Protein AF-S4RH74-F1 (afdb_monomer)

InterPro domains:
  IPR001846 von Willebrand factor, type D domain [PF00094] (1-153)
  IPR001846 von Willebrand factor, type D domain [PF00094] (373-506)
  IPR001846 von Willebrand factor, type D domain [PS51233] (1-173)
  IPR001846 von Willebrand factor, type D domain [PS51233] (371-509)
  IPR001846 von Willebrand factor, type D domain [SM00216] (1-152)
  IPR001846 von Willebrand factor, type D domain [SM00216] (361-506)
  IPR002919 Trypsin Inhibitor-like, cysteine rich domain [PF01826] (256-309)
  IPR014853 VWF/SSPO/Zonadhesin-like, cysteine-rich domain [PF08742] (187-254)
  IPR014853 VWF/SSPO/Zonadhesin-like, cysteine-rich domain [SM00832] (186-254)
  IPR025615 TILa domain [PF12714] (310-366)
  IPR036084 Serine protease inhibitor-like superfamily [SSF57567] (255-309)
  IPR052749 Alpha-tectorin [PTHR46160] (1-351)

Solvent-accessible surface area (backbone atoms only — not comparable to full-atom values): 27437 Å² total; per-residue (Å²): 54,40,39,34,54,67,28,33,36,30,20,54,54,65,48,80,40,62,44,75,49,54,42,35,28,40,38,40,28,65,61,51,86,83,57,89,67,87,64,42,38,34,31,38,29,20,35,61,50,70,94,67,78,43,20,27,41,46,34,39,41,37,41,43,93,92,38,45,36,34,45,24,55,81,50,38,40,25,52,71,65,28,62,49,42,44,59,44,72,54,95,61,36,38,32,33,65,35,27,54,22,35,34,39,41,36,79,79,53,43,36,42,35,30,48,21,58,34,43,38,38,46,45,70,50,77,87,47,43,67,33,32,36,34,67,28,24,35,45,74,74,57,70,87,60,48,37,48,32,91,88,73,48,74,44,95,44,51,56,54,31,56,63,59,35,48,78,54,92,68,84,70,86,83,84,89,75,93,73,73,85,80,36,55,75,76,33,39,60,56,65,32,85,87,44,85,41,38,78,33,57,81,81,44,78,37,67,63,60,32,52,51,33,31,50,52,30,51,64,49,75,60,38,64,66,59,50,42,51,49,51,45,54,52,44,51,56,23,36,78,71,74,42,80,63,90,78,66,43,99,86,44,77,70,84,58,56,75,60,36,42,79,34,77,62,19,56,32,60,62,66,38,67,80,71,80,77,62,93,67,57,64,73,47,73,55,30,47,22,57,41,51,37,93,77,35,22,29,57,48,95,42,42,36,46,71,92,60,30,28,20,61,51,99,78,65,48,46,37,51,56,71,36,73,47,52,79,36,90,75,36,45,27,39,30,30,16,80,43,70,63,36,74,52,71,45,84,40,72,61,54,100,62,33,44,61,45,70,56,96,33,40,61,40,66,39,73,57,53,70,41,52,28,38,36,40,58,72,28,36,34,31,39,61,84,66,48,81,46,77,62,73,51,57,54,74,39,39,65,38,30,54,78,50,58,80,96,46,86,59,42,39,33,36,40,28,26,33,72,68,97,43,89,85,42,14,26,46,51,37,40,38,40,36,47,84,95,44,41,38,38,44,30,54,80,63,40,45,23,50,74,85,42,79,60,72,73,70,27,79,81,40,98,51,83,60,35,30,39,39,70,58,89,70,24,34,37,41,41,37,76,88,42,47,35,38,38,33,48,29,62,38,44,39,38,42,34,36,34,50,85,50,63,95,21,59,45,65,98

Sequence (509 aa):
CIVHGDPHYVTFDGLSLAFMGTCTYTTAKLCNSSSHLPYFNVETTNEYRNQGSISFVREVHTEVYGQNITLSLGRTLLLNEELVTPPLVLPGLHVSLSGSYLVLMTDFNLIVRFNGDNRAEVTVPREYAEELCGICGNFNGDRTDEYLMPDGTQASSPTELGNSWKTDNSSAYITLSLASGLWLWTCTIVIERTGLFTECHAVVNPEELFTSCVLDQCWTYGDKGTLCGSLQAYADECAENGIVIMWRNATFCRECKPDSHYESCAPPCPATCSNVTLPGACQQPCGEGCVCDEGFVFSGDKCVPQDQCGCLDRNDLYHPLGDHWFGTQNCSLHCSCVSVGDVVCDPWQCGANEICNVQNGTLGCHDIVSATCHVAGDPHYFTFDSALITYMGTCTYQLVSVCNADNVTPFTILAKNEERGQPNASYLKHVYVDIGSDRIHLKKKNVILLNGKKVKTPMIESLVPGVQFSIIGSYVHVVTDFGLVIKFDGVHHLSITLSSAYANKVIAV

Organism: Petromyzon marinus (NCBI:txid7757)

Secondary structure (DSSP, 8-state):
-EEETTTEEE-TT--EEE----SEEEEEEE--TT--SPPEEEEEEEEEETTTTEEEEEEEEEEETTEEEEEEGGGEEEETTEEEPSPEEETTEEEEEETTEEEEEETT--EEEE-SSS-EEEE--GGGTTTEESTT---SS-SSSTTB-TTSPBPSSHHHHHHHTB-S------------TTSHHHHGGGT-TTSTTTTGGGTS-HHHHHHHHHHHHHHTTS-HHHHHHHHHHHHHHHHHTT-------SSSS--PPTTEEEEEEE-SS--BSS----TTGGGSPPEEEEEEPTTEEEETTEEEEGGG--EE-TT--EE-TT-EEESSTTS-EEEEEEETTEEEEEE----TTEEEEEETTEEEEEE--EEEEEEETTTEEE-TT--EEE----SEEEEEEES--TTS--EEEEEEEEE-SSTT-EEEEEEEEEETTEEEEEETTTEEEETTEEPPS-BSS-SSTTEEEEEETTEEEEEETTS-EEEE-SSS-EEEEEEGGGTTSEE--

pLDDT: mean 86.23, std 11.23, range [35.31, 98.56]

Structure (mmCIF, N/CA/C/O backbone):
data_AF-S4RH74-F1
#
_entry.id   AF-S4RH74-F1
#
loop_
_atom_site.group_PDB
_atom_site.id
_atom_site.type_symbol
_atom_site.label_atom_id
_atom_site.label_alt_id
_atom_site.label_comp_id
_atom_site.label_asym_id
_atom_site.label_entity_id
_atom_site.label_seq_id
_atom_site.pdbx_PDB_ins_code
_atom_site.Cartn_x
_atom_site.Cartn_y
_atom_site.Cartn_z
_atom_site.occupancy
_atom_site.B_iso_or_equiv
_atom_site.auth_seq_id
_atom_site.auth_comp_id
_atom_site.auth_asym_id
_atom_site.auth_atom_id
_atom_site.pdbx_PDB_model_num
ATOM 1 N N . CYS A 1 1 ? 9.532 9.341 -13.796 1.00 93.19 1 CYS A N 1
ATOM 2 C CA . CYS A 1 1 ? 9.941 9.587 -12.404 1.00 93.19 1 CYS A CA 1
ATOM 3 C C . CYS A 1 1 ? 10.189 8.252 -11.726 1.00 93.19 1 CYS A C 1
ATOM 5 O O . CYS A 1 1 ? 9.436 7.316 -11.982 1.00 93.19 1 CYS A O 1
ATOM 7 N N . ILE A 1 2 ? 11.220 8.162 -10.890 1.00 89.94 2 ILE A N 1
ATOM 8 C CA . ILE A 1 2 ? 11.639 6.931 -10.207 1.00 89.94 2 ILE A CA 1
ATOM 9 C C . ILE A 1 2 ? 11.757 7.222 -8.712 1.00 89.94 2 ILE A C 1
ATOM 11 O O . ILE A 1 2 ? 12.292 8.262 -8.340 1.00 89.94 2 ILE A O 1
ATOM 15 N N . VAL A 1 3 ? 11.299 6.302 -7.868 1.00 88.75 3 VAL A N 1
ATOM 16 C CA . VAL A 1 3 ? 11.518 6.303 -6.417 1.00 88.75 3 VAL A CA 1
ATOM 17 C C . VAL A 1 3 ? 12.203 4.994 -6.049 1.00 88.75 3 VAL A C 1
ATOM 19 O O . VAL A 1 3 ? 11.665 3.935 -6.356 1.00 88.75 3 VAL A O 1
ATOM 22 N N . HIS A 1 4 ? 13.388 5.034 -5.442 1.00 75.69 4 HIS A N 1
ATOM 23 C CA . HIS A 1 4 ? 14.158 3.829 -5.119 1.00 75.69 4 HIS A CA 1
ATOM 24 C C . HIS A 1 4 ? 15.012 3.984 -3.851 1.00 75.69 4 HIS A C 1
ATOM 26 O O . HIS A 1 4 ? 15.349 5.100 -3.470 1.00 75.69 4 HIS A O 1
ATOM 32 N N . GLY A 1 5 ? 15.406 2.877 -3.213 1.00 65.19 5 GLY A N 1
ATOM 33 C CA . GLY A 1 5 ? 16.395 2.895 -2.119 1.00 65.19 5 GLY A CA 1
ATOM 34 C C . GLY A 1 5 ? 15.945 3.652 -0.855 1.00 65.19 5 GLY A C 1
ATOM 35 O O . GLY A 1 5 ? 14.813 3.456 -0.406 1.00 65.19 5 GLY A O 1
ATOM 36 N N . ASP A 1 6 ? 16.835 4.488 -0.290 1.00 60.28 6 ASP A N 1
ATOM 37 C CA . ASP A 1 6 ? 16.727 5.150 1.023 1.00 60.28 6 ASP A CA 1
ATOM 38 C C . ASP A 1 6 ? 16.358 6.656 1.023 1.00 60.28 6 ASP A C 1
ATOM 40 O O . ASP A 1 6 ? 17.126 7.516 1.462 1.00 60.28 6 ASP A O 1
ATOM 44 N N . PRO A 1 7 ? 15.084 6.998 0.792 1.00 63.91 7 PRO A N 1
ATOM 45 C CA . PRO A 1 7 ? 14.472 7.101 -0.521 1.00 63.91 7 PRO A CA 1
ATOM 46 C C . PRO A 1 7 ? 15.169 8.161 -1.395 1.00 63.91 7 PRO A C 1
ATOM 48 O O . PRO A 1 7 ? 15.300 9.344 -1.047 1.00 63.91 7 PRO A O 1
ATOM 51 N N . HIS A 1 8 ? 15.550 7.732 -2.588 1.00 76.81 8 HIS A N 1
ATOM 52 C CA . HIS A 1 8 ? 15.991 8.575 -3.685 1.00 76.81 8 HIS A CA 1
ATOM 53 C C . HIS A 1 8 ? 14.860 8.739 -4.695 1.00 76.81 8 HIS A C 1
ATOM 55 O O . HIS A 1 8 ? 14.183 7.777 -5.055 1.00 76.81 8 HIS A O 1
ATOM 61 N N . TYR A 1 9 ? 14.684 9.962 -5.178 1.00 85.69 9 TYR A N 1
ATOM 62 C CA . TYR A 1 9 ? 13.751 10.297 -6.241 1.00 85.69 9 TYR A CA 1
ATOM 63 C C . TYR A 1 9 ? 14.541 10.787 -7.444 1.00 85.69 9 TYR A C 1
ATOM 65 O O . TYR A 1 9 ? 15.467 11.578 -7.298 1.00 85.69 9 TYR A O 1
ATOM 73 N N . VAL A 1 10 ? 14.148 10.352 -8.631 1.00 87.12 10 VAL A N 1
ATOM 74 C CA . VAL A 1 10 ? 14.566 10.946 -9.898 1.00 87.12 10 VAL A CA 1
ATOM 75 C C . VAL A 1 10 ? 13.318 11.537 -10.524 1.00 87.12 10 VAL A C 1
ATOM 77 O O . VAL A 1 10 ? 12.386 10.806 -10.875 1.00 87.12 10 VAL A O 1
ATOM 80 N N . THR A 1 11 ? 13.271 12.861 -10.611 1.00 93.62 11 THR A N 1
ATOM 81 C CA . THR A 1 11 ? 12.114 13.597 -11.124 1.00 93.62 11 THR A CA 1
ATOM 82 C C . THR A 1 11 ? 11.868 13.338 -12.613 1.00 93.62 11 THR A C 1
ATOM 84 O O . THR A 1 11 ? 12.656 12.663 -13.282 1.00 93.62 11 THR A O 1
ATOM 87 N N . PHE A 1 12 ? 10.765 13.851 -13.167 1.00 94.81 12 PHE A N 1
ATOM 88 C CA . PHE A 1 12 ? 10.497 13.714 -14.603 1.00 94.81 12 PHE A CA 1
ATOM 89 C C . PHE A 1 12 ? 11.562 14.386 -15.480 1.00 94.81 12 PHE A C 1
ATOM 91 O O . PHE A 1 12 ? 11.891 13.845 -16.535 1.00 94.81 12 PHE A O 1
ATOM 98 N N . ASP A 1 13 ? 12.159 15.483 -15.008 1.00 92.81 13 ASP A N 1
ATOM 99 C CA . ASP A 1 13 ? 13.212 16.202 -15.735 1.00 92.81 13 ASP A CA 1
ATOM 100 C C . ASP A 1 13 ? 14.627 15.686 -15.395 1.00 92.81 13 ASP A C 1
ATOM 102 O O . ASP A 1 13 ? 15.650 16.184 -15.886 1.00 92.81 13 ASP A O 1
ATOM 106 N N . GLY A 1 14 ? 14.695 14.601 -14.616 1.00 82.50 14 GLY A N 1
ATOM 107 C CA . GLY A 1 14 ? 15.901 13.829 -14.326 1.00 82.50 14 GLY A CA 1
ATOM 108 C C . GLY A 1 14 ? 16.793 14.449 -13.254 1.00 82.50 14 GLY A C 1
ATOM 109 O O . GLY A 1 14 ? 18.013 14.268 -13.302 1.00 82.50 14 GLY A O 1
ATOM 110 N N . LEU A 1 15 ? 16.219 15.220 -12.326 1.00 84.94 15 LEU A N 1
ATOM 111 C CA . LEU A 1 15 ? 16.918 15.686 -11.135 1.00 84.94 15 LEU A CA 1
ATOM 112 C C . LEU A 1 15 ? 16.856 14.617 -10.040 1.00 84.94 15 LEU A C 1
ATOM 114 O O . LEU A 1 15 ? 15.778 14.147 -9.681 1.00 84.94 15 LEU A O 1
ATOM 118 N N . SER A 1 16 ? 18.015 14.267 -9.484 1.00 81.12 16 SER A N 1
ATOM 119 C CA . SER A 1 16 ? 18.107 13.363 -8.336 1.00 81.12 16 SER A CA 1
ATOM 120 C C . SER A 1 16 ? 17.899 14.128 -7.027 1.00 81.12 16 SER A C 1
ATOM 122 O O . SER A 1 16 ? 18.582 15.117 -6.749 1.00 81.12 16 SER A O 1
ATOM 124 N N . LEU A 1 17 ? 16.971 13.649 -6.203 1.00 82.06 17 LEU A N 1
ATOM 125 C CA . LEU A 1 17 ? 16.625 14.176 -4.886 1.00 82.06 17 LEU A CA 1
ATOM 126 C C . LEU A 1 17 ? 16.763 13.058 -3.854 1.00 82.06 17 LEU A C 1
ATOM 128 O O . LEU A 1 17 ? 16.356 11.928 -4.100 1.00 82.06 17 LEU A O 1
ATOM 132 N N . ALA A 1 18 ? 17.278 13.372 -2.670 1.00 75.31 18 ALA A N 1
ATOM 133 C CA . ALA A 1 18 ? 17.344 12.422 -1.565 1.00 75.31 18 ALA A CA 1
ATOM 134 C C . ALA A 1 18 ? 16.778 13.073 -0.305 1.00 75.31 18 ALA A C 1
ATOM 136 O O . ALA A 1 18 ? 17.283 14.107 0.139 1.00 75.31 18 ALA A O 1
ATOM 137 N N . PHE A 1 19 ? 15.735 12.479 0.273 1.00 75.75 19 PHE A N 1
ATOM 138 C CA . PHE A 1 19 ? 15.221 12.904 1.571 1.00 75.75 19 PHE A CA 1
ATOM 139 C C . PHE A 1 19 ? 14.641 11.713 2.328 1.00 75.75 19 PHE A C 1
ATOM 141 O O . PHE A 1 19 ? 13.843 10.958 1.793 1.00 75.75 19 PHE A O 1
ATOM 148 N N . MET A 1 20 ? 15.007 11.572 3.599 1.00 71.44 20 MET A N 1
ATOM 149 C CA . MET A 1 20 ? 14.558 10.459 4.430 1.00 71.44 20 MET A CA 1
ATOM 150 C C . MET A 1 20 ? 13.253 10.796 5.135 1.00 71.44 20 MET A C 1
ATOM 152 O O . MET A 1 20 ? 13.193 11.717 5.951 1.00 71.44 20 MET A O 1
ATOM 156 N N . GLY A 1 21 ? 12.214 10.024 4.848 1.00 71.31 21 GLY A N 1
ATOM 157 C CA . GLY A 1 21 ? 10.896 10.251 5.406 1.00 71.31 21 GLY A CA 1
ATOM 158 C C . GLY A 1 21 ? 10.025 9.011 5.291 1.00 71.31 21 GLY A C 1
ATOM 159 O O . GLY A 1 21 ? 10.107 8.308 4.291 1.00 71.31 21 GLY A O 1
ATOM 160 N N . THR A 1 22 ? 9.224 8.734 6.320 1.00 75.50 22 THR A N 1
ATOM 161 C CA . THR A 1 22 ? 8.378 7.527 6.443 1.00 75.50 22 THR A CA 1
ATOM 162 C C . THR A 1 22 ? 6.887 7.822 6.430 1.00 75.50 22 THR A C 1
ATOM 164 O O . THR A 1 22 ? 6.075 7.076 6.974 1.00 75.50 22 THR A O 1
ATOM 167 N N . CYS A 1 23 ? 6.541 8.963 5.860 1.00 83.44 23 CYS A N 1
ATOM 168 C CA . CYS A 1 23 ? 5.163 9.329 5.622 1.00 83.44 23 CYS A CA 1
ATOM 169 C C . CYS A 1 23 ? 4.729 8.812 4.249 1.00 83.44 23 CYS A C 1
ATOM 171 O O . CYS A 1 23 ? 5.510 8.253 3.471 1.00 83.44 23 CYS A O 1
ATOM 173 N N . THR A 1 24 ? 3.472 9.071 3.950 1.00 89.38 24 THR A N 1
ATOM 174 C CA . THR A 1 24 ? 2.940 9.061 2.597 1.00 89.38 24 THR A CA 1
ATOM 175 C C . THR A 1 24 ? 3.172 10.423 1.958 1.00 89.38 24 THR A C 1
ATOM 177 O O . THR A 1 24 ? 2.978 11.469 2.590 1.00 89.38 24 THR A O 1
ATOM 180 N N . TYR A 1 25 ? 3.642 10.407 0.715 1.00 91.62 25 TYR A N 1
ATOM 181 C CA . TYR A 1 25 ? 3.992 11.606 -0.029 1.00 91.62 25 TYR A CA 1
ATOM 182 C C . TYR A 1 25 ? 3.325 11.621 -1.397 1.00 91.62 25 TYR A C 1
ATOM 184 O O . TYR A 1 25 ? 3.325 10.601 -2.084 1.00 91.62 25 TYR A O 1
ATOM 192 N N . THR A 1 26 ? 2.845 12.788 -1.836 1.00 95.44 26 THR A N 1
ATOM 193 C CA . THR A 1 26 ? 2.412 12.978 -3.227 1.00 95.44 26 THR A CA 1
ATOM 194 C C . THR A 1 26 ? 3.619 12.891 -4.163 1.00 95.44 26 THR A C 1
ATOM 196 O O . THR A 1 26 ? 4.437 13.811 -4.249 1.00 95.44 26 THR A O 1
ATOM 199 N N . THR A 1 27 ? 3.710 11.787 -4.897 1.00 95.62 27 THR A N 1
ATOM 200 C CA . THR A 1 27 ? 4.759 11.524 -5.883 1.00 95.62 27 THR A CA 1
ATOM 201 C C . THR A 1 27 ? 4.503 12.350 -7.139 1.00 95.62 27 THR A C 1
ATOM 203 O O . THR A 1 27 ? 5.345 13.155 -7.531 1.00 95.62 27 THR A O 1
ATOM 206 N N . ALA A 1 28 ? 3.314 12.208 -7.730 1.00 97.56 28 ALA A N 1
ATOM 207 C CA . ALA A 1 28 ? 2.872 12.979 -8.888 1.00 97.56 28 ALA A CA 1
ATOM 208 C C . ALA A 1 28 ? 1.343 12.981 -8.974 1.00 97.56 28 ALA A C 1
ATOM 210 O O . ALA A 1 28 ? 0.714 11.933 -8.836 1.00 97.56 28 ALA A O 1
ATOM 211 N N . LYS A 1 29 ? 0.738 14.131 -9.268 1.00 97.19 29 LYS A N 1
ATOM 212 C CA . LYS A 1 29 ? -0.697 14.228 -9.561 1.00 97.19 29 LYS A CA 1
ATOM 213 C C . LYS A 1 29 ? -0.990 15.319 -10.579 1.00 97.19 29 LYS A C 1
ATOM 215 O O . LYS A 1 29 ? -0.205 16.254 -10.734 1.00 97.19 29 LYS A O 1
ATOM 220 N N . LEU A 1 30 ? -2.145 15.224 -11.233 1.00 96.94 30 LEU A N 1
ATOM 221 C CA . LEU A 1 30 ? -2.661 16.307 -12.068 1.00 96.94 30 LEU A CA 1
ATOM 222 C C . LEU A 1 30 ? -3.137 17.463 -11.174 1.00 96.94 30 LEU A C 1
ATOM 224 O O . LEU A 1 30 ? -4.047 17.289 -10.361 1.00 96.94 30 LEU A O 1
ATOM 228 N N . CYS A 1 31 ? -2.531 18.643 -11.318 1.00 94.25 31 CYS A N 1
ATOM 229 C CA . CYS A 1 31 ? -2.783 19.789 -10.434 1.00 94.25 31 CYS A CA 1
ATOM 230 C C . CYS A 1 31 ? -3.525 20.932 -11.123 1.00 94.25 31 CYS A C 1
ATOM 232 O O . CYS A 1 31 ? -4.173 21.747 -10.458 1.00 94.25 31 CYS A O 1
ATOM 234 N N . ASN A 1 32 ? -3.496 20.979 -12.455 1.00 91.00 32 ASN A N 1
ATOM 235 C CA . ASN A 1 32 ? -4.293 21.935 -13.202 1.00 91.00 32 ASN A CA 1
ATOM 236 C C . ASN A 1 32 ? -5.780 21.538 -13.197 1.00 91.00 32 ASN A C 1
ATOM 238 O O . ASN A 1 32 ? -6.250 20.731 -13.995 1.00 91.00 32 ASN A O 1
ATOM 242 N N . SER A 1 33 ? -6.549 22.174 -12.313 1.00 84.12 33 SER A N 1
ATOM 243 C CA . SER A 1 33 ? -8.005 21.980 -12.198 1.00 84.12 33 SER A CA 1
ATOM 244 C C . SER A 1 33 ? -8.812 22.312 -13.463 1.00 84.12 33 SER A C 1
ATOM 246 O O . SER A 1 33 ? -9.964 21.896 -13.571 1.00 84.12 33 SER A O 1
ATOM 248 N N . SER A 1 34 ? -8.242 23.072 -14.405 1.00 88.56 34 SER A N 1
ATOM 249 C CA . SER A 1 34 ? -8.888 23.422 -15.680 1.00 88.56 34 SER A CA 1
ATOM 250 C C . SER A 1 34 ? -8.514 22.474 -16.822 1.00 88.56 34 SER A C 1
ATOM 252 O O . SER A 1 34 ? -8.991 22.660 -17.942 1.00 88.56 34 SER A O 1
ATOM 254 N N . SER A 1 35 ? -7.662 21.481 -16.557 1.00 91.19 35 SER A N 1
ATOM 255 C CA . SER A 1 35 ? -7.207 20.520 -17.554 1.00 91.19 35 SER A CA 1
ATOM 256 C C . SER A 1 35 ? -8.348 19.638 -18.059 1.00 91.19 35 SER A C 1
ATOM 258 O O . SER A 1 35 ? -9.289 19.310 -17.335 1.00 91.19 35 SER A O 1
ATOM 260 N N . HIS A 1 36 ? -8.246 19.216 -19.317 1.00 92.31 36 HIS A N 1
ATOM 261 C CA . HIS A 1 36 ? -9.132 18.207 -19.906 1.00 92.31 36 HIS A CA 1
ATOM 262 C C . HIS A 1 36 ? -8.534 16.796 -19.855 1.00 92.31 36 HIS A C 1
ATOM 264 O O . HIS A 1 36 ? -9.155 15.851 -20.343 1.00 92.31 36 HIS A O 1
ATOM 270 N N . LEU A 1 37 ? -7.326 16.659 -19.305 1.00 96.00 37 LEU A N 1
ATOM 271 C CA . LEU A 1 37 ? -6.643 15.381 -19.176 1.00 96.00 37 LEU A CA 1
ATOM 272 C C . LEU A 1 37 ? -7.306 14.513 -18.096 1.00 96.00 37 LEU A C 1
ATOM 274 O O . LEU A 1 37 ? -7.828 15.046 -17.113 1.00 96.00 37 LEU A O 1
ATOM 278 N N . PRO A 1 38 ? -7.279 13.177 -18.243 1.00 96.50 38 PRO A N 1
ATOM 279 C CA . PRO A 1 38 ? -7.696 12.270 -17.182 1.00 96.50 38 PRO A CA 1
ATOM 280 C C . PRO A 1 38 ? -6.948 12.547 -15.874 1.00 96.50 38 PRO A C 1
ATOM 282 O O . PRO A 1 38 ? -5.718 12.647 -15.852 1.00 96.50 38 PRO A O 1
ATOM 285 N N . TYR A 1 39 ? -7.698 12.671 -14.781 1.00 97.00 39 TYR A N 1
ATOM 286 C CA . TYR A 1 39 ? -7.132 12.876 -13.453 1.00 97.00 39 TYR A CA 1
ATOM 287 C C . TYR A 1 39 ? -6.458 11.605 -12.933 1.00 97.00 39 TYR A C 1
ATOM 289 O O . TYR A 1 39 ? -6.989 10.504 -13.095 1.00 97.00 39 TYR A O 1
ATOM 297 N N . PHE A 1 40 ? -5.331 11.787 -12.248 1.00 98.06 40 PHE A N 1
ATOM 298 C CA . PHE A 1 40 ? -4.713 10.770 -11.410 1.00 98.06 40 PHE A CA 1
ATOM 299 C C . PHE A 1 40 ? -3.984 11.420 -10.226 1.00 98.06 40 PHE A C 1
ATOM 301 O O . PHE A 1 40 ? -3.558 12.580 -10.308 1.00 98.06 40 PHE A O 1
ATOM 308 N N . ASN A 1 41 ? -3.787 10.645 -9.163 1.00 98.00 41 ASN A N 1
ATOM 309 C CA . ASN A 1 41 ? -2.891 10.959 -8.052 1.00 98.00 41 ASN A CA 1
ATOM 310 C C . ASN A 1 41 ? -2.086 9.708 -7.690 1.00 98.00 41 ASN A C 1
ATOM 312 O O . ASN A 1 41 ? -2.676 8.668 -7.408 1.00 98.00 41 ASN A O 1
ATOM 316 N N . VAL A 1 42 ? -0.758 9.807 -7.727 1.00 98.44 42 VAL A N 1
ATOM 317 C CA . VAL A 1 42 ? 0.158 8.764 -7.261 1.00 98.44 42 VAL A CA 1
ATOM 318 C C . VAL A 1 42 ? 0.843 9.243 -5.992 1.00 98.44 42 VAL A C 1
ATOM 320 O O . VAL A 1 42 ? 1.503 10.287 -5.984 1.00 98.44 42 VAL A O 1
ATOM 323 N N . GLU A 1 43 ? 0.725 8.445 -4.940 1.00 96.81 43 GLU A N 1
ATOM 324 C CA . GLU A 1 43 ? 1.396 8.647 -3.665 1.00 96.81 43 GLU A CA 1
ATOM 325 C C . GLU A 1 43 ? 2.279 7.448 -3.331 1.00 96.81 43 GLU A C 1
ATOM 327 O O . GLU A 1 43 ? 1.940 6.302 -3.625 1.00 96.81 43 GLU A O 1
ATOM 332 N N . THR A 1 44 ? 3.412 7.704 -2.689 1.00 93.69 44 THR A N 1
ATOM 333 C CA . THR A 1 44 ? 4.316 6.663 -2.196 1.00 93.69 44 THR A CA 1
ATOM 334 C C . THR A 1 44 ? 4.398 6.738 -0.686 1.00 93.69 44 THR A C 1
ATOM 336 O O . THR A 1 44 ? 4.766 7.780 -0.133 1.00 93.69 44 THR A O 1
ATOM 339 N N . THR A 1 45 ? 4.089 5.628 -0.023 1.00 89.56 45 THR A N 1
ATOM 340 C CA . THR A 1 45 ? 4.302 5.461 1.412 1.00 89.56 45 THR A CA 1
ATOM 341 C C . THR A 1 45 ? 5.652 4.827 1.638 1.00 89.56 45 THR A C 1
ATOM 343 O O . THR A 1 45 ? 5.941 3.740 1.134 1.00 89.56 45 THR A O 1
ATOM 346 N N . ASN A 1 46 ? 6.462 5.497 2.443 1.00 84.31 46 ASN A N 1
ATOM 347 C CA . ASN A 1 46 ? 7.765 5.002 2.833 1.00 84.31 46 ASN A CA 1
ATOM 348 C C . ASN A 1 46 ? 7.706 4.444 4.255 1.00 84.31 46 ASN A C 1
ATOM 350 O O . ASN A 1 46 ? 7.017 4.982 5.115 1.00 84.31 46 ASN A O 1
ATOM 354 N N . GLU A 1 47 ? 8.464 3.395 4.550 1.00 74.38 47 GLU A N 1
ATOM 355 C CA . GLU A 1 47 ? 8.538 2.822 5.894 1.00 74.38 47 GLU A CA 1
ATOM 356 C C . GLU A 1 47 ? 9.979 2.589 6.317 1.00 74.38 47 GLU A C 1
ATOM 358 O O . GLU A 1 47 ? 10.833 2.290 5.483 1.00 74.38 47 GLU A O 1
ATOM 363 N N . TYR A 1 48 ? 10.243 2.628 7.624 1.00 70.00 48 TYR A N 1
ATOM 364 C CA . TYR A 1 48 ? 11.527 2.152 8.115 1.00 70.00 48 TYR A CA 1
ATOM 365 C C . TYR A 1 48 ? 11.606 0.628 8.062 1.00 70.00 48 TYR A C 1
ATOM 367 O O . TYR A 1 48 ? 10.770 -0.057 8.652 1.00 70.00 48 TYR A O 1
ATOM 375 N N . ARG A 1 49 ? 12.680 0.096 7.475 1.00 66.06 49 ARG A N 1
ATOM 376 C CA . ARG A 1 49 ? 13.048 -1.323 7.611 1.00 66.06 49 ARG A CA 1
ATOM 377 C C . ARG A 1 49 ? 14.313 -1.461 8.454 1.00 66.06 49 ARG A C 1
ATOM 379 O O . ARG A 1 49 ? 15.120 -0.541 8.522 1.00 66.06 49 ARG A O 1
ATOM 386 N N . ASN A 1 50 ? 14.468 -2.605 9.128 1.00 52.56 50 ASN A N 1
ATOM 387 C CA . ASN A 1 50 ? 15.674 -2.999 9.876 1.00 52.56 50 ASN A CA 1
ATOM 388 C C . ASN A 1 50 ? 16.177 -1.966 10.915 1.00 52.56 50 ASN A C 1
ATOM 390 O O . ASN A 1 50 ? 17.087 -1.186 10.665 1.00 52.56 50 ASN A O 1
ATOM 394 N N . GLN A 1 51 ? 15.604 -1.991 12.127 1.00 52.00 51 GLN A N 1
ATOM 395 C CA . GLN A 1 51 ? 15.987 -1.126 13.265 1.00 52.00 51 GLN A CA 1
ATOM 396 C C . GLN A 1 51 ? 15.870 0.394 13.021 1.00 52.00 51 GLN A C 1
ATOM 398 O O . GLN A 1 51 ? 16.503 1.193 13.710 1.00 52.00 51 GLN A O 1
ATOM 403 N N . GLY A 1 52 ? 14.979 0.810 12.118 1.00 50.56 52 GLY A N 1
ATOM 404 C CA . GLY A 1 52 ? 14.371 2.140 12.195 1.00 50.56 52 GLY A CA 1
ATOM 405 C C . GLY A 1 52 ? 15.148 3.278 11.541 1.00 50.56 52 GLY A C 1
ATOM 406 O O . GLY A 1 52 ? 14.863 4.413 11.873 1.00 50.56 52 GLY A O 1
ATOM 407 N N . SER A 1 53 ? 16.139 3.027 10.683 1.00 50.41 53 SER A N 1
ATOM 408 C CA . SER A 1 53 ? 17.062 4.101 10.266 1.00 50.41 53 SER A CA 1
ATOM 409 C C . SER A 1 53 ? 17.089 4.426 8.770 1.00 50.41 53 SER A C 1
ATOM 411 O O . SER A 1 53 ? 17.568 5.497 8.408 1.00 50.41 53 SER A O 1
ATOM 413 N N . ILE A 1 54 ? 16.541 3.556 7.914 1.00 58.50 54 ILE A N 1
ATOM 414 C CA . ILE A 1 54 ? 16.367 3.797 6.473 1.00 58.50 54 ILE A CA 1
ATOM 415 C C . ILE A 1 54 ? 14.905 3.618 6.097 1.00 58.50 54 ILE A C 1
ATOM 417 O O . ILE A 1 54 ? 14.307 2.604 6.467 1.00 58.50 54 ILE A O 1
ATOM 421 N N . SER A 1 55 ? 14.359 4.573 5.343 1.00 65.62 55 SER A N 1
ATOM 422 C CA . SER A 1 55 ? 13.014 4.492 4.788 1.00 65.62 55 SER A CA 1
ATOM 423 C C . SER A 1 55 ? 13.016 3.969 3.349 1.00 65.62 55 SER A C 1
ATOM 425 O O . SER A 1 55 ? 13.632 4.602 2.500 1.00 65.62 55 SER A O 1
ATOM 427 N N . PHE A 1 56 ? 12.297 2.880 3.082 1.00 73.81 56 PHE A N 1
ATOM 428 C CA . PHE A 1 56 ? 12.084 2.314 1.743 1.00 73.81 56 PHE A CA 1
ATOM 429 C C . PHE A 1 56 ? 10.649 2.552 1.288 1.00 73.81 56 PHE A C 1
ATOM 431 O O . PHE A 1 56 ? 9.750 2.591 2.132 1.00 73.81 56 PHE A O 1
ATOM 438 N N . VAL A 1 57 ? 10.415 2.622 -0.026 1.00 84.00 57 VAL A N 1
ATOM 439 C CA . VAL A 1 57 ? 9.049 2.577 -0.566 1.00 84.00 57 VAL A CA 1
ATOM 440 C C . VAL A 1 57 ? 8.401 1.265 -0.142 1.00 84.00 57 VAL A C 1
ATOM 442 O O . VAL A 1 57 ? 8.912 0.183 -0.419 1.00 84.00 57 VAL A O 1
ATOM 445 N N . ARG A 1 58 ? 7.278 1.359 0.557 1.00 86.00 58 ARG A N 1
ATOM 446 C CA . ARG A 1 58 ? 6.480 0.221 1.011 1.00 86.00 58 ARG A CA 1
ATOM 447 C C . ARG A 1 58 ? 5.289 0.002 0.095 1.00 86.00 58 ARG A C 1
ATOM 449 O O . ARG A 1 58 ? 5.003 -1.136 -0.272 1.00 86.00 58 ARG A O 1
ATOM 456 N N . GLU A 1 59 ? 4.597 1.089 -0.230 1.00 92.38 59 GLU A N 1
ATOM 457 C CA . GLU A 1 59 ? 3.337 1.063 -0.966 1.00 92.38 59 GLU A CA 1
ATOM 458 C C . GLU A 1 59 ? 3.286 2.212 -1.968 1.00 92.38 59 GLU A C 1
ATOM 460 O O . GLU A 1 59 ? 3.804 3.303 -1.719 1.00 92.38 59 GLU A O 1
ATOM 465 N N . VAL A 1 60 ? 2.652 1.948 -3.107 1.00 97.44 60 VAL A N 1
ATOM 466 C CA . VAL A 1 60 ? 2.339 2.938 -4.135 1.00 97.44 60 VAL A CA 1
ATOM 467 C C . VAL A 1 60 ? 0.827 2.992 -4.275 1.00 97.44 60 VAL A C 1
ATOM 469 O O . VAL A 1 60 ? 0.212 2.026 -4.728 1.00 97.44 60 VAL A O 1
ATOM 472 N N . HIS A 1 61 ? 0.232 4.111 -3.883 1.00 97.69 61 HIS A N 1
ATOM 473 C CA . HIS A 1 61 ? -1.200 4.364 -3.959 1.00 97.69 61 HIS A CA 1
ATOM 474 C C . HIS A 1 61 ? -1.504 5.156 -5.223 1.00 97.69 61 HIS A C 1
ATOM 476 O O . HIS A 1 61 ? -0.876 6.175 -5.486 1.00 97.69 61 HIS A O 1
ATOM 482 N N . THR A 1 62 ? -2.454 4.688 -6.023 1.00 98.56 62 THR A N 1
ATOM 483 C CA . THR A 1 62 ? -2.896 5.350 -7.250 1.00 98.56 62 THR A CA 1
ATOM 484 C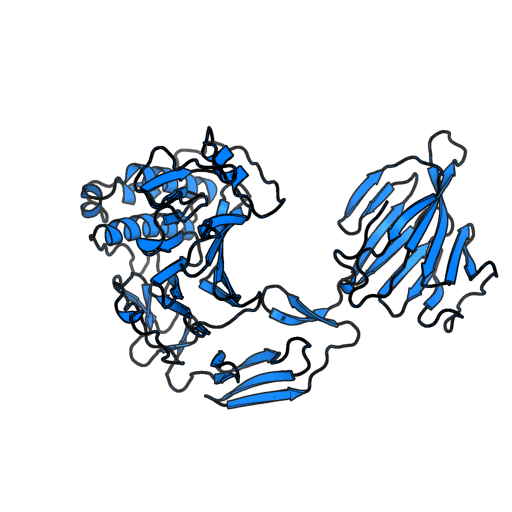 C . THR A 1 62 ? -4.402 5.551 -7.203 1.00 98.56 62 THR A C 1
ATOM 486 O O . THR A 1 62 ? -5.159 4.581 -7.221 1.00 98.56 62 THR A O 1
ATOM 489 N N . GLU A 1 63 ? -4.832 6.808 -7.177 1.00 98.19 63 GLU A N 1
ATOM 490 C CA . GLU A 1 63 ? -6.221 7.198 -7.402 1.00 98.19 63 GLU A CA 1
ATOM 491 C C . GLU A 1 63 ? -6.410 7.501 -8.891 1.00 98.19 63 GLU A C 1
ATOM 493 O O . GLU A 1 63 ? -5.786 8.416 -9.434 1.00 98.19 63 GLU A O 1
ATOM 498 N N . VAL A 1 64 ? -7.262 6.730 -9.569 1.00 97.50 64 VAL A N 1
ATOM 499 C CA . VAL A 1 64 ? -7.586 6.928 -10.990 1.00 97.50 64 VAL A CA 1
ATOM 500 C C . VAL A 1 64 ? -8.962 6.342 -11.305 1.00 97.50 64 VAL A C 1
ATOM 502 O O . VAL A 1 64 ? -9.344 5.304 -10.772 1.00 97.50 64 VAL A O 1
ATOM 505 N N . TYR A 1 65 ? -9.752 7.026 -12.138 1.00 95.94 65 TYR A N 1
ATOM 506 C CA . TYR A 1 65 ? -11.148 6.659 -12.454 1.00 95.94 65 TYR A CA 1
ATOM 507 C C . TYR A 1 65 ? -12.054 6.405 -11.229 1.00 95.94 65 TYR A C 1
ATOM 509 O O . TYR A 1 65 ? -12.991 5.608 -11.296 1.00 95.94 65 TYR A O 1
ATOM 517 N N . GLY A 1 66 ? -11.787 7.079 -10.105 1.00 94.38 66 GLY A N 1
ATOM 518 C CA . GLY A 1 66 ? -12.526 6.885 -8.852 1.00 94.38 66 GLY A CA 1
ATOM 519 C C . GLY A 1 66 ? -12.239 5.554 -8.148 1.00 94.38 66 GLY A C 1
ATOM 520 O O . GLY A 1 66 ? -13.027 5.143 -7.300 1.00 94.38 66 GLY A O 1
ATOM 521 N N . GLN A 1 67 ? -11.152 4.873 -8.518 1.00 96.62 67 GLN A N 1
ATOM 522 C CA . GLN A 1 67 ? -10.643 3.676 -7.856 1.00 96.62 67 GLN A CA 1
ATOM 523 C C . GLN A 1 67 ? -9.366 4.014 -7.096 1.00 96.62 67 GLN A C 1
ATOM 525 O O . GLN A 1 67 ? -8.538 4.773 -7.603 1.00 96.62 67 GLN A O 1
ATOM 530 N N . ASN A 1 68 ? -9.184 3.389 -5.933 1.00 96.94 68 ASN A N 1
ATOM 531 C CA . ASN A 1 68 ? -7.938 3.439 -5.177 1.00 96.94 68 ASN A CA 1
ATOM 532 C C . ASN A 1 68 ? -7.205 2.110 -5.339 1.00 96.94 68 ASN A C 1
ATOM 534 O O . ASN A 1 68 ? -7.654 1.082 -4.831 1.00 96.94 68 ASN A O 1
ATOM 538 N N . ILE A 1 69 ? -6.083 2.126 -6.053 1.00 98.44 69 ILE A N 1
ATOM 539 C CA . ILE A 1 69 ? -5.253 0.948 -6.288 1.00 98.44 69 ILE A CA 1
ATOM 540 C C . ILE A 1 69 ? -3.963 1.080 -5.491 1.00 98.44 69 ILE A C 1
ATOM 542 O O . ILE A 1 69 ? -3.256 2.074 -5.631 1.00 98.44 69 ILE A O 1
ATOM 546 N N . THR A 1 70 ? -3.621 0.065 -4.703 1.00 98.06 70 THR A N 1
ATOM 547 C CA . THR A 1 70 ? -2.361 0.028 -3.954 1.00 98.06 70 THR A CA 1
ATOM 548 C C . THR A 1 70 ? -1.487 -1.119 -4.443 1.00 98.06 70 THR A C 1
ATOM 550 O O . THR A 1 70 ? -1.894 -2.281 -4.396 1.00 98.06 70 THR A O 1
ATOM 553 N N . LEU A 1 71 ? -0.266 -0.798 -4.875 1.00 97.69 71 LEU A N 1
ATOM 554 C CA . LEU A 1 71 ? 0.801 -1.766 -5.132 1.00 97.69 71 LEU A CA 1
ATOM 555 C C . LEU A 1 71 ? 1.674 -1.834 -3.873 1.00 97.69 71 LEU A C 1
ATOM 557 O O . LEU A 1 71 ? 2.326 -0.853 -3.530 1.00 97.69 71 LEU A O 1
ATOM 561 N N . SER A 1 72 ? 1.667 -2.960 -3.164 1.00 93.31 72 SER A N 1
ATOM 562 C CA . SER A 1 72 ? 2.338 -3.128 -1.866 1.00 93.31 72 SER A CA 1
ATOM 563 C C . SER A 1 72 ? 3.423 -4.212 -1.921 1.00 93.31 72 SER A C 1
ATOM 565 O O . SER A 1 72 ? 3.670 -4.855 -2.951 1.00 93.31 72 SER A O 1
ATOM 567 N N . LEU A 1 73 ? 4.109 -4.384 -0.794 1.00 87.00 73 LEU A N 1
ATOM 568 C CA . LEU A 1 73 ? 5.181 -5.345 -0.579 1.00 87.00 73 LEU A CA 1
ATOM 569 C C . LEU A 1 73 ? 4.853 -6.742 -1.118 1.00 87.00 73 LEU A C 1
ATOM 571 O O . LEU A 1 73 ? 3.723 -7.228 -1.043 1.00 87.00 73 LEU A O 1
ATOM 575 N N . GLY A 1 74 ? 5.867 -7.410 -1.664 1.00 86.12 74 GLY A N 1
ATOM 576 C CA . GLY A 1 74 ? 5.732 -8.742 -2.247 1.00 86.12 74 GLY A CA 1
ATOM 577 C C . GLY A 1 74 ? 4.904 -8.782 -3.533 1.00 86.12 74 GLY A C 1
ATOM 578 O O . GLY A 1 74 ? 4.488 -9.867 -3.930 1.00 86.12 74 GLY A O 1
ATOM 579 N N . ARG A 1 75 ? 4.685 -7.630 -4.191 1.00 91.31 75 ARG A N 1
ATOM 580 C CA . ARG A 1 75 ? 3.797 -7.467 -5.361 1.00 91.31 75 ARG A CA 1
ATOM 581 C C . ARG A 1 75 ? 2.341 -7.786 -5.018 1.00 91.31 75 ARG A C 1
ATOM 583 O O . ARG A 1 75 ? 1.611 -8.382 -5.809 1.00 91.31 75 ARG A O 1
ATOM 590 N N . THR A 1 76 ? 1.940 -7.375 -3.820 1.00 93.12 76 THR A N 1
ATOM 591 C CA . THR A 1 76 ? 0.565 -7.482 -3.335 1.00 93.12 76 THR A CA 1
ATOM 592 C C . THR A 1 76 ? -0.276 -6.359 -3.934 1.00 93.12 76 THR A C 1
ATOM 594 O O . THR A 1 76 ? 0.168 -5.213 -3.971 1.00 93.12 76 THR A O 1
ATOM 597 N N . LEU A 1 77 ? -1.482 -6.679 -4.400 1.00 96.56 77 LEU A N 1
ATOM 598 C CA . LEU A 1 77 ? -2.400 -5.727 -5.021 1.00 96.56 77 LEU A CA 1
ATOM 599 C C . LEU A 1 77 ? -3.626 -5.522 -4.133 1.00 96.56 77 LEU A C 1
ATOM 601 O O . LEU A 1 77 ? -4.259 -6.498 -3.727 1.00 96.56 77 LEU A O 1
ATOM 605 N N . LEU A 1 78 ? -3.974 -4.263 -3.873 1.00 96.69 78 LEU A N 1
ATOM 606 C CA . LEU A 1 78 ? -5.230 -3.904 -3.228 1.00 96.69 78 LEU A CA 1
ATOM 607 C C . LEU A 1 78 ? -6.071 -3.014 -4.144 1.00 96.69 78 LEU A C 1
ATOM 609 O O . LEU A 1 78 ? -5.547 -2.097 -4.776 1.00 96.69 78 LEU A O 1
ATOM 613 N N . LEU A 1 79 ? -7.374 -3.271 -4.170 1.00 96.19 79 LEU A N 1
ATOM 614 C CA . LEU A 1 79 ? -8.398 -2.436 -4.783 1.00 96.19 79 LEU A CA 1
ATOM 615 C C . LEU A 1 79 ? -9.333 -1.952 -3.675 1.00 96.19 79 LEU A C 1
ATOM 617 O O . LEU A 1 79 ? -9.993 -2.760 -3.032 1.00 96.19 79 LEU A O 1
ATOM 621 N N . ASN A 1 80 ? -9.399 -0.639 -3.459 1.00 93.19 80 ASN A N 1
ATOM 622 C CA . ASN A 1 80 ? -10.222 -0.013 -2.420 1.00 93.19 80 ASN A CA 1
ATOM 623 C C . ASN A 1 80 ? -10.002 -0.649 -1.036 1.00 93.19 80 ASN A C 1
ATOM 625 O O . ASN A 1 80 ? -10.952 -1.009 -0.351 1.00 93.19 80 ASN A O 1
ATOM 629 N N . GLU A 1 81 ? -8.728 -0.793 -0.657 1.00 90.44 81 GLU A N 1
ATOM 630 C CA . GLU A 1 81 ? -8.261 -1.424 0.589 1.00 90.44 81 GLU A CA 1
ATOM 631 C C . GLU A 1 81 ? -8.446 -2.946 0.678 1.00 90.44 81 GLU A C 1
ATOM 633 O O . GLU A 1 81 ? -7.972 -3.528 1.645 1.00 90.44 81 GLU A O 1
ATOM 638 N N . GLU A 1 82 ? -9.042 -3.619 -0.309 1.00 93.25 82 GLU A N 1
ATOM 639 C CA . GLU A 1 82 ? -9.199 -5.080 -0.321 1.00 93.25 82 GLU A CA 1
ATOM 640 C C . GLU A 1 82 ? -8.169 -5.771 -1.217 1.00 93.25 82 GLU A C 1
ATOM 642 O O . GLU A 1 82 ? -7.886 -5.321 -2.324 1.00 93.25 82 GLU A O 1
ATOM 647 N N . LEU A 1 83 ? -7.619 -6.893 -0.754 1.00 94.31 83 LEU A N 1
ATOM 648 C CA . LEU A 1 83 ? -6.694 -7.732 -1.508 1.00 94.31 83 LEU A CA 1
ATOM 649 C C . LEU A 1 83 ? -7.393 -8.319 -2.727 1.00 94.31 83 LEU A C 1
ATOM 651 O O . LEU A 1 83 ? -8.435 -8.962 -2.616 1.00 94.31 83 LEU A O 1
ATOM 655 N N . VAL A 1 84 ? -6.761 -8.165 -3.885 1.00 94.75 84 VAL A N 1
ATOM 656 C CA . VAL A 1 84 ? -7.216 -8.776 -5.133 1.00 94.75 84 VAL A CA 1
ATOM 657 C C . VAL A 1 84 ? -6.056 -9.483 -5.818 1.00 94.75 84 VAL A C 1
ATOM 659 O O . VAL A 1 84 ? -4.898 -9.071 -5.725 1.00 94.75 84 VAL A O 1
ATOM 662 N N . THR A 1 85 ? -6.354 -10.575 -6.516 1.00 93.94 85 THR A N 1
ATOM 663 C CA . THR A 1 85 ? -5.322 -11.350 -7.208 1.00 93.94 85 THR A CA 1
ATOM 664 C C . THR A 1 85 ? -5.083 -10.765 -8.603 1.00 93.94 85 THR A C 1
ATOM 666 O O . THR A 1 85 ? -6.038 -10.643 -9.370 1.00 93.94 85 THR A O 1
ATOM 669 N N . PRO A 1 86 ? -3.836 -10.431 -8.987 1.00 92.38 86 PRO A N 1
ATOM 670 C CA . PRO A 1 86 ? -3.553 -10.004 -10.351 1.00 92.38 86 PRO A CA 1
ATOM 671 C C . PRO A 1 86 ? -3.753 -11.158 -11.364 1.00 92.38 86 PRO A C 1
ATOM 673 O O . PRO A 1 86 ? -3.479 -12.319 -11.043 1.00 92.38 86 PRO A O 1
ATOM 676 N N . PRO A 1 87 ? -4.157 -10.859 -12.613 1.00 90.56 87 PRO A N 1
ATOM 677 C CA . PRO A 1 87 ? -4.385 -9.516 -13.132 1.00 90.56 87 PRO A CA 1
ATOM 678 C C . PRO A 1 87 ? -5.755 -8.942 -12.730 1.00 90.56 87 PRO A C 1
ATOM 680 O O . PRO A 1 87 ? -6.759 -9.649 -12.749 1.00 90.56 87 PRO A O 1
ATOM 683 N N . LEU A 1 88 ? -5.790 -7.645 -12.425 1.00 92.06 88 LEU A N 1
ATOM 684 C CA . LEU A 1 88 ? -7.011 -6.863 -12.224 1.00 92.06 88 LEU A CA 1
ATOM 685 C C . LEU A 1 88 ? -7.354 -6.133 -13.522 1.00 92.06 88 LEU A C 1
ATOM 687 O O . LEU A 1 88 ? -6.489 -5.479 -14.102 1.00 92.06 88 LEU A O 1
ATOM 691 N N . VAL A 1 89 ? -8.612 -6.204 -13.958 1.00 89.19 89 VAL A N 1
ATOM 692 C CA . VAL A 1 89 ? -9.085 -5.507 -15.161 1.00 89.19 89 VAL A CA 1
ATOM 693 C C . VAL A 1 89 ? -10.343 -4.726 -14.832 1.00 89.19 89 VAL A C 1
ATOM 695 O O . VAL A 1 89 ? -11.353 -5.300 -14.446 1.00 89.19 89 VAL A O 1
ATOM 698 N N . LEU A 1 90 ? -10.277 -3.411 -15.004 1.00 91.25 90 LEU A N 1
ATOM 699 C CA . LEU A 1 90 ? -11.397 -2.488 -14.856 1.00 91.25 90 LEU A CA 1
ATOM 700 C C . LEU A 1 90 ? -11.547 -1.673 -16.155 1.00 91.25 90 LEU A C 1
ATOM 702 O O . LEU A 1 90 ? -10.643 -1.668 -16.996 1.00 91.25 90 LEU A O 1
ATOM 706 N N . PRO A 1 91 ? -12.674 -0.975 -16.377 1.00 90.81 91 PRO A N 1
ATOM 707 C CA . PRO A 1 91 ? -12.824 -0.113 -17.546 1.00 90.81 91 PRO A CA 1
ATOM 708 C C . PRO A 1 91 ? -11.685 0.917 -17.647 1.00 90.81 91 PRO A C 1
ATOM 710 O O . PRO A 1 91 ? -11.544 1.770 -16.777 1.00 90.81 91 PRO A O 1
ATOM 713 N N . GLY A 1 92 ? -10.871 0.815 -18.703 1.00 91.19 92 GLY A N 1
ATOM 714 C CA . GLY A 1 92 ? -9.736 1.713 -18.957 1.00 91.19 92 GLY A CA 1
ATOM 715 C C . GLY A 1 92 ? -8.489 1.465 -18.098 1.00 91.19 92 GLY A C 1
ATOM 716 O O . GLY A 1 92 ? -7.537 2.230 -18.207 1.00 91.19 92 GLY A O 1
ATOM 717 N N . LEU A 1 93 ? -8.460 0.417 -17.263 1.00 92.88 93 LEU A N 1
ATOM 718 C CA . LEU A 1 93 ? -7.389 0.155 -16.294 1.00 92.88 93 LEU A CA 1
ATOM 719 C C . LEU A 1 93 ? -7.048 -1.341 -16.213 1.00 92.88 93 LEU A C 1
ATOM 721 O O . LEU A 1 93 ? -7.928 -2.197 -16.157 1.00 92.88 93 LEU A O 1
ATOM 725 N N . HIS A 1 94 ? -5.761 -1.665 -16.142 1.00 91.88 94 HIS A N 1
ATOM 726 C CA . HIS A 1 94 ? -5.257 -3.028 -15.964 1.00 91.88 94 HIS A CA 1
ATOM 727 C C . HIS A 1 94 ? -4.098 -3.030 -14.993 1.00 91.88 94 HIS A C 1
ATOM 729 O O . HIS A 1 94 ? -3.256 -2.137 -15.037 1.00 91.88 94 HIS A O 1
ATOM 735 N N . VAL A 1 95 ? -4.052 -4.035 -14.128 1.00 94.00 95 VAL A N 1
ATOM 736 C CA . VAL A 1 95 ? -2.923 -4.255 -13.234 1.00 94.00 95 VAL A CA 1
ATOM 737 C C . VAL A 1 95 ? -2.464 -5.695 -13.365 1.00 94.00 95 VAL A C 1
ATOM 739 O O . VAL A 1 95 ? -3.251 -6.608 -13.127 1.00 94.00 95 VAL A O 1
ATOM 742 N N . SER A 1 96 ? -1.204 -5.932 -13.716 1.00 91.38 96 SER A N 1
ATOM 743 C CA . SER A 1 96 ? -0.659 -7.287 -13.849 1.00 91.38 96 SER A CA 1
ATOM 744 C C . SER A 1 96 ? 0.809 -7.374 -13.471 1.00 91.38 96 SER A C 1
ATOM 746 O O . SER A 1 96 ? 1.513 -6.374 -13.361 1.00 91.38 96 SER A O 1
ATOM 748 N N . LEU A 1 97 ? 1.290 -8.604 -13.308 1.00 89.81 97 LEU A N 1
ATOM 749 C CA . LEU A 1 97 ? 2.720 -8.862 -13.221 1.00 89.81 97 LEU A CA 1
ATOM 750 C C . LEU A 1 97 ? 3.367 -8.670 -14.597 1.00 89.81 97 LEU A C 1
ATOM 752 O O . LEU A 1 97 ? 2.841 -9.139 -15.607 1.00 89.81 97 LEU A O 1
ATOM 756 N N . SER A 1 98 ? 4.503 -7.980 -14.624 1.00 88.12 98 SER A N 1
ATOM 757 C CA . SER A 1 98 ? 5.320 -7.766 -15.817 1.00 88.12 98 SER A CA 1
ATOM 758 C C . SER A 1 98 ? 6.788 -7.663 -15.407 1.00 88.12 98 SER A C 1
ATOM 760 O O . SER A 1 98 ? 7.203 -6.688 -14.768 1.00 88.12 98 SER A O 1
ATOM 762 N N . GLY A 1 99 ? 7.562 -8.704 -15.723 1.00 86.50 99 GLY A N 1
ATOM 763 C CA . GLY A 1 99 ? 8.900 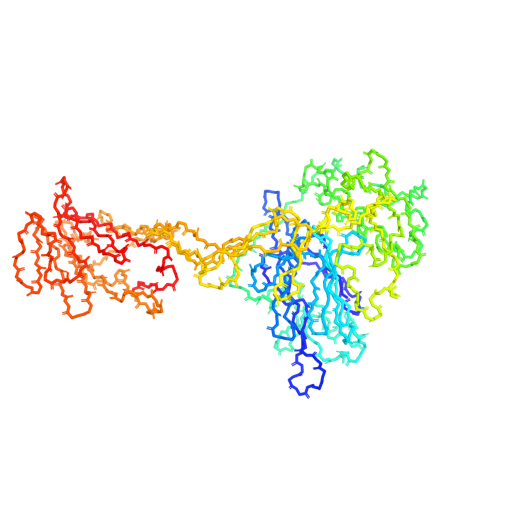-8.899 -15.168 1.00 86.50 99 GLY A CA 1
ATOM 764 C C . GLY A 1 99 ? 8.868 -9.007 -13.636 1.00 86.50 99 GLY A C 1
ATOM 765 O O . GLY A 1 99 ? 8.015 -9.681 -13.053 1.00 86.50 99 GLY A O 1
ATOM 766 N N . SER A 1 100 ? 9.783 -8.312 -12.968 1.00 85.81 100 SER A N 1
ATOM 767 C CA . SER A 1 100 ? 9.857 -8.215 -11.504 1.00 85.81 100 SER A CA 1
ATOM 768 C C . SER A 1 100 ? 8.839 -7.248 -10.889 1.00 85.81 100 SER A C 1
ATOM 770 O O . SER A 1 100 ? 8.819 -7.085 -9.674 1.00 85.81 100 SER A O 1
ATOM 772 N N . TYR A 1 101 ? 7.967 -6.630 -11.689 1.00 90.94 101 TYR A N 1
ATOM 773 C CA . TYR A 1 101 ? 7.062 -5.577 -11.237 1.00 90.94 101 TYR A CA 1
ATOM 774 C C . TYR A 1 101 ? 5.602 -6.017 -11.236 1.00 90.94 101 TYR A C 1
ATOM 776 O O . TYR A 1 101 ? 5.159 -6.782 -12.093 1.00 90.94 101 TYR A O 1
ATOM 784 N N . LEU A 1 102 ? 4.839 -5.456 -10.303 1.00 93.44 102 LEU A N 1
ATOM 785 C CA . LEU A 1 102 ? 3.405 -5.265 -10.459 1.00 93.44 102 LEU A CA 1
ATOM 786 C C . LEU A 1 102 ? 3.189 -3.935 -11.189 1.00 93.44 102 LEU A C 1
ATOM 788 O O . LEU A 1 102 ? 3.781 -2.923 -10.813 1.00 93.44 102 LEU A O 1
ATOM 792 N N . VAL A 1 103 ? 2.397 -3.945 -12.256 1.00 94.25 103 VAL A N 1
ATOM 793 C CA . VAL A 1 103 ? 2.280 -2.827 -13.196 1.00 94.25 103 VAL A CA 1
ATOM 794 C C . VAL A 1 103 ? 0.826 -2.463 -13.400 1.00 94.25 103 VAL A C 1
ATOM 796 O O . VAL A 1 103 ? 0.061 -3.285 -13.888 1.00 94.25 103 VAL A O 1
ATOM 799 N N . LEU A 1 104 ? 0.481 -1.225 -13.065 1.00 96.00 104 LEU A N 1
ATOM 800 C CA . LEU A 1 104 ? -0.774 -0.571 -13.398 1.00 96.00 104 LEU A CA 1
ATOM 801 C C . LEU A 1 104 ? -0.607 0.184 -14.718 1.00 96.00 104 LEU A C 1
ATOM 803 O O . LEU A 1 104 ? 0.322 0.977 -14.866 1.00 96.00 104 LEU A O 1
ATOM 807 N N . MET A 1 105 ? -1.521 -0.036 -15.658 1.00 94.38 105 MET A N 1
ATOM 808 C CA . MET A 1 105 ? -1.624 0.701 -16.916 1.00 94.38 105 MET A CA 1
ATOM 809 C C . MET A 1 105 ? -3.043 1.210 -17.128 1.00 94.38 105 MET A C 1
ATOM 811 O O . MET A 1 105 ? -4.018 0.510 -16.851 1.00 94.38 105 MET A O 1
ATOM 815 N N . THR A 1 106 ? -3.146 2.412 -17.679 1.00 95.12 106 THR A N 1
ATOM 816 C CA . THR A 1 106 ? -4.416 3.031 -18.079 1.00 95.12 106 THR A CA 1
ATOM 817 C C . THR A 1 106 ? -4.516 3.160 -19.597 1.00 95.12 106 THR A C 1
ATOM 819 O O . THR A 1 106 ? -3.507 3.115 -20.304 1.00 95.12 106 THR A O 1
ATOM 822 N N . ASP A 1 107 ? -5.725 3.381 -20.112 1.00 93.56 107 ASP A N 1
ATOM 823 C CA . ASP A 1 107 ? -5.960 3.625 -21.541 1.00 93.56 107 ASP A CA 1
ATOM 824 C C . ASP A 1 107 ? -5.420 4.977 -22.051 1.00 93.56 107 ASP A C 1
ATOM 826 O O . ASP A 1 107 ? -5.241 5.149 -23.259 1.00 93.56 107 ASP A O 1
ATOM 830 N N . PHE A 1 108 ? -5.080 5.901 -21.145 1.00 93.75 108 PHE A N 1
ATOM 831 C CA . PHE A 1 108 ? -4.366 7.143 -21.449 1.00 93.75 108 PHE A CA 1
ATOM 832 C C . PHE A 1 108 ? -2.848 7.035 -21.251 1.00 93.75 108 PHE A C 1
ATOM 834 O O . PHE A 1 108 ? -2.161 8.049 -21.298 1.00 93.75 108 PHE A O 1
ATOM 841 N N . ASN A 1 109 ? -2.303 5.826 -21.087 1.00 92.81 109 ASN A N 1
ATOM 842 C CA . ASN A 1 109 ? -0.868 5.544 -20.964 1.00 92.81 109 ASN A CA 1
ATOM 843 C C . ASN A 1 109 ? -0.175 6.130 -19.715 1.00 92.81 109 ASN A C 1
ATOM 845 O O . ASN A 1 109 ? 1.040 6.326 -19.731 1.00 92.81 109 ASN A O 1
ATOM 849 N N . LEU A 1 110 ? -0.899 6.362 -18.613 1.00 96.25 110 LEU A N 1
ATOM 850 C CA . LEU A 1 110 ? -0.264 6.360 -17.288 1.00 96.25 110 LEU A CA 1
ATOM 851 C C . LEU A 1 110 ? 0.178 4.931 -16.965 1.00 96.25 110 LEU A C 1
ATOM 853 O O . LEU A 1 110 ? -0.645 4.010 -17.017 1.00 96.25 110 LEU A O 1
ATOM 857 N N . ILE A 1 111 ? 1.454 4.775 -16.615 1.00 95.62 111 ILE A N 1
ATOM 858 C CA . ILE A 1 111 ? 2.045 3.517 -16.162 1.00 95.62 111 ILE A CA 1
ATOM 859 C C . ILE A 1 111 ? 2.640 3.744 -14.774 1.00 95.62 111 ILE A C 1
ATOM 861 O O . ILE A 1 111 ? 3.488 4.619 -14.593 1.00 95.62 111 ILE A O 1
ATOM 865 N N . VAL A 1 112 ? 2.205 2.941 -13.806 1.00 97.69 112 VAL A N 1
ATOM 866 C CA . VAL A 1 112 ? 2.757 2.917 -12.447 1.00 97.69 112 VAL A CA 1
ATOM 867 C C . VAL A 1 112 ? 3.257 1.509 -12.167 1.00 97.69 112 VAL A C 1
ATOM 869 O O . VAL A 1 112 ? 2.496 0.548 -12.274 1.00 97.69 112 VAL A O 1
ATOM 872 N N . ARG A 1 113 ? 4.539 1.356 -11.836 1.00 94.56 113 ARG A N 1
ATOM 873 C CA . ARG A 1 113 ? 5.153 0.045 -11.575 1.00 94.56 113 ARG A CA 1
ATOM 874 C C . ARG A 1 113 ? 5.766 0.029 -10.189 1.00 94.56 113 ARG A C 1
ATOM 876 O O . ARG A 1 113 ? 6.407 0.996 -9.802 1.00 94.56 113 ARG A O 1
ATOM 883 N N . PHE A 1 114 ? 5.618 -1.076 -9.467 1.00 94.38 114 PHE A N 1
ATOM 884 C CA . PHE A 1 114 ? 6.305 -1.309 -8.197 1.00 94.38 114 PHE A CA 1
ATOM 885 C C . PHE A 1 114 ? 6.889 -2.719 -8.169 1.00 94.38 114 PHE A C 1
ATOM 887 O O . PHE A 1 114 ? 6.190 -3.688 -8.476 1.00 94.38 114 PHE A O 1
ATOM 894 N N . ASN A 1 115 ? 8.164 -2.854 -7.801 1.00 87.75 115 ASN A N 1
ATOM 895 C CA . ASN A 1 115 ? 8.817 -4.165 -7.720 1.00 87.75 115 ASN A CA 1
ATOM 896 C C . ASN A 1 115 ? 8.371 -4.990 -6.496 1.00 87.75 115 ASN A C 1
ATOM 898 O O . ASN A 1 115 ? 8.725 -6.160 -6.371 1.00 87.75 115 ASN A O 1
ATOM 902 N N . GLY A 1 116 ? 7.562 -4.407 -5.604 1.00 88.38 116 GLY A N 1
ATOM 903 C CA . GLY A 1 116 ? 7.128 -5.065 -4.375 1.00 88.38 116 GLY A CA 1
ATOM 904 C C . GLY A 1 116 ? 8.174 -5.019 -3.263 1.00 88.38 116 GLY A C 1
ATOM 905 O O . GLY A 1 116 ? 8.023 -5.745 -2.283 1.00 88.38 116 GLY A O 1
ATOM 906 N N . ASP A 1 117 ? 9.228 -4.219 -3.412 1.00 82.19 117 ASP A N 1
ATOM 907 C CA . ASP A 1 117 ? 10.294 -4.105 -2.425 1.00 82.19 117 ASP A CA 1
ATOM 908 C C . ASP A 1 117 ? 10.679 -2.649 -2.175 1.00 82.19 117 ASP A C 1
ATOM 910 O O . ASP A 1 117 ? 10.414 -2.135 -1.096 1.00 82.19 117 ASP A O 1
ATOM 914 N N . ASN A 1 118 ? 11.305 -1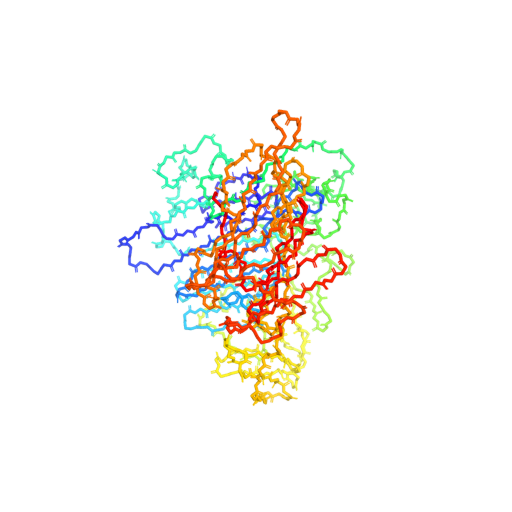.980 -3.138 1.00 77.25 118 ASN A N 1
ATOM 915 C CA . ASN A 1 118 ? 11.941 -0.685 -2.898 1.00 77.25 118 ASN A CA 1
ATOM 916 C C . ASN A 1 118 ? 11.932 0.273 -4.091 1.00 77.25 118 ASN A C 1
ATOM 918 O O . ASN A 1 118 ? 12.326 1.416 -3.894 1.00 77.25 118 ASN A O 1
ATOM 922 N N . ARG A 1 119 ? 11.513 -0.158 -5.290 1.00 86.00 119 ARG A N 1
ATOM 923 C CA . ARG A 1 119 ? 11.558 0.645 -6.520 1.00 86.00 119 ARG A CA 1
ATOM 924 C C . ARG A 1 119 ? 10.164 0.810 -7.097 1.00 86.00 119 ARG A C 1
ATOM 926 O O . ARG A 1 119 ? 9.513 -0.177 -7.452 1.00 86.00 119 ARG A O 1
ATOM 933 N N . ALA A 1 120 ? 9.737 2.062 -7.198 1.00 92.75 120 ALA A N 1
ATOM 934 C CA . ALA A 1 120 ? 8.506 2.492 -7.835 1.00 92.75 120 ALA A CA 1
ATOM 935 C C . ALA A 1 120 ? 8.807 3.433 -9.005 1.00 92.75 120 ALA A C 1
ATOM 937 O O . ALA A 1 120 ? 9.715 4.259 -8.939 1.00 92.75 120 ALA A O 1
ATOM 938 N N . GLU A 1 121 ? 8.023 3.331 -10.068 1.00 93.94 121 GLU A N 1
ATOM 939 C CA . GLU A 1 121 ? 8.194 4.117 -11.285 1.00 93.94 121 GLU A CA 1
ATOM 940 C C . GLU A 1 121 ? 6.853 4.680 -11.732 1.00 93.94 121 GLU A C 1
ATOM 942 O O . GLU A 1 121 ? 5.838 3.980 -11.728 1.00 93.94 121 GLU A O 1
ATOM 947 N N . VAL A 1 122 ? 6.870 5.948 -12.137 1.00 97.38 122 VAL A N 1
ATOM 948 C CA . VAL A 1 122 ? 5.720 6.650 -12.706 1.00 97.38 122 VAL A CA 1
ATOM 949 C C . VAL A 1 122 ? 6.109 7.172 -14.082 1.00 97.38 122 VAL A C 1
ATOM 951 O O . VAL A 1 122 ? 7.026 7.993 -14.217 1.00 97.38 122 VAL A O 1
ATOM 954 N N . THR A 1 123 ? 5.387 6.715 -15.101 1.00 95.81 123 THR A N 1
ATOM 955 C CA . THR A 1 123 ? 5.500 7.173 -16.487 1.00 95.81 123 THR A CA 1
ATOM 956 C C . THR A 1 123 ? 4.184 7.807 -16.907 1.00 95.81 123 THR A C 1
ATOM 958 O O . THR A 1 123 ? 3.116 7.219 -16.742 1.00 95.81 123 THR A O 1
ATOM 961 N N . VAL A 1 124 ? 4.275 9.010 -17.465 1.00 96.50 124 VAL A N 1
ATOM 962 C CA . VAL A 1 124 ? 3.132 9.817 -17.896 1.00 96.50 124 VAL A CA 1
ATOM 963 C C . VAL A 1 124 ? 3.339 10.288 -19.338 1.00 96.50 124 VAL A C 1
ATOM 965 O O . VAL A 1 124 ? 4.483 10.529 -19.738 1.00 96.50 124 VAL A O 1
ATOM 968 N N . PRO A 1 125 ? 2.266 10.433 -20.130 1.00 95.81 125 PRO A N 1
ATOM 969 C CA . PRO A 1 125 ? 2.346 11.017 -21.465 1.00 95.81 125 PRO A CA 1
ATOM 970 C C . PRO A 1 125 ? 2.832 12.471 -21.442 1.00 95.81 125 PRO A C 1
ATOM 972 O O . PRO A 1 125 ? 2.588 13.206 -20.484 1.00 95.81 125 PRO A O 1
ATOM 975 N N . ARG A 1 126 ? 3.475 12.919 -22.527 1.00 95.06 126 ARG A N 1
ATOM 976 C CA . ARG A 1 126 ? 4.017 14.288 -22.644 1.00 95.06 126 ARG A CA 1
ATOM 977 C C . ARG A 1 126 ? 2.935 15.367 -22.582 1.00 95.06 126 ARG A C 1
ATOM 979 O O . ARG A 1 126 ? 3.228 16.509 -22.258 1.00 95.06 126 ARG A O 1
ATOM 986 N N . GLU A 1 127 ? 1.692 15.015 -22.877 1.00 96.00 127 GLU A N 1
ATOM 987 C CA . GLU A 1 127 ? 0.527 15.888 -22.771 1.00 96.00 127 GLU A CA 1
ATOM 988 C C . GLU A 1 127 ? 0.319 16.424 -21.347 1.00 96.00 127 GLU A C 1
ATOM 990 O O . GLU A 1 127 ? -0.298 17.471 -21.198 1.00 96.00 127 GLU A O 1
ATOM 995 N N . TYR A 1 128 ? 0.856 15.745 -20.327 1.00 97.19 128 TYR A N 1
ATOM 996 C CA . TYR A 1 128 ? 0.821 16.182 -18.929 1.00 97.19 128 TYR A CA 1
ATOM 997 C C . TYR A 1 128 ? 1.945 17.163 -18.550 1.00 97.19 128 TYR A C 1
ATOM 999 O O . TYR A 1 128 ? 1.981 17.617 -17.408 1.00 97.19 128 TYR A O 1
ATOM 1007 N N . ALA A 1 129 ? 2.870 17.489 -19.457 1.00 96.06 129 ALA A N 1
ATOM 1008 C CA . ALA A 1 129 ? 3.924 18.467 -19.186 1.00 96.06 129 ALA A CA 1
ATOM 1009 C C . ALA A 1 129 ? 3.329 19.805 -18.711 1.00 96.06 129 ALA A C 1
ATOM 1011 O O . ALA A 1 129 ? 2.354 20.276 -19.291 1.00 96.06 129 ALA A O 1
ATOM 1012 N N . GLU A 1 130 ? 3.910 20.396 -17.662 1.00 94.69 130 GLU A N 1
ATOM 1013 C CA . GLU A 1 130 ? 3.457 21.637 -16.999 1.00 94.69 130 GLU A CA 1
ATOM 1014 C C . GLU A 1 130 ? 2.094 21.550 -16.273 1.00 94.69 130 GLU A C 1
ATOM 1016 O O . GLU A 1 130 ? 1.670 22.508 -15.626 1.00 94.69 130 GLU A O 1
ATOM 1021 N N . GLU A 1 131 ? 1.410 20.404 -16.316 1.00 95.75 131 GLU A N 1
ATOM 1022 C CA . GLU A 1 131 ? 0.095 20.198 -15.687 1.00 95.75 131 GLU A CA 1
ATOM 1023 C C . GLU A 1 131 ? 0.193 19.451 -14.340 1.00 95.75 131 GLU A C 1
ATOM 1025 O O . GLU A 1 131 ? -0.781 19.379 -13.573 1.00 95.75 131 GLU A O 1
ATOM 1030 N N . LEU A 1 132 ? 1.368 18.879 -14.059 1.00 96.44 132 LEU A N 1
ATOM 1031 C CA . LEU A 1 132 ? 1.647 18.045 -12.893 1.00 96.44 132 LEU A CA 1
ATOM 1032 C C . LEU A 1 132 ? 2.228 18.838 -11.724 1.00 96.44 132 LEU A C 1
ATOM 1034 O O . LEU A 1 132 ? 2.847 19.888 -11.885 1.00 96.44 132 LEU A O 1
ATOM 1038 N N . CYS A 1 133 ? 2.058 18.286 -10.529 1.00 95.81 133 CYS A N 1
ATOM 1039 C CA . CYS A 1 133 ? 2.825 18.673 -9.354 1.00 95.81 133 CYS A CA 1
ATOM 1040 C C . CYS A 1 133 ? 3.037 17.477 -8.412 1.00 95.81 133 CYS A C 1
ATOM 1042 O O . CYS A 1 133 ? 2.380 16.439 -8.542 1.00 95.81 133 CYS A O 1
ATOM 1044 N N . GLY A 1 134 ? 3.962 17.622 -7.465 1.00 95.56 134 GLY A N 1
ATOM 1045 C CA . GLY A 1 134 ? 4.405 16.570 -6.549 1.00 95.56 134 GLY A CA 1
ATOM 1046 C C . GLY A 1 134 ? 5.929 16.544 -6.443 1.00 95.56 134 GLY A C 1
ATOM 1047 O O . GLY A 1 134 ? 6.613 17.382 -7.028 1.00 95.56 134 GLY A O 1
ATOM 1048 N N . ILE A 1 135 ? 6.471 15.560 -5.724 1.00 94.25 135 ILE A N 1
ATOM 1049 C CA . ILE A 1 135 ? 7.929 15.397 -5.568 1.00 94.25 135 ILE A CA 1
ATOM 1050 C C . ILE A 1 135 ? 8.629 15.144 -6.910 1.00 94.25 135 ILE A C 1
ATOM 1052 O O . ILE A 1 135 ? 9.786 15.513 -7.080 1.00 94.25 135 ILE A O 1
ATOM 1056 N N . CYS A 1 136 ? 7.940 14.535 -7.875 1.00 95.19 136 CYS A N 1
ATOM 1057 C CA . CYS A 1 136 ? 8.485 14.263 -9.202 1.00 95.19 136 CYS A CA 1
ATOM 1058 C C . CYS A 1 136 ? 8.595 15.492 -10.118 1.00 95.19 136 CYS A C 1
ATOM 1060 O O . CYS A 1 136 ? 8.961 15.310 -11.281 1.00 95.19 136 CYS A O 1
ATOM 1062 N N . GLY A 1 137 ? 8.279 16.694 -9.631 1.00 95.00 137 GLY A N 1
ATOM 1063 C CA . GLY A 1 137 ? 8.347 17.920 -10.422 1.00 95.00 137 GLY A CA 1
ATOM 1064 C C . GLY A 1 137 ? 7.109 18.163 -11.287 1.00 95.00 137 GLY A C 1
ATOM 1065 O O . GLY A 1 137 ? 6.089 17.473 -11.171 1.00 95.00 137 GLY A O 1
ATOM 1066 N N . ASN A 1 138 ? 7.197 19.178 -12.147 1.00 95.75 138 ASN A N 1
ATOM 1067 C CA . ASN A 1 138 ? 6.105 19.622 -13.025 1.00 95.75 138 ASN A CA 1
ATOM 1068 C C . ASN A 1 138 ? 6.256 19.146 -14.487 1.00 95.75 138 ASN A C 1
ATOM 1070 O O . ASN A 1 138 ? 5.363 19.396 -15.300 1.00 95.75 138 ASN A O 1
ATOM 1074 N N . PHE A 1 139 ? 7.338 18.423 -14.805 1.00 96.75 139 PHE A N 1
ATOM 1075 C CA . PHE A 1 139 ? 7.598 17.810 -16.111 1.00 96.75 139 PHE A CA 1
ATOM 1076 C C . PHE A 1 139 ? 7.670 18.824 -17.267 1.00 96.75 139 PHE A C 1
ATOM 1078 O O . PHE A 1 139 ? 7.082 18.620 -18.331 1.00 96.75 139 PHE A O 1
ATOM 1085 N N . ASN A 1 140 ? 8.360 19.944 -17.062 1.00 95.81 140 ASN A N 1
ATOM 1086 C CA . ASN A 1 140 ? 8.490 21.017 -18.055 1.00 95.81 140 ASN A CA 1
ATOM 1087 C C . ASN A 1 140 ? 9.846 21.000 -18.798 1.00 95.81 140 ASN A C 1
ATOM 1089 O O . ASN A 1 140 ? 10.047 21.752 -19.756 1.00 95.81 140 ASN A O 1
ATOM 1093 N N . GLY A 1 141 ? 10.769 20.118 -18.406 1.00 94.25 141 GLY A N 1
ATOM 1094 C CA . GLY A 1 141 ? 12.123 20.024 -18.952 1.00 94.25 141 GLY A CA 1
ATOM 1095 C C . GLY A 1 141 ? 13.136 20.980 -18.312 1.00 94.25 141 GLY A C 1
ATOM 1096 O O . GLY A 1 141 ? 14.274 21.054 -18.790 1.00 94.25 141 GLY A O 1
ATOM 1097 N N . ASP A 1 142 ? 12.757 21.710 -17.264 1.00 94.12 142 ASP A N 1
ATOM 1098 C CA . ASP A 1 142 ? 13.610 22.600 -16.485 1.00 94.12 142 ASP A CA 1
ATOM 1099 C C . ASP A 1 142 ? 14.010 21.918 -15.171 1.00 94.12 142 ASP A C 1
ATOM 1101 O O . ASP A 1 142 ? 13.201 21.546 -14.339 1.00 94.12 142 ASP A O 1
ATOM 1105 N N . ARG A 1 143 ? 15.314 21.738 -14.957 1.00 92.25 143 ARG A N 1
ATOM 1106 C CA . ARG A 1 143 ? 15.819 21.144 -13.708 1.00 92.25 143 ARG A CA 1
ATOM 1107 C C . ARG A 1 143 ? 15.901 22.148 -12.560 1.00 92.25 143 ARG A C 1
ATOM 1109 O O . ARG A 1 143 ? 16.268 21.765 -11.450 1.00 92.25 143 ARG A O 1
ATOM 1116 N N . THR A 1 144 ? 15.697 23.436 -12.827 1.00 91.62 144 THR A N 1
ATOM 1117 C CA . THR A 1 144 ? 15.949 24.508 -11.857 1.00 91.62 144 THR A CA 1
ATOM 1118 C C . THR A 1 144 ? 14.758 24.815 -10.957 1.00 91.62 144 THR A C 1
ATOM 1120 O O . THR A 1 144 ? 14.951 25.476 -9.936 1.00 91.62 144 THR A O 1
ATOM 1123 N N . ASP A 1 145 ? 13.566 24.313 -11.283 1.00 92.94 145 ASP A N 1
ATOM 1124 C CA . ASP A 1 145 ? 12.331 24.516 -10.525 1.00 92.94 145 ASP A CA 1
ATOM 1125 C C . ASP A 1 145 ? 11.767 23.232 -9.896 1.00 92.94 145 ASP A C 1
ATOM 1127 O O . ASP A 1 145 ? 10.712 23.268 -9.270 1.00 92.94 145 ASP A O 1
ATOM 1131 N N . GLU A 1 146 ? 12.502 22.126 -9.922 1.00 93.44 146 GLU A N 1
ATOM 1132 C CA . GLU A 1 146 ? 12.053 20.829 -9.391 1.00 93.44 146 GLU A CA 1
ATOM 1133 C C . GLU A 1 146 ? 11.833 20.803 -7.866 1.00 93.44 146 GLU A C 1
ATOM 1135 O O . GLU A 1 146 ? 11.371 19.810 -7.310 1.00 93.44 146 GLU A O 1
ATOM 1140 N N . TYR A 1 147 ? 12.158 21.895 -7.165 1.00 94.38 147 TYR A N 1
ATOM 1141 C CA . TYR A 1 147 ? 11.913 22.073 -5.732 1.00 94.38 147 TYR A CA 1
ATOM 1142 C C . TYR A 1 147 ? 10.620 22.870 -5.477 1.00 94.38 147 TYR A C 1
ATOM 1144 O O . TYR A 1 147 ? 10.448 23.446 -4.400 1.00 94.38 147 TYR A O 1
ATOM 1152 N N . LEU A 1 148 ? 9.695 22.909 -6.445 1.00 94.81 148 LEU A N 1
ATOM 1153 C CA . LEU A 1 148 ? 8.372 23.514 -6.283 1.00 94.81 148 LEU A CA 1
ATOM 1154 C C . LEU A 1 148 ? 7.563 22.816 -5.177 1.00 94.81 148 LEU A C 1
ATOM 1156 O O . LEU A 1 148 ? 7.241 21.628 -5.237 1.00 94.81 148 LEU A O 1
ATOM 1160 N N . MET A 1 149 ? 7.182 23.602 -4.176 1.00 95.25 149 MET A N 1
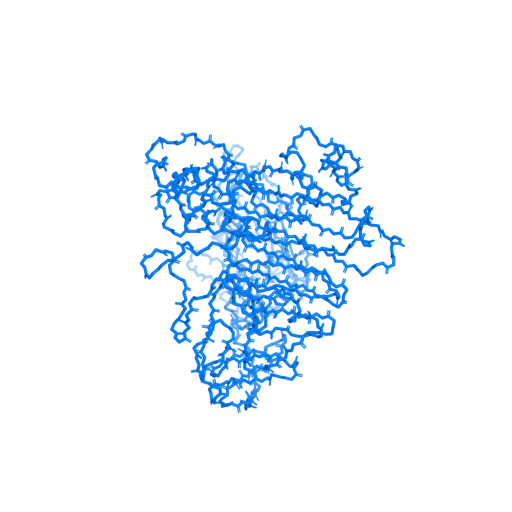ATOM 1161 C CA . MET A 1 149 ? 6.254 23.218 -3.117 1.00 95.25 149 MET A CA 1
ATOM 1162 C C . MET A 1 149 ? 4.794 23.438 -3.558 1.00 95.25 149 MET A C 1
ATOM 1164 O O . MET A 1 149 ? 4.545 24.152 -4.536 1.00 95.25 149 MET A O 1
ATOM 1168 N N . PRO A 1 150 ? 3.796 22.889 -2.836 1.00 93.06 150 PRO A N 1
ATOM 1169 C CA . PRO A 1 150 ? 2.382 23.040 -3.199 1.00 93.06 150 PRO A CA 1
ATOM 1170 C C . PRO A 1 150 ? 1.889 24.491 -3.280 1.00 93.06 150 PRO A C 1
ATOM 1172 O O . PRO A 1 150 ? 0.889 24.767 -3.937 1.00 93.06 150 PRO A O 1
ATOM 1175 N N . ASP A 1 151 ? 2.564 25.418 -2.596 1.00 92.19 151 ASP A N 1
ATOM 1176 C CA . ASP A 1 151 ? 2.245 26.848 -2.599 1.00 92.19 151 ASP A CA 1
ATOM 1177 C C . ASP A 1 151 ? 2.879 27.625 -3.771 1.00 92.19 151 ASP A C 1
ATOM 1179 O O . ASP A 1 151 ? 2.668 28.833 -3.898 1.00 92.19 151 ASP A O 1
ATOM 1183 N N . GLY A 1 152 ? 3.635 26.938 -4.635 1.00 90.88 152 GLY A N 1
ATOM 1184 C CA . GLY A 1 152 ? 4.323 27.507 -5.792 1.00 90.88 152 GLY A CA 1
ATOM 1185 C C . GLY A 1 152 ? 5.687 28.129 -5.482 1.00 90.88 152 GLY A C 1
ATOM 1186 O O . GLY A 1 152 ? 6.294 28.724 -6.373 1.00 90.88 152 GLY A O 1
ATOM 1187 N N . THR A 1 153 ? 6.183 28.029 -4.247 1.00 95.38 153 THR A N 1
ATOM 1188 C CA . THR A 1 153 ? 7.517 28.518 -3.874 1.00 95.38 153 THR A CA 1
ATOM 1189 C C . THR A 1 153 ? 8.583 27.423 -3.986 1.00 95.38 153 THR A C 1
ATOM 1191 O O . THR A 1 153 ? 8.273 26.235 -3.981 1.00 95.38 153 THR A O 1
ATOM 1194 N N . GLN A 1 154 ? 9.853 27.819 -4.128 1.00 95.06 154 GLN A N 1
ATOM 1195 C CA . GLN A 1 154 ? 10.988 26.891 -4.190 1.00 95.06 154 GLN A CA 1
ATOM 1196 C C . GLN A 1 154 ? 11.465 26.529 -2.782 1.00 95.06 154 GLN A C 1
ATOM 1198 O O . GLN A 1 154 ? 11.800 27.420 -1.996 1.00 95.06 154 GLN A O 1
ATOM 1203 N N . ALA A 1 155 ? 11.553 25.235 -2.489 1.00 93.88 155 ALA A N 1
ATOM 1204 C CA . ALA A 1 155 ? 12.179 24.737 -1.274 1.00 93.88 155 ALA A CA 1
ATOM 1205 C C . ALA A 1 155 ? 13.693 25.011 -1.278 1.00 93.88 155 ALA A C 1
ATOM 1207 O O . ALA A 1 155 ? 14.364 24.975 -2.308 1.00 93.88 155 ALA A O 1
ATOM 1208 N N . SER A 1 156 ? 14.262 25.231 -0.097 1.00 92.25 156 SER A N 1
ATOM 1209 C CA . SER A 1 156 ? 15.703 25.426 0.098 1.00 92.25 156 SER A CA 1
ATOM 1210 C C .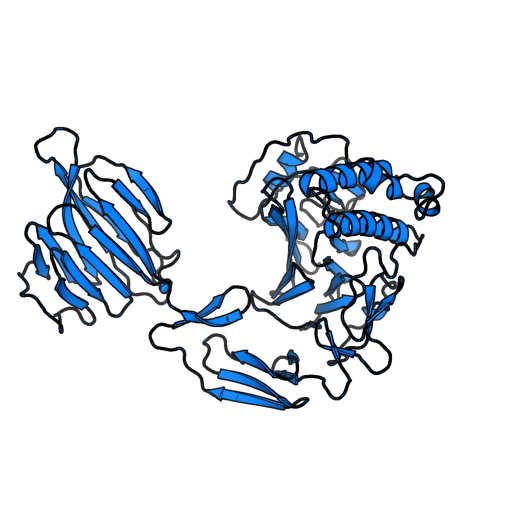 SER A 1 156 ? 16.492 24.113 0.185 1.00 92.25 156 SER A C 1
ATOM 1212 O O . SER A 1 156 ? 17.723 24.125 0.131 1.00 92.25 156 SER A O 1
ATOM 1214 N N . SER A 1 157 ? 15.803 22.977 0.347 1.00 87.19 157 SER A N 1
ATOM 1215 C CA . SER A 1 157 ? 16.410 21.648 0.468 1.00 87.19 157 SER A CA 1
ATOM 1216 C C . SER A 1 157 ? 15.441 20.526 0.059 1.00 87.19 157 SER A C 1
ATOM 1218 O O . SER A 1 157 ? 14.227 20.714 0.174 1.00 87.19 157 SER A O 1
ATOM 1220 N N . PRO A 1 158 ? 15.942 19.329 -0.320 1.00 86.19 158 PRO A N 1
ATOM 1221 C CA . PRO A 1 158 ? 15.097 18.157 -0.578 1.00 86.19 158 PRO A CA 1
ATOM 1222 C C . PRO A 1 158 ? 14.204 17.782 0.607 1.00 86.19 158 PRO A C 1
ATOM 1224 O O . PRO A 1 158 ? 13.070 17.352 0.431 1.00 86.19 158 PRO A O 1
ATOM 1227 N N . THR A 1 159 ? 14.700 17.965 1.833 1.00 85.38 159 THR A N 1
ATOM 1228 C CA . THR A 1 159 ? 13.944 17.678 3.057 1.00 85.38 159 THR A CA 1
ATOM 1229 C C . THR A 1 159 ? 12.761 18.623 3.230 1.00 85.38 159 THR A C 1
ATOM 1231 O O . THR A 1 159 ? 11.685 18.194 3.639 1.00 85.38 159 THR A O 1
ATOM 1234 N N . GLU A 1 160 ? 12.943 19.911 2.937 1.00 90.56 160 GLU A N 1
ATOM 1235 C CA . GLU A 1 160 ? 11.847 20.883 2.960 1.00 90.56 160 GLU A CA 1
ATOM 1236 C C . GLU A 1 160 ? 10.809 20.557 1.882 1.00 90.56 160 GLU A C 1
ATOM 1238 O O . GLU A 1 160 ? 9.620 20.493 2.195 1.00 90.56 160 GLU A O 1
ATOM 1243 N N . LEU A 1 161 ? 11.262 20.228 0.667 1.00 92.62 161 LEU A N 1
ATOM 1244 C CA . LEU A 1 161 ? 10.394 19.775 -0.418 1.00 92.62 161 LEU A CA 1
ATOM 1245 C C . LEU A 1 161 ? 9.574 18.545 -0.005 1.00 92.62 161 LEU A C 1
ATOM 1247 O O . LEU A 1 161 ? 8.347 18.584 -0.052 1.00 92.62 161 LEU A O 1
ATOM 1251 N N . GLY A 1 162 ? 10.228 17.477 0.458 1.00 88.75 162 GLY A N 1
ATOM 1252 C CA . GLY A 1 162 ? 9.555 16.248 0.880 1.00 88.75 162 GLY A CA 1
ATOM 1253 C C . GLY A 1 162 ? 8.550 16.493 2.007 1.00 88.75 162 GLY A C 1
ATOM 1254 O O . GLY A 1 162 ? 7.428 15.999 1.961 1.00 88.75 162 GLY A O 1
ATOM 1255 N N . ASN A 1 163 ? 8.897 17.324 2.996 1.00 87.94 163 ASN A N 1
ATOM 1256 C CA . ASN A 1 163 ? 7.971 17.700 4.067 1.00 87.94 163 ASN A CA 1
ATOM 1257 C C . ASN A 1 163 ? 6.745 18.477 3.569 1.00 87.94 163 ASN A C 1
ATOM 1259 O O . ASN A 1 163 ? 5.674 18.323 4.153 1.00 87.94 163 ASN A O 1
ATOM 1263 N N . SER A 1 164 ? 6.889 19.288 2.519 1.00 91.56 164 SER A N 1
ATOM 1264 C CA . SER A 1 164 ? 5.781 20.060 1.943 1.00 91.56 164 SER A CA 1
ATOM 1265 C C . SER A 1 164 ? 4.745 19.188 1.219 1.00 91.56 164 SER A C 1
ATOM 1267 O O . SER A 1 164 ? 3.580 19.569 1.140 1.00 91.56 164 SER A O 1
ATOM 1269 N N . TRP A 1 165 ? 5.145 17.999 0.752 1.00 92.56 165 TRP A N 1
ATOM 1270 C CA . TRP A 1 165 ? 4.313 17.063 -0.016 1.00 92.56 165 TRP A CA 1
ATOM 1271 C C . TRP A 1 165 ? 3.774 15.876 0.802 1.00 92.56 165 TRP A C 1
ATOM 1273 O O . TRP A 1 165 ? 3.312 14.891 0.225 1.00 92.56 165 TRP A O 1
ATOM 1283 N N . LYS A 1 166 ? 3.817 15.947 2.138 1.00 90.06 166 LYS A N 1
ATOM 1284 C CA . LYS A 1 166 ? 3.231 14.930 3.027 1.00 90.06 166 LYS A CA 1
ATOM 1285 C C . LYS A 1 166 ? 1.706 14.931 2.954 1.00 90.06 166 LYS A C 1
ATOM 1287 O O . LYS A 1 166 ? 1.088 15.991 3.036 1.00 90.06 166 LYS A O 1
ATOM 1292 N N . THR A 1 167 ? 1.107 13.746 2.877 1.00 82.62 167 THR A N 1
ATOM 1293 C CA . THR A 1 167 ? -0.357 13.570 2.874 1.00 82.62 167 THR A CA 1
ATOM 1294 C C . THR A 1 167 ? -0.900 13.053 4.207 1.00 82.62 167 THR A C 1
ATOM 1296 O O . THR A 1 167 ? -2.091 13.193 4.483 1.00 82.62 167 THR A O 1
ATOM 1299 N N . ASP A 1 168 ? -0.023 12.566 5.092 1.00 71.56 168 ASP A N 1
ATOM 1300 C CA . ASP A 1 168 ? -0.357 12.187 6.463 1.00 71.56 168 ASP A CA 1
ATOM 1301 C C . ASP A 1 168 ? 0.286 13.112 7.521 1.00 71.56 168 ASP A C 1
ATOM 1303 O O . ASP A 1 168 ? 1.283 13.796 7.290 1.00 71.56 168 ASP A O 1
ATOM 1307 N N . ASN A 1 169 ? -0.310 13.142 8.719 1.00 54.16 169 ASN A N 1
ATOM 1308 C CA . ASN A 1 169 ? 0.182 13.921 9.866 1.00 54.16 169 ASN A CA 1
ATOM 1309 C C . ASN A 1 169 ? 1.285 13.192 10.658 1.00 54.16 169 ASN A C 1
ATOM 1311 O O . ASN A 1 169 ? 1.606 13.587 11.786 1.00 54.16 169 ASN A O 1
ATOM 1315 N N . SER A 1 170 ? 1.845 12.102 10.127 1.00 50.31 170 SER A N 1
ATOM 1316 C CA . SER A 1 170 ? 2.842 11.333 10.859 1.00 50.31 170 SER A CA 1
ATOM 1317 C C . SER A 1 170 ? 4.184 12.073 10.859 1.00 50.31 170 SER A C 1
ATOM 1319 O O . SER A 1 170 ? 4.608 12.703 9.892 1.00 50.31 170 SER A O 1
ATOM 1321 N N . SER A 1 171 ? 4.845 12.080 12.012 1.00 43.25 171 SER 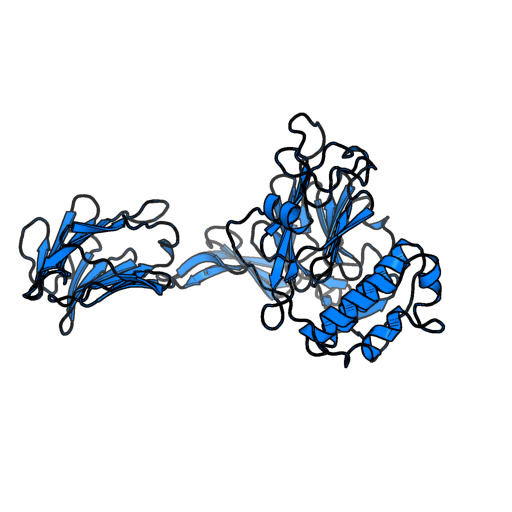A N 1
ATOM 1322 C CA . SER A 1 171 ? 6.132 12.747 12.199 1.00 43.25 171 SER A CA 1
ATOM 1323 C C . SER A 1 171 ? 7.175 11.698 12.537 1.00 43.25 171 SER A C 1
ATOM 1325 O O . SER A 1 171 ? 7.151 11.146 13.634 1.00 43.25 171 SER A O 1
ATOM 1327 N N . ALA A 1 172 ? 8.115 11.454 11.630 1.00 43.44 172 ALA A N 1
ATOM 1328 C CA . ALA A 1 172 ? 9.304 10.668 11.924 1.00 43.44 172 ALA A CA 1
ATOM 1329 C C . ALA A 1 172 ? 10.543 11.416 11.421 1.00 43.44 172 ALA A C 1
ATOM 1331 O O . ALA A 1 172 ? 10.661 11.749 10.245 1.00 43.44 172 ALA A O 1
ATOM 1332 N N . TYR A 1 173 ? 11.437 11.718 12.361 1.00 38.84 173 TYR A N 1
ATOM 1333 C CA . TYR A 1 173 ? 12.757 12.290 12.123 1.00 38.84 173 TYR A CA 1
ATOM 1334 C C . TYR A 1 173 ? 13.772 11.394 12.814 1.00 38.84 173 TYR A C 1
ATOM 1336 O O . TYR A 1 173 ? 13.646 11.158 14.018 1.00 38.84 173 TYR A O 1
ATOM 1344 N N . ILE A 1 174 ? 14.793 10.944 12.087 1.00 42.09 174 ILE A N 1
ATOM 1345 C CA . ILE A 1 174 ? 15.945 10.257 12.672 1.00 42.09 174 ILE A CA 1
ATOM 1346 C C . ILE A 1 174 ? 17.228 10.821 12.065 1.00 42.09 174 ILE A C 1
ATOM 1348 O O . ILE A 1 174 ? 17.311 11.145 10.883 1.00 42.09 174 ILE A O 1
ATOM 1352 N N . THR A 1 175 ? 18.224 10.989 12.928 1.00 35.31 175 THR A N 1
ATOM 1353 C CA . THR A 1 175 ? 19.583 11.427 12.610 1.00 35.31 175 THR A CA 1
ATOM 1354 C C . THR A 1 175 ? 20.409 10.272 12.049 1.00 35.31 175 THR A C 1
ATOM 1356 O O . THR A 1 175 ? 20.529 9.241 12.712 1.00 35.31 175 THR A O 1
ATOM 1359 N N . LEU A 1 176 ? 21.042 10.469 10.887 1.00 44.88 176 LEU A N 1
ATOM 1360 C CA . LEU A 1 176 ? 21.997 9.511 10.325 1.00 44.88 176 LEU A CA 1
ATOM 1361 C C . LEU A 1 176 ? 23.197 9.300 11.262 1.00 44.88 176 LEU A C 1
ATOM 1363 O O . LEU A 1 176 ? 23.817 10.262 11.722 1.00 44.88 176 LEU A O 1
ATOM 1367 N N . SER A 1 177 ? 23.586 8.040 11.467 1.00 42.34 177 SER A N 1
ATOM 1368 C CA . SER A 1 177 ? 24.909 7.686 11.987 1.00 42.34 177 SER A CA 1
ATOM 1369 C C . SER A 1 177 ? 25.758 7.113 10.855 1.00 42.34 177 SER A C 1
ATOM 1371 O O . SER A 1 177 ? 25.341 6.168 10.191 1.00 42.34 177 SER A O 1
ATOM 1373 N N . LEU A 1 178 ? 26.950 7.672 10.639 1.00 46.00 178 LEU A N 1
ATOM 1374 C CA . LEU A 1 178 ? 27.930 7.138 9.691 1.00 46.00 178 LEU A CA 1
ATOM 1375 C C . LEU A 1 178 ? 28.404 5.766 10.165 1.00 46.00 178 LEU A C 1
ATOM 1377 O O . LEU A 1 178 ? 28.883 5.631 11.294 1.00 46.00 178 LEU A O 1
ATOM 1381 N N . ALA A 1 179 ? 28.304 4.764 9.300 1.00 48.56 179 ALA A N 1
ATOM 1382 C CA . ALA A 1 179 ? 28.638 3.396 9.647 1.00 48.56 179 ALA A CA 1
ATOM 1383 C C . ALA A 1 179 ? 29.839 2.861 8.830 1.00 48.56 179 ALA A C 1
ATOM 1385 O O . ALA A 1 179 ? 30.203 3.374 7.774 1.00 48.56 179 ALA A O 1
ATOM 1386 N N . SER A 1 180 ? 30.538 1.899 9.434 1.00 54.59 180 SER A N 1
ATOM 1387 C CA . SER A 1 180 ? 31.938 1.506 9.205 1.00 54.59 180 SER A CA 1
ATOM 1388 C C . SER A 1 180 ? 32.256 0.822 7.863 1.00 54.59 180 SER A C 1
ATOM 1390 O O . SER A 1 180 ? 31.437 0.088 7.322 1.00 54.59 180 SER A O 1
ATOM 1392 N N . GLY A 1 181 ? 33.508 0.947 7.396 1.00 57.28 181 GLY A N 1
ATOM 1393 C CA . GLY A 1 181 ? 34.001 0.499 6.079 1.00 57.28 181 GLY A CA 1
ATOM 1394 C C . GLY A 1 181 ? 34.134 -1.011 5.803 1.00 57.28 181 GLY A C 1
ATOM 1395 O O . GLY A 1 181 ? 34.924 -1.385 4.939 1.00 57.28 181 GLY A O 1
ATOM 1396 N N . LEU A 1 182 ? 33.400 -1.884 6.504 1.00 59.91 182 LEU A N 1
ATOM 1397 C CA . LEU A 1 182 ? 33.434 -3.339 6.271 1.00 59.91 182 LEU A CA 1
ATOM 1398 C C . LEU A 1 182 ? 32.670 -3.754 4.991 1.00 59.91 182 LEU A C 1
ATOM 1400 O O . LEU A 1 182 ? 33.006 -4.765 4.382 1.00 59.91 182 LEU A O 1
ATOM 1404 N N . TRP A 1 183 ? 31.697 -2.946 4.554 1.00 63.62 183 TRP A N 1
ATOM 1405 C CA . TRP A 1 183 ? 30.772 -3.251 3.447 1.00 63.62 183 TRP A CA 1
ATOM 1406 C C . TRP A 1 183 ? 31.196 -2.699 2.083 1.00 63.62 183 TRP A C 1
ATOM 1408 O O . TRP A 1 183 ? 30.548 -2.987 1.079 1.00 63.62 183 TRP A O 1
ATOM 1418 N N . LEU A 1 184 ? 32.315 -1.962 2.024 1.00 66.19 184 LEU A N 1
ATOM 1419 C CA . LEU A 1 184 ? 32.868 -1.439 0.769 1.00 66.19 184 LEU A CA 1
ATOM 1420 C C . LEU A 1 184 ? 33.062 -2.551 -0.270 1.00 66.19 184 LEU A C 1
ATOM 1422 O O . LEU A 1 184 ? 32.728 -2.360 -1.431 1.00 66.19 184 LEU A O 1
ATOM 1426 N N . TRP A 1 185 ? 33.571 -3.711 0.159 1.00 71.69 185 TRP A N 1
ATOM 1427 C CA . TRP A 1 185 ? 33.911 -4.837 -0.718 1.00 71.69 185 TRP A CA 1
ATOM 1428 C C . TRP A 1 185 ? 32.697 -5.559 -1.305 1.00 71.69 185 TRP A C 1
ATOM 1430 O O . TRP A 1 185 ? 32.814 -6.175 -2.354 1.00 71.69 185 TRP A O 1
ATOM 1440 N N . THR A 1 186 ? 31.537 -5.502 -0.652 1.00 78.56 186 THR A N 1
ATOM 1441 C CA . THR A 1 186 ? 30.330 -6.180 -1.148 1.00 78.56 186 THR A CA 1
ATOM 1442 C C . THR A 1 186 ? 29.723 -5.423 -2.331 1.00 78.56 186 THR A C 1
ATOM 1444 O O . THR A 1 186 ? 29.236 -6.033 -3.279 1.00 78.56 186 THR A O 1
ATOM 1447 N N . CYS A 1 187 ? 29.804 -4.091 -2.301 1.00 84.44 187 CYS A N 1
ATOM 1448 C CA . CYS A 1 187 ? 29.248 -3.220 -3.333 1.00 84.44 187 CYS A CA 1
ATOM 1449 C C . CYS A 1 187 ? 30.215 -2.940 -4.494 1.00 84.44 187 CYS A C 1
ATOM 1451 O O . CYS A 1 187 ? 29.790 -2.365 -5.494 1.00 84.44 187 CYS A O 1
ATOM 1453 N N . THR A 1 188 ? 31.495 -3.353 -4.426 1.00 86.62 188 THR A N 1
ATOM 1454 C CA . THR A 1 188 ? 32.469 -3.075 -5.507 1.00 86.62 188 THR A CA 1
ATOM 1455 C C . THR A 1 188 ? 32.039 -3.623 -6.856 1.00 86.62 188 THR A C 1
ATOM 1457 O O . THR A 1 188 ? 32.420 -3.050 -7.871 1.00 86.62 188 THR A O 1
ATOM 1460 N N . ILE A 1 189 ? 31.202 -4.662 -6.879 1.00 86.94 189 ILE A N 1
ATOM 1461 C CA . ILE A 1 189 ? 30.632 -5.235 -8.101 1.00 86.94 189 ILE A CA 1
ATOM 1462 C C . ILE A 1 189 ? 29.974 -4.175 -9.009 1.00 86.94 189 ILE A C 1
ATOM 1464 O O . ILE A 1 189 ? 30.022 -4.316 -10.227 1.00 86.94 189 ILE A O 1
ATOM 1468 N N . VAL A 1 190 ? 29.435 -3.087 -8.434 1.00 84.81 190 VAL A N 1
ATOM 1469 C CA . VAL A 1 190 ? 28.827 -1.959 -9.164 1.00 84.81 190 VAL A CA 1
ATOM 1470 C C . VAL A 1 190 ? 29.882 -1.104 -9.876 1.00 84.81 190 VAL A C 1
ATOM 1472 O O . VAL A 1 190 ? 29.643 -0.654 -10.988 1.00 84.81 190 VAL A O 1
ATOM 1475 N N . ILE A 1 191 ? 31.064 -0.905 -9.280 1.00 85.31 191 ILE A N 1
ATOM 1476 C CA . ILE A 1 191 ? 32.131 -0.000 -9.772 1.00 85.31 191 ILE A CA 1
ATOM 1477 C C . ILE A 1 191 ? 33.332 -0.735 -10.388 1.00 85.31 191 ILE A C 1
ATOM 1479 O O . ILE A 1 191 ? 34.318 -0.115 -10.796 1.00 85.31 191 ILE A O 1
ATOM 1483 N N . GLU A 1 192 ? 33.290 -2.063 -10.450 1.00 87.12 192 GLU A N 1
ATOM 1484 C CA . GLU A 1 192 ? 34.372 -2.878 -10.995 1.00 87.12 192 GLU A CA 1
ATOM 1485 C C . GLU A 1 192 ? 34.603 -2.590 -12.486 1.00 87.12 192 GLU A C 1
ATOM 1487 O O . GLU A 1 192 ? 33.749 -2.824 -13.340 1.00 87.12 192 GLU A O 1
ATOM 1492 N N . ARG A 1 193 ? 35.816 -2.126 -12.817 1.00 83.88 193 ARG A N 1
ATOM 1493 C CA . ARG A 1 193 ? 36.216 -1.760 -14.191 1.00 83.88 193 ARG A CA 1
ATOM 1494 C C . ARG A 1 193 ? 36.301 -2.943 -15.164 1.00 83.88 193 ARG A C 1
ATOM 1496 O O . ARG A 1 193 ? 36.479 -2.726 -16.357 1.00 83.88 193 ARG A O 1
ATOM 1503 N N . THR A 1 194 ? 36.275 -4.172 -14.652 1.00 82.50 194 THR A N 1
ATOM 1504 C CA . THR A 1 194 ? 36.367 -5.421 -15.427 1.00 82.50 194 THR A CA 1
ATOM 1505 C C . THR A 1 194 ? 35.438 -6.487 -14.837 1.00 82.50 194 THR A C 1
ATOM 1507 O O . THR A 1 194 ? 35.881 -7.589 -14.513 1.00 82.50 194 THR A O 1
ATOM 1510 N N . GLY A 1 195 ? 34.173 -6.127 -14.637 1.00 83.50 195 GLY A N 1
ATOM 1511 C CA . GLY A 1 195 ? 33.146 -6.935 -13.982 1.00 83.50 195 GLY A CA 1
ATOM 1512 C C . GLY A 1 195 ? 31.827 -6.963 -14.760 1.00 83.50 195 GLY A C 1
ATOM 1513 O O . GLY A 1 195 ? 31.761 -6.554 -15.918 1.00 83.50 195 GLY A O 1
ATOM 1514 N N . LEU A 1 196 ? 30.767 -7.457 -14.114 1.00 87.50 196 LEU A N 1
ATOM 1515 C CA . LEU A 1 196 ? 29.454 -7.679 -14.742 1.00 87.50 196 LEU A CA 1
ATOM 1516 C C . LEU A 1 196 ? 28.845 -6.403 -15.336 1.00 87.50 196 LEU A C 1
ATOM 1518 O O . LEU A 1 196 ? 28.221 -6.461 -16.389 1.00 87.50 196 LEU A O 1
ATOM 1522 N N . PHE A 1 197 ? 29.057 -5.259 -14.680 1.00 90.31 197 PHE A N 1
ATOM 1523 C CA . PHE A 1 197 ? 28.441 -3.991 -15.064 1.00 90.31 197 PHE A CA 1
ATOM 1524 C C . PHE A 1 197 ? 29.321 -3.067 -15.913 1.00 90.31 197 PHE A C 1
ATOM 1526 O O . PHE A 1 197 ? 28.932 -1.937 -16.197 1.00 90.31 197 PHE A O 1
ATOM 1533 N N . THR A 1 198 ? 30.493 -3.524 -16.358 1.00 90.50 198 THR A N 1
ATOM 1534 C CA . THR A 1 198 ? 31.461 -2.661 -17.055 1.00 90.50 198 THR A CA 1
ATOM 1535 C C . THR A 1 198 ? 30.901 -2.005 -18.320 1.00 90.50 198 THR A C 1
ATOM 1537 O O . THR A 1 198 ? 31.242 -0.859 -18.602 1.00 90.50 198 THR A O 1
ATOM 1540 N N . GLU A 1 199 ? 30.023 -2.679 -19.067 1.00 90.25 199 GLU A N 1
ATOM 1541 C CA . GLU A 1 199 ? 29.397 -2.080 -20.257 1.00 90.25 199 GLU A CA 1
ATOM 1542 C C . GLU A 1 199 ? 28.459 -0.916 -19.899 1.00 90.25 199 GLU A C 1
ATOM 1544 O O . GLU A 1 199 ? 28.397 0.073 -20.626 1.00 90.25 199 GLU A O 1
ATOM 1549 N N . CYS A 1 200 ? 27.802 -0.981 -18.739 1.00 92.06 200 CYS A N 1
ATOM 1550 C CA . CYS A 1 200 ? 26.877 0.046 -18.269 1.00 92.06 200 CYS A CA 1
ATOM 1551 C C . CYS A 1 200 ? 27.564 1.328 -17.795 1.00 92.06 200 CYS A C 1
ATOM 1553 O O . CYS A 1 200 ? 26.994 2.410 -17.912 1.00 92.06 200 CYS A O 1
ATOM 1555 N N . HIS A 1 201 ? 28.824 1.250 -17.355 1.00 91.75 201 HIS A N 1
ATOM 1556 C CA . HIS A 1 201 ? 29.589 2.417 -16.884 1.00 91.75 201 HIS A CA 1
ATOM 1557 C C . HIS A 1 201 ? 29.729 3.520 -17.942 1.00 91.75 201 HIS A C 1
ATOM 1559 O O . HIS A 1 201 ? 30.017 4.666 -17.606 1.00 91.75 201 HIS A O 1
ATOM 1565 N N . ALA A 1 202 ? 29.550 3.182 -19.223 1.00 89.75 202 ALA A N 1
ATOM 1566 C CA . ALA A 1 202 ? 29.581 4.138 -20.324 1.00 89.75 202 ALA A CA 1
ATOM 1567 C C . ALA A 1 202 ? 28.325 5.024 -20.412 1.00 89.75 202 ALA A C 1
ATOM 1569 O O . ALA A 1 202 ? 28.388 6.090 -21.025 1.00 89.75 202 ALA A O 1
ATOM 1570 N N . VAL A 1 203 ? 27.204 4.580 -19.838 1.00 88.06 203 VAL A N 1
ATOM 1571 C CA . VAL A 1 203 ? 25.885 5.225 -19.962 1.00 88.06 203 VAL A CA 1
ATOM 1572 C C . VAL A 1 203 ? 25.281 5.617 -18.613 1.00 88.06 203 VAL A C 1
ATOM 1574 O O . VAL A 1 203 ? 24.568 6.611 -18.551 1.00 88.06 203 VAL A O 1
ATOM 1577 N N . VAL A 1 204 ? 25.629 4.917 -17.529 1.00 84.50 204 VAL A N 1
ATOM 1578 C CA . VAL A 1 204 ? 25.155 5.200 -16.168 1.00 84.50 204 VAL A CA 1
ATOM 1579 C C . VAL A 1 204 ? 26.346 5.327 -15.222 1.00 84.50 204 VAL A C 1
ATOM 1581 O O . VAL A 1 204 ? 27.178 4.421 -15.132 1.00 84.50 204 VAL A O 1
ATOM 1584 N N . ASN A 1 205 ? 26.418 6.430 -14.472 1.00 80.50 205 ASN A N 1
ATOM 1585 C CA . ASN A 1 205 ? 27.466 6.645 -13.473 1.00 80.50 205 ASN A CA 1
ATOM 1586 C C . ASN A 1 205 ? 27.297 5.678 -12.277 1.00 80.50 205 ASN A C 1
ATOM 1588 O O . ASN A 1 205 ? 26.301 5.782 -11.562 1.00 80.50 205 ASN A O 1
ATOM 1592 N N . PRO A 1 206 ? 28.255 4.770 -12.006 1.00 84.69 206 PRO A N 1
ATOM 1593 C CA . PRO A 1 206 ? 28.129 3.802 -10.916 1.00 84.69 206 PRO A CA 1
ATOM 1594 C C . PRO A 1 206 ? 28.379 4.390 -9.515 1.00 84.69 206 PRO A C 1
ATOM 1596 O O . PRO A 1 206 ? 28.109 3.708 -8.528 1.00 84.69 206 PRO A O 1
ATOM 1599 N N . GLU A 1 207 ? 28.930 5.605 -9.385 1.00 78.06 207 GLU A N 1
ATOM 1600 C CA . GLU A 1 207 ? 29.353 6.148 -8.079 1.00 78.06 207 GLU A CA 1
ATOM 1601 C C . GLU A 1 207 ? 28.186 6.405 -7.116 1.00 78.06 207 GLU A C 1
ATOM 1603 O O . GLU A 1 207 ? 28.307 6.128 -5.917 1.00 78.06 207 GLU A O 1
ATOM 1608 N N . GLU A 1 208 ? 27.058 6.899 -7.630 1.00 68.06 208 GLU A N 1
ATOM 1609 C CA . GLU A 1 208 ? 25.864 7.173 -6.823 1.00 68.06 208 GLU A CA 1
ATOM 1610 C C . GLU A 1 208 ? 25.283 5.862 -6.280 1.00 68.06 208 GLU A C 1
ATOM 1612 O O . GLU A 1 208 ? 25.182 5.690 -5.066 1.00 68.06 208 GLU A O 1
ATOM 1617 N N . LEU A 1 209 ? 25.051 4.878 -7.156 1.00 73.56 209 LEU A N 1
ATOM 1618 C CA . LEU A 1 209 ? 24.517 3.568 -6.769 1.00 73.56 209 LEU A CA 1
ATOM 1619 C C . LEU A 1 209 ? 25.476 2.773 -5.875 1.00 73.56 209 LEU A C 1
ATOM 1621 O O . LEU A 1 209 ? 25.034 2.052 -4.982 1.00 73.56 209 LEU A O 1
ATOM 1625 N N . PHE A 1 210 ? 26.791 2.906 -6.066 1.00 79.62 210 PHE A N 1
ATOM 1626 C CA . PHE A 1 210 ? 27.775 2.319 -5.155 1.00 79.62 210 PHE A CA 1
ATOM 1627 C C . PHE A 1 210 ? 27.672 2.917 -3.754 1.00 79.62 210 PHE A C 1
ATOM 1629 O O . PHE A 1 210 ? 27.705 2.181 -2.767 1.00 79.62 210 PHE A O 1
ATOM 1636 N N . THR A 1 211 ? 27.539 4.240 -3.666 1.00 71.50 211 THR A N 1
ATOM 1637 C CA . THR A 1 211 ? 27.417 4.940 -2.386 1.00 71.50 211 THR A CA 1
ATOM 1638 C C . THR A 1 211 ? 26.149 4.501 -1.657 1.00 71.50 211 THR A C 1
ATOM 1640 O O . THR A 1 211 ? 26.243 4.101 -0.496 1.00 71.50 211 THR A O 1
ATOM 1643 N N . SER A 1 212 ? 25.004 4.474 -2.347 1.00 69.00 212 SER A N 1
ATOM 1644 C CA . SER A 1 212 ? 23.734 3.996 -1.785 1.00 69.00 212 SER A CA 1
ATOM 1645 C C . SER A 1 212 ? 23.807 2.521 -1.378 1.00 69.00 212 SER A C 1
ATOM 1647 O O . SER A 1 212 ? 23.476 2.189 -0.246 1.00 69.00 212 SER A O 1
ATOM 1649 N N . CYS A 1 213 ? 24.382 1.642 -2.210 1.00 77.62 213 CYS A N 1
ATOM 1650 C CA . CYS A 1 213 ? 24.593 0.231 -1.857 1.00 77.62 213 CYS A CA 1
ATOM 1651 C C . CYS A 1 213 ? 25.405 0.066 -0.563 1.00 77.62 213 CYS A C 1
ATOM 1653 O O . CYS A 1 213 ? 25.055 -0.741 0.300 1.00 77.62 213 CYS A O 1
ATOM 1655 N N . VAL A 1 214 ? 26.510 0.812 -0.410 1.00 76.94 214 VAL A N 1
ATOM 1656 C CA . VAL A 1 214 ? 27.360 0.718 0.789 1.00 76.94 214 VAL A CA 1
ATOM 1657 C C . VAL A 1 214 ? 26.593 1.173 2.024 1.00 76.94 214 VAL A C 1
ATOM 1659 O O . VAL A 1 214 ? 26.731 0.546 3.076 1.00 76.94 214 VAL A O 1
ATOM 1662 N N . LEU A 1 215 ? 25.793 2.235 1.905 1.00 67.44 215 LEU A N 1
ATOM 1663 C CA . LEU A 1 215 ? 24.921 2.695 2.980 1.00 67.44 215 LEU A CA 1
ATOM 1664 C C . LEU A 1 215 ? 23.904 1.602 3.335 1.00 67.44 215 LEU A C 1
ATOM 1666 O O . LEU A 1 215 ? 23.908 1.129 4.473 1.00 67.44 215 LEU A O 1
ATOM 1670 N N . ASP A 1 216 ? 23.132 1.120 2.366 1.00 70.94 216 ASP A N 1
ATOM 1671 C CA . ASP A 1 216 ? 22.106 0.089 2.538 1.00 70.94 216 ASP A CA 1
ATOM 1672 C C . ASP A 1 216 ? 22.651 -1.191 3.194 1.00 70.94 216 ASP A C 1
ATOM 1674 O O . ASP A 1 216 ? 22.089 -1.715 4.162 1.00 70.94 216 ASP A O 1
ATOM 1678 N N . GLN A 1 217 ? 23.797 -1.690 2.724 1.00 77.50 217 GLN A N 1
ATOM 1679 C CA . GLN A 1 217 ? 24.469 -2.856 3.306 1.00 77.50 217 GLN A CA 1
ATOM 1680 C C . GLN A 1 217 ? 24.919 -2.610 4.746 1.00 77.50 217 GLN A C 1
ATOM 1682 O O . GLN A 1 217 ? 24.884 -3.519 5.577 1.00 77.50 217 GLN A O 1
ATOM 1687 N N . CYS A 1 218 ? 25.319 -1.382 5.065 1.00 72.50 218 CYS A N 1
ATOM 1688 C CA . CYS A 1 218 ? 25.748 -1.032 6.406 1.00 72.50 218 CYS A CA 1
ATOM 1689 C C . CYS A 1 218 ? 24.596 -1.049 7.408 1.00 72.50 218 CYS A C 1
ATOM 1691 O O . CYS A 1 218 ? 24.732 -1.588 8.508 1.00 72.50 218 CYS A O 1
ATOM 1693 N N . TRP A 1 219 ? 23.454 -0.507 7.001 1.00 63.25 219 TRP A N 1
ATOM 1694 C CA . TRP A 1 219 ? 22.255 -0.422 7.826 1.00 63.25 219 TRP A CA 1
ATOM 1695 C C . TRP A 1 219 ? 21.514 -1.750 7.954 1.00 63.25 219 TRP A C 1
ATOM 1697 O O . TRP A 1 219 ? 20.916 -2.033 8.990 1.00 63.25 219 TRP A O 1
ATOM 1707 N N . THR A 1 220 ? 21.591 -2.601 6.934 1.00 68.00 220 THR A N 1
ATOM 1708 C CA . THR A 1 220 ? 20.972 -3.934 6.953 1.00 68.00 220 THR A CA 1
ATOM 1709 C C . THR A 1 220 ? 21.908 -5.032 7.448 1.00 68.00 220 THR A C 1
ATOM 1711 O O . THR A 1 220 ? 21.573 -6.211 7.367 1.00 68.00 220 THR A O 1
ATOM 1714 N N . TYR A 1 221 ? 23.072 -4.660 7.994 1.00 75.44 221 TYR A N 1
ATOM 1715 C CA . TYR A 1 221 ? 24.089 -5.588 8.495 1.00 75.44 221 TYR A CA 1
ATOM 1716 C C . TYR A 1 221 ? 24.482 -6.668 7.470 1.00 75.44 221 TYR A C 1
ATOM 1718 O O . TYR A 1 221 ? 24.753 -7.815 7.833 1.00 75.44 221 TYR A O 1
ATOM 1726 N N . GLY A 1 222 ? 24.534 -6.291 6.190 1.00 74.81 222 GLY A N 1
ATOM 1727 C CA . GLY A 1 222 ? 24.912 -7.173 5.092 1.00 74.81 222 GLY A CA 1
ATOM 1728 C C . GLY A 1 222 ? 23.797 -8.092 4.594 1.00 74.81 222 GLY A C 1
ATOM 1729 O O . GLY A 1 222 ? 24.098 -9.196 4.131 1.00 74.81 222 GLY A O 1
ATOM 1730 N N . ASP A 1 223 ? 22.525 -7.696 4.722 1.00 81.00 223 ASP A N 1
ATOM 1731 C CA . ASP A 1 223 ? 21.414 -8.504 4.219 1.00 81.00 223 ASP A CA 1
ATOM 1732 C C . ASP A 1 223 ? 21.550 -8.766 2.709 1.00 81.00 223 ASP A C 1
ATOM 1734 O O . ASP A 1 223 ? 21.818 -7.866 1.904 1.00 81.00 223 ASP A O 1
ATOM 1738 N N . LYS A 1 224 ? 21.366 -10.035 2.327 1.00 81.81 224 LYS A N 1
ATOM 1739 C CA . LYS A 1 224 ? 21.533 -10.480 0.940 1.00 81.81 224 LYS A CA 1
ATOM 1740 C C . LYS A 1 224 ? 20.429 -9.924 0.041 1.00 81.81 224 LYS A C 1
ATOM 1742 O O . LYS A 1 224 ? 20.724 -9.613 -1.107 1.00 81.81 224 LYS A O 1
ATOM 1747 N N . GLY A 1 225 ? 19.197 -9.810 0.539 1.00 78.25 225 GLY A N 1
ATOM 1748 C CA . GLY A 1 225 ? 18.075 -9.240 -0.206 1.00 78.25 225 GLY A CA 1
ATOM 1749 C C . GLY A 1 225 ? 18.336 -7.779 -0.548 1.00 78.25 225 GLY A C 1
ATOM 1750 O O . GLY A 1 225 ? 18.266 -7.411 -1.714 1.00 78.25 225 GLY A O 1
ATOM 1751 N N . THR A 1 226 ? 18.786 -6.995 0.432 1.00 75.62 226 THR A N 1
ATOM 1752 C CA . THR A 1 226 ? 19.186 -5.597 0.231 1.00 75.62 226 THR A CA 1
ATOM 1753 C C . THR A 1 226 ? 20.273 -5.451 -0.831 1.00 75.62 226 THR A C 1
ATOM 1755 O O . THR A 1 226 ? 20.148 -4.611 -1.715 1.00 75.62 226 THR A O 1
ATOM 1758 N N . LEU A 1 227 ? 21.317 -6.295 -0.804 1.00 83.50 227 LEU A N 1
ATOM 1759 C CA . LEU A 1 227 ? 22.360 -6.272 -1.838 1.00 83.50 227 LEU A CA 1
ATOM 1760 C C . LEU A 1 227 ? 21.750 -6.529 -3.216 1.00 83.50 227 LEU A C 1
ATOM 1762 O O . LEU A 1 227 ? 22.022 -5.796 -4.158 1.00 83.50 227 LEU A O 1
ATOM 1766 N N . CYS A 1 228 ? 20.924 -7.569 -3.332 1.00 84.50 228 CYS A N 1
ATOM 1767 C CA . CYS A 1 228 ? 20.258 -7.908 -4.583 1.00 84.50 228 CYS A CA 1
ATOM 1768 C C . CYS A 1 228 ? 19.345 -6.775 -5.069 1.00 84.50 228 CYS A C 1
ATOM 1770 O O . CYS A 1 228 ? 19.324 -6.511 -6.265 1.00 84.50 228 CYS A O 1
ATOM 1772 N N . GLY A 1 229 ? 18.663 -6.070 -4.164 1.00 78.38 229 GLY A N 1
ATOM 1773 C CA . GLY A 1 229 ? 17.873 -4.881 -4.474 1.00 78.38 229 GLY A CA 1
ATOM 1774 C C . GLY A 1 229 ? 18.725 -3.745 -5.046 1.00 78.38 229 GLY A C 1
ATOM 1775 O O . GLY A 1 229 ? 18.402 -3.224 -6.110 1.00 78.38 229 GLY A O 1
ATOM 1776 N N . SER A 1 230 ? 19.853 -3.410 -4.409 1.00 78.62 230 SER A N 1
ATOM 1777 C CA . SER A 1 230 ? 20.764 -2.369 -4.913 1.00 78.62 230 SER A CA 1
ATOM 1778 C C . SER A 1 230 ? 21.378 -2.743 -6.274 1.00 78.62 230 SER A C 1
ATOM 1780 O O . SER A 1 230 ? 21.535 -1.887 -7.142 1.00 78.62 230 SER A O 1
ATOM 1782 N N . LEU A 1 231 ? 21.709 -4.023 -6.490 1.00 86.50 231 LEU A N 1
ATOM 1783 C CA . LEU A 1 231 ? 22.228 -4.509 -7.775 1.00 86.50 231 LEU A CA 1
ATOM 1784 C C . LEU A 1 231 ? 21.161 -4.539 -8.871 1.00 86.50 231 LEU A C 1
ATOM 1786 O O . LEU A 1 231 ? 21.467 -4.177 -10.006 1.00 86.50 231 LEU A O 1
ATOM 1790 N N . GLN A 1 232 ? 19.927 -4.921 -8.531 1.00 83.75 232 GLN A N 1
ATOM 1791 C CA . GLN A 1 232 ? 18.785 -4.846 -9.440 1.00 83.75 232 GLN A CA 1
ATOM 1792 C C . GLN A 1 232 ? 18.561 -3.403 -9.884 1.00 83.75 232 GLN A C 1
ATOM 1794 O O . GLN A 1 232 ? 18.468 -3.159 -11.079 1.00 83.75 232 GLN A O 1
ATOM 1799 N N . ALA A 1 233 ? 18.582 -2.441 -8.955 1.00 78.31 233 ALA A N 1
ATOM 1800 C CA . ALA A 1 233 ? 18.379 -1.035 -9.287 1.00 78.31 233 ALA A CA 1
ATOM 1801 C C . ALA A 1 233 ? 19.401 -0.518 -10.315 1.00 78.31 233 ALA A C 1
ATOM 1803 O O . ALA A 1 233 ? 19.029 0.217 -11.231 1.00 78.31 233 ALA A O 1
ATOM 1804 N N . TYR A 1 234 ? 20.669 -0.933 -10.203 1.00 83.62 234 TYR A N 1
ATOM 1805 C CA . TYR A 1 234 ? 21.673 -0.580 -11.205 1.00 83.62 234 TYR A CA 1
ATOM 1806 C C . TYR A 1 234 ? 21.439 -1.306 -12.534 1.00 83.62 234 TYR A C 1
ATOM 1808 O O . TYR A 1 234 ? 21.503 -0.675 -13.582 1.00 83.62 234 TYR A O 1
ATOM 1816 N N . ALA A 1 235 ? 21.116 -2.604 -12.506 1.00 86.38 235 ALA A N 1
ATOM 1817 C CA . ALA A 1 235 ? 20.802 -3.374 -13.710 1.00 86.38 235 ALA A CA 1
ATOM 1818 C C . ALA A 1 235 ? 19.603 -2.807 -14.491 1.00 86.38 235 ALA A C 1
ATOM 1820 O O . ALA A 1 235 ? 19.664 -2.734 -15.718 1.00 86.38 235 ALA A O 1
ATOM 1821 N N . ASP A 1 236 ? 18.557 -2.370 -13.787 1.00 79.69 236 ASP A N 1
ATOM 1822 C CA . ASP A 1 236 ? 17.378 -1.724 -14.369 1.00 79.69 236 ASP A CA 1
ATOM 1823 C C . ASP A 1 236 ? 17.766 -0.423 -15.085 1.00 79.69 236 ASP A C 1
ATOM 1825 O O . ASP A 1 236 ? 17.426 -0.232 -16.249 1.00 79.69 236 ASP A O 1
ATOM 1829 N N . GLU A 1 237 ? 18.566 0.432 -14.439 1.00 79.75 237 GLU A N 1
ATOM 1830 C CA . GLU A 1 237 ? 19.044 1.692 -15.028 1.00 79.75 237 GLU A CA 1
ATOM 1831 C C . GLU A 1 237 ? 19.913 1.447 -16.278 1.00 79.75 237 GLU A C 1
ATOM 1833 O O . GLU A 1 237 ? 19.826 2.162 -17.281 1.00 79.75 237 GLU A O 1
ATOM 1838 N N . CYS A 1 238 ? 20.729 0.388 -16.263 1.00 86.25 238 CYS A N 1
ATOM 1839 C CA . CYS A 1 238 ? 21.483 -0.047 -17.436 1.00 86.25 238 CYS A CA 1
ATOM 1840 C C . CYS A 1 238 ? 20.556 -0.459 -18.586 1.00 86.25 238 CYS A C 1
ATOM 1842 O O . CYS A 1 238 ? 20.776 -0.054 -19.733 1.00 86.25 238 CYS A O 1
ATOM 1844 N N . ALA A 1 239 ? 19.519 -1.245 -18.285 1.00 83.88 239 ALA A N 1
ATOM 1845 C CA . ALA A 1 239 ? 18.561 -1.731 -19.269 1.00 83.88 239 ALA A CA 1
ATOM 1846 C C . ALA A 1 239 ? 17.741 -0.584 -19.882 1.00 83.88 239 ALA A C 1
ATOM 1848 O O . ALA A 1 239 ? 17.544 -0.569 -21.098 1.00 83.88 239 ALA A O 1
ATOM 1849 N N . GLU A 1 240 ? 17.347 0.412 -19.081 1.00 78.88 240 GLU A N 1
ATOM 1850 C CA . GLU A 1 240 ? 16.696 1.646 -19.550 1.00 78.88 240 GLU A CA 1
ATOM 1851 C C . GLU A 1 240 ? 17.584 2.436 -20.528 1.00 78.88 240 GLU A C 1
ATOM 1853 O O . GLU A 1 240 ? 17.094 3.017 -21.497 1.00 78.88 240 GLU A O 1
ATOM 1858 N N . ASN A 1 241 ? 18.906 2.368 -20.350 1.00 84.69 241 ASN A N 1
ATOM 1859 C CA . ASN A 1 241 ? 19.897 2.942 -21.262 1.00 84.69 241 ASN A CA 1
ATOM 1860 C C . ASN A 1 241 ? 20.342 1.973 -22.381 1.00 84.69 241 ASN A C 1
ATOM 1862 O O . ASN A 1 241 ? 21.346 2.202 -23.061 1.00 84.69 241 ASN A O 1
ATOM 1866 N N . GLY A 1 242 ? 19.582 0.895 -22.608 1.00 85.31 242 GLY A N 1
ATOM 1867 C CA . GLY A 1 242 ? 19.763 -0.041 -23.719 1.00 85.31 242 GLY A CA 1
ATOM 1868 C C . GLY A 1 242 ? 20.822 -1.124 -23.498 1.00 85.31 242 GLY A C 1
ATOM 1869 O O . GLY A 1 242 ? 21.159 -1.837 -24.446 1.00 85.31 242 GLY A O 1
ATOM 1870 N N . ILE A 1 243 ? 21.346 -1.271 -22.279 1.00 87.88 243 ILE A N 1
ATOM 1871 C CA . ILE A 1 243 ? 22.365 -2.264 -21.922 1.00 87.88 243 ILE A CA 1
ATOM 1872 C C . ILE A 1 243 ? 21.763 -3.287 -20.956 1.00 87.88 243 ILE A C 1
ATOM 1874 O O . ILE A 1 243 ? 21.728 -3.088 -19.745 1.00 87.88 243 ILE A O 1
ATOM 1878 N N . VAL A 1 244 ? 21.301 -4.416 -21.496 1.00 83.75 244 VAL A N 1
ATOM 1879 C CA . VAL A 1 244 ? 20.722 -5.513 -20.704 1.00 83.75 244 VAL A CA 1
ATOM 1880 C C . VAL A 1 244 ? 21.829 -6.441 -20.204 1.00 83.75 244 VAL A C 1
ATOM 1882 O O . VAL A 1 244 ? 22.531 -7.065 -21.002 1.00 83.75 244 VAL A O 1
ATOM 1885 N N . ILE A 1 245 ? 21.964 -6.568 -18.883 1.00 82.12 245 ILE A N 1
ATOM 1886 C CA . ILE A 1 245 ? 23.050 -7.322 -18.241 1.00 82.12 245 ILE A CA 1
ATOM 1887 C C . ILE A 1 245 ? 22.487 -8.544 -17.521 1.00 82.12 245 ILE A C 1
ATOM 1889 O O . ILE A 1 245 ? 21.621 -8.434 -16.660 1.00 82.12 245 ILE A O 1
ATOM 1893 N N . MET A 1 246 ? 23.032 -9.726 -17.814 1.00 82.38 246 MET A N 1
ATOM 1894 C CA . MET A 1 246 ? 22.727 -10.940 -17.050 1.00 82.38 246 MET A CA 1
ATOM 1895 C C . MET A 1 246 ? 23.623 -11.028 -15.812 1.00 82.38 246 MET A C 1
ATOM 1897 O O . MET A 1 246 ? 24.745 -11.530 -15.881 1.00 82.38 246 MET A O 1
ATOM 1901 N N . TRP A 1 247 ? 23.127 -10.532 -14.680 1.00 84.38 247 TRP A N 1
ATOM 1902 C CA . TRP A 1 247 ? 23.904 -10.421 -13.441 1.00 84.38 247 TRP A CA 1
ATOM 1903 C C . TRP A 1 247 ? 23.515 -11.456 -12.366 1.00 84.38 247 TRP A C 1
ATOM 1905 O O . TRP A 1 247 ? 24.332 -11.793 -11.503 1.00 84.38 247 TRP A O 1
ATOM 1915 N N . ARG A 1 248 ? 22.295 -12.012 -12.428 1.00 85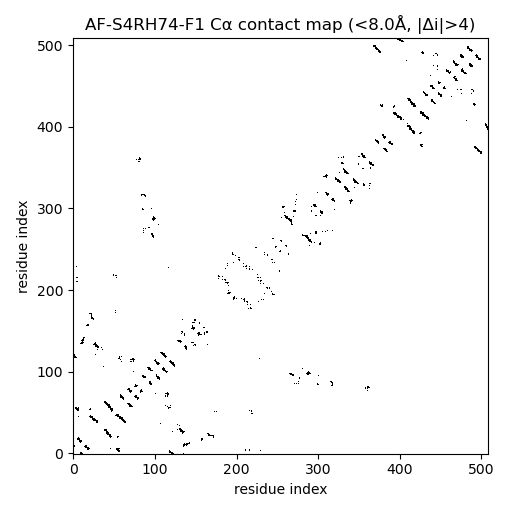.38 248 ARG A N 1
ATOM 1916 C CA . ARG A 1 248 ? 21.814 -13.068 -11.518 1.00 85.38 248 ARG A CA 1
ATOM 1917 C C . ARG A 1 248 ? 22.309 -14.450 -11.947 1.00 85.38 248 ARG A C 1
ATOM 1919 O O . ARG A 1 248 ? 22.514 -14.729 -13.127 1.00 85.38 248 ARG A O 1
ATOM 1926 N N . ASN A 1 249 ? 22.483 -15.359 -10.984 1.00 74.56 249 ASN A N 1
ATOM 1927 C CA . ASN A 1 249 ? 22.818 -16.758 -11.275 1.00 74.56 249 ASN A CA 1
ATOM 1928 C C . ASN A 1 249 ? 22.123 -17.736 -10.316 1.00 74.56 249 ASN A C 1
ATOM 1930 O O . ASN A 1 249 ? 21.421 -17.345 -9.388 1.00 74.56 249 ASN A O 1
ATOM 1934 N N . ALA A 1 250 ? 22.337 -19.042 -10.513 1.00 64.88 250 ALA A N 1
ATOM 1935 C CA . ALA A 1 250 ? 21.670 -20.091 -9.738 1.00 64.88 250 ALA A CA 1
ATOM 1936 C C . ALA A 1 250 ? 21.840 -19.994 -8.204 1.00 64.88 250 ALA A C 1
ATOM 1938 O O . ALA A 1 250 ? 21.025 -20.545 -7.470 1.00 64.88 250 ALA A O 1
ATOM 1939 N N . THR A 1 251 ? 22.877 -19.306 -7.724 1.00 69.75 251 THR A N 1
ATOM 1940 C CA . THR A 1 251 ? 23.243 -19.189 -6.300 1.00 69.75 251 THR A CA 1
ATOM 1941 C C . THR A 1 251 ? 23.240 -17.746 -5.772 1.00 69.75 251 THR A C 1
ATOM 1943 O O . THR A 1 251 ? 23.226 -17.517 -4.554 1.00 69.75 251 THR A O 1
ATOM 1946 N N . PHE A 1 252 ? 23.213 -16.760 -6.668 1.00 80.38 252 PHE A N 1
ATOM 1947 C CA . PHE A 1 252 ? 23.326 -15.337 -6.370 1.00 80.38 252 PHE A CA 1
ATOM 1948 C C . PHE A 1 252 ? 22.064 -14.606 -6.837 1.00 80.38 252 PHE A C 1
ATOM 1950 O O . PHE A 1 252 ? 21.766 -14.604 -8.029 1.00 80.38 252 PHE A O 1
ATOM 1957 N N . CYS A 1 253 ? 21.330 -14.028 -5.878 1.00 79.19 253 CYS A N 1
ATOM 1958 C CA . CYS A 1 253 ? 20.097 -13.273 -6.116 1.00 79.19 253 CYS A CA 1
ATOM 1959 C C . CYS A 1 253 ? 19.037 -14.046 -6.934 1.00 79.19 253 CYS A C 1
ATOM 1961 O O . CYS A 1 253 ? 18.508 -13.543 -7.916 1.00 79.19 253 CYS A O 1
ATOM 1963 N N . ARG A 1 254 ? 18.733 -15.301 -6.568 1.00 69.25 254 ARG A N 1
ATOM 1964 C CA . ARG A 1 254 ? 17.670 -16.098 -7.215 1.00 69.25 254 ARG A CA 1
ATOM 1965 C C . ARG A 1 254 ? 16.324 -15.872 -6.512 1.00 69.25 254 ARG A C 1
ATOM 1967 O O . ARG A 1 254 ? 16.249 -16.093 -5.308 1.00 69.25 254 ARG A O 1
ATOM 1974 N N . GLU A 1 255 ? 15.279 -15.531 -7.272 1.00 72.19 255 GLU A N 1
ATOM 1975 C CA . GLU A 1 255 ? 13.974 -15.081 -6.736 1.00 72.19 255 GLU A CA 1
ATOM 1976 C C . GLU A 1 255 ? 12.727 -15.740 -7.373 1.00 72.19 255 GLU A C 1
ATOM 1978 O O . GLU A 1 255 ? 11.604 -15.334 -7.084 1.00 72.19 255 GLU A O 1
ATOM 1983 N N . CYS A 1 256 ? 12.875 -16.775 -8.210 1.00 83.94 256 CYS A N 1
ATOM 1984 C CA . CYS A 1 256 ? 11.716 -17.412 -8.853 1.00 83.94 256 CYS A CA 1
ATOM 1985 C C . CYS A 1 256 ? 11.092 -18.529 -8.007 1.00 83.94 256 CYS A C 1
ATOM 1987 O O . CYS A 1 256 ? 11.794 -19.310 -7.357 1.00 83.94 256 CYS A O 1
ATOM 1989 N N . LYS A 1 257 ? 9.755 -18.586 -8.017 1.00 88.19 257 LYS A N 1
ATOM 1990 C CA . LYS A 1 257 ? 8.952 -19.604 -7.325 1.00 88.19 257 LYS A CA 1
ATOM 1991 C C . LYS A 1 257 ? 9.040 -20.960 -8.050 1.00 88.19 257 LYS A C 1
ATOM 1993 O O . LYS A 1 257 ? 9.535 -21.008 -9.176 1.00 88.19 257 LYS A O 1
ATOM 1998 N N . PRO A 1 258 ? 8.586 -22.070 -7.436 1.00 92.06 258 PRO A N 1
ATOM 1999 C CA . PRO A 1 258 ? 8.453 -23.343 -8.146 1.00 92.06 258 PRO A CA 1
ATOM 2000 C C . PRO A 1 258 ? 7.688 -23.196 -9.468 1.00 92.06 258 PRO A C 1
ATOM 2002 O O . PRO A 1 258 ? 6.826 -22.322 -9.583 1.00 92.06 258 PRO A O 1
ATOM 2005 N N . ASP A 1 259 ? 8.036 -24.041 -10.440 1.00 94.19 259 ASP A N 1
ATOM 2006 C CA . ASP A 1 259 ? 7.429 -24.089 -11.781 1.00 94.19 259 ASP A CA 1
ATOM 2007 C C . ASP A 1 259 ? 7.608 -22.789 -12.595 1.00 94.19 259 ASP A C 1
ATOM 2009 O O . ASP A 1 259 ? 6.808 -22.442 -13.468 1.00 94.19 259 ASP A O 1
ATOM 2013 N N . SER A 1 260 ? 8.674 -22.048 -12.279 1.00 92.38 260 SER A N 1
ATOM 2014 C CA . SER A 1 260 ? 9.101 -20.852 -12.995 1.00 92.38 260 SER A CA 1
ATOM 2015 C C . SER A 1 260 ? 10.622 -20.743 -13.046 1.00 92.38 260 SER A C 1
ATOM 2017 O O . SER A 1 260 ? 11.338 -21.244 -12.169 1.00 92.38 260 SER A O 1
ATOM 2019 N N . HIS A 1 261 ? 11.123 -20.023 -14.044 1.00 89.50 261 HIS A N 1
ATOM 2020 C CA . HIS A 1 261 ? 12.539 -19.720 -14.198 1.00 89.50 261 HIS A CA 1
ATOM 2021 C C . HIS A 1 261 ? 12.764 -18.231 -14.452 1.00 89.50 261 HIS A C 1
ATOM 2023 O O . HIS A 1 261 ? 11.849 -17.467 -14.746 1.00 89.50 261 HIS A O 1
ATOM 2029 N N . TYR A 1 262 ? 14.011 -17.814 -14.268 1.00 86.88 262 TYR A N 1
ATOM 2030 C CA . TYR A 1 262 ? 14.436 -16.438 -14.473 1.00 86.88 262 TYR A CA 1
ATOM 2031 C C . TYR A 1 262 ? 14.729 -16.170 -15.949 1.00 86.88 262 TYR A C 1
ATOM 2033 O O . TYR A 1 262 ? 15.455 -16.946 -16.574 1.00 86.88 262 TYR A O 1
ATOM 2041 N N . GLU A 1 263 ? 14.271 -15.025 -16.446 1.00 85.25 263 GLU A N 1
ATOM 2042 C CA . GLU A 1 263 ? 14.665 -14.463 -17.732 1.00 85.25 263 GLU A CA 1
ATOM 2043 C C . GLU A 1 263 ? 15.060 -12.989 -17.571 1.00 85.25 263 GLU A C 1
ATOM 2045 O O . GLU A 1 263 ? 14.384 -12.210 -16.900 1.00 85.25 263 GLU A O 1
ATOM 2050 N N . SER A 1 264 ? 16.139 -12.572 -18.237 1.00 80.56 264 SER A N 1
ATOM 2051 C CA . SER A 1 264 ? 16.548 -11.158 -18.286 1.00 80.56 264 SER A CA 1
ATOM 2052 C C . SER A 1 264 ? 15.638 -10.293 -19.170 1.00 80.56 264 SER A C 1
ATOM 2054 O O . SER A 1 264 ? 15.736 -9.073 -19.146 1.00 80.56 264 SER A O 1
ATOM 2056 N N . CYS A 1 265 ? 14.768 -10.918 -19.963 1.00 84.62 265 CYS A N 1
ATOM 2057 C CA . CYS A 1 265 ? 13.845 -10.273 -20.895 1.00 84.62 265 CYS A CA 1
ATOM 2058 C C . CYS A 1 265 ? 12.536 -11.074 -20.927 1.00 84.62 265 CYS A C 1
ATOM 2060 O O . CYS A 1 265 ? 12.137 -11.610 -21.959 1.00 84.62 265 CYS A O 1
ATOM 2062 N N . ALA A 1 266 ? 11.876 -11.161 -19.772 1.00 87.94 266 ALA A N 1
ATOM 2063 C CA . ALA A 1 266 ? 10.561 -11.766 -19.643 1.00 87.94 266 ALA A CA 1
ATOM 2064 C C . ALA A 1 266 ? 9.521 -10.963 -20.448 1.00 87.94 266 ALA A C 1
ATOM 2066 O O . ALA A 1 266 ? 9.572 -9.724 -20.480 1.00 87.94 266 ALA A O 1
ATOM 2067 N N . PRO A 1 267 ? 8.551 -11.636 -21.089 1.00 87.06 267 PRO A N 1
ATOM 2068 C CA . PRO A 1 267 ? 7.542 -10.962 -21.890 1.00 87.06 267 PRO A CA 1
ATOM 2069 C C . PRO A 1 267 ? 6.718 -9.982 -21.035 1.00 87.06 267 PRO A C 1
ATOM 2071 O O . PRO A 1 267 ? 6.360 -10.306 -19.901 1.00 87.06 267 PRO A O 1
ATOM 2074 N N . PRO A 1 268 ? 6.350 -8.807 -21.580 1.00 84.06 268 PRO A N 1
ATOM 2075 C CA . PRO A 1 268 ? 5.607 -7.779 -20.846 1.00 84.06 268 PRO A CA 1
ATOM 2076 C C . PRO A 1 268 ? 4.213 -8.248 -20.399 1.00 84.06 268 PRO A C 1
ATOM 2078 O O . PRO A 1 268 ? 3.700 -7.764 -19.393 1.00 84.06 268 PRO A O 1
ATOM 2081 N N . CYS A 1 269 ? 3.626 -9.199 -21.131 1.00 84.56 269 CYS A N 1
ATOM 2082 C CA . CYS A 1 269 ? 2.369 -9.870 -20.818 1.00 84.56 269 CYS A CA 1
ATOM 2083 C C . CYS A 1 269 ? 2.605 -11.384 -20.764 1.00 84.56 269 CYS A C 1
ATOM 2085 O O . CYS A 1 269 ? 2.502 -12.051 -21.801 1.00 84.56 269 CYS A O 1
ATOM 2087 N N . PRO A 1 270 ? 2.945 -11.951 -19.600 1.00 87.75 270 PRO A N 1
ATOM 2088 C CA . PRO A 1 270 ? 3.033 -13.395 -19.469 1.00 87.75 270 PRO A CA 1
ATOM 2089 C C . PRO A 1 270 ? 1.636 -14.036 -19.534 1.00 87.75 270 PRO A C 1
ATOM 2091 O O . PRO A 1 270 ? 0.620 -13.381 -19.298 1.00 87.75 270 PRO A O 1
ATOM 2094 N N . ALA A 1 271 ? 1.575 -15.333 -19.845 1.00 88.38 271 ALA A N 1
ATOM 2095 C CA . ALA A 1 271 ? 0.317 -16.073 -19.843 1.00 88.38 271 ALA A CA 1
ATOM 2096 C C . ALA A 1 271 ? -0.249 -16.188 -18.416 1.00 88.38 271 ALA A C 1
ATOM 2098 O O . ALA A 1 271 ? 0.465 -16.559 -17.481 1.00 88.38 271 ALA A O 1
ATOM 2099 N N . THR A 1 272 ? -1.540 -15.898 -18.255 1.00 90.81 272 THR A N 1
ATOM 2100 C CA . THR A 1 272 ? -2.249 -15.939 -16.968 1.00 90.81 272 THR A CA 1
ATOM 2101 C C . THR A 1 272 ? -3.522 -16.778 -17.072 1.00 90.81 272 THR A C 1
ATOM 2103 O O . THR A 1 272 ? -4.040 -17.008 -18.165 1.00 90.81 272 THR A O 1
ATOM 2106 N N . CYS A 1 273 ? -4.062 -17.207 -15.931 1.00 90.94 273 CYS A N 1
ATOM 2107 C CA . CYS A 1 273 ? -5.299 -17.989 -15.871 1.00 90.94 273 CYS A CA 1
ATOM 2108 C C . CYS A 1 273 ? -6.545 -17.264 -16.400 1.00 90.94 273 CYS A C 1
ATOM 2110 O O . CYS A 1 273 ? -7.468 -17.918 -16.879 1.00 90.94 273 CYS A O 1
ATOM 2112 N N . SER A 1 274 ? -6.586 -15.933 -16.334 1.00 82.81 274 SER A N 1
ATOM 2113 C CA . SER A 1 274 ? -7.698 -15.141 -16.869 1.00 82.81 274 SER A CA 1
ATOM 2114 C C . SER A 1 274 ? -7.467 -14.701 -18.321 1.00 82.81 274 SER A C 1
ATOM 2116 O O . SER A 1 274 ? -8.426 -14.382 -19.016 1.00 82.81 274 SER A O 1
ATOM 2118 N N . ASN A 1 275 ? -6.218 -14.735 -18.808 1.00 69.31 275 ASN A N 1
ATOM 2119 C CA . ASN A 1 275 ? -5.801 -14.409 -20.179 1.00 69.31 275 ASN A CA 1
ATOM 2120 C C . ASN A 1 275 ? -6.368 -13.073 -20.718 1.00 69.31 275 ASN A C 1
ATOM 2122 O O . ASN A 1 275 ? -6.611 -12.925 -21.918 1.00 69.31 275 ASN A O 1
ATOM 2126 N N . VAL A 1 276 ? -6.593 -12.101 -19.823 1.00 66.50 276 VAL A N 1
ATOM 2127 C CA . VAL A 1 276 ? -7.128 -10.771 -20.149 1.00 66.50 276 VAL A CA 1
ATOM 2128 C C . VAL A 1 276 ? -5.986 -9.761 -20.253 1.00 66.50 276 VAL A C 1
ATOM 2130 O O . VAL A 1 276 ? -5.224 -9.560 -19.304 1.00 66.50 276 VAL A O 1
ATOM 2133 N N . THR A 1 277 ? -5.876 -9.100 -21.405 1.00 65.12 277 THR A N 1
ATOM 2134 C CA . THR A 1 277 ? -4.867 -8.067 -21.673 1.00 65.12 277 THR A CA 1
ATOM 2135 C C . THR A 1 277 ? -5.523 -6.793 -22.197 1.00 65.12 277 THR A C 1
ATOM 2137 O O . THR A 1 277 ? -6.465 -6.844 -22.991 1.00 65.12 277 THR A O 1
ATOM 2140 N N . LEU A 1 278 ? -5.026 -5.632 -21.762 1.00 64.31 278 LEU A N 1
ATOM 2141 C CA . LEU A 1 278 ? -5.385 -4.362 -22.394 1.00 64.31 278 LEU A CA 1
ATOM 2142 C C . LEU A 1 278 ? -4.720 -4.248 -23.775 1.00 64.31 278 LEU A C 1
ATOM 2144 O O . LEU A 1 278 ? -3.546 -4.614 -23.925 1.00 64.31 278 LEU A O 1
ATOM 2148 N N . PRO A 1 279 ? -5.413 -3.685 -24.783 1.00 62.91 279 PRO A N 1
ATOM 2149 C CA . PRO A 1 279 ? -4.787 -3.317 -26.048 1.00 62.91 279 PRO A CA 1
ATOM 2150 C C . PRO A 1 279 ? -3.574 -2.407 -25.806 1.00 62.91 279 PRO A C 1
ATOM 2152 O O . PRO A 1 279 ? -3.693 -1.377 -25.156 1.00 62.91 279 PRO A O 1
ATOM 2155 N N . GLY A 1 280 ? -2.403 -2.790 -26.320 1.00 64.31 280 GLY A N 1
ATOM 2156 C CA . GLY A 1 280 ? -1.162 -2.019 -26.161 1.00 64.31 280 GLY A CA 1
ATOM 2157 C C . GLY A 1 280 ? -0.318 -2.373 -24.929 1.00 64.31 280 GLY A C 1
ATOM 2158 O O . GLY A 1 280 ? 0.893 -2.175 -24.979 1.00 64.31 280 GLY A O 1
ATOM 2159 N N . ALA A 1 281 ? -0.878 -3.002 -23.887 1.00 68.69 281 ALA A N 1
ATOM 2160 C CA . ALA A 1 281 ? -0.107 -3.400 -22.697 1.00 68.69 281 ALA A CA 1
ATOM 2161 C C . ALA A 1 281 ? 1.055 -4.352 -23.041 1.00 68.69 281 ALA A C 1
ATOM 2163 O O . ALA A 1 281 ? 2.149 -4.258 -22.492 1.00 68.69 281 ALA A O 1
ATOM 2164 N N . CYS A 1 282 ? 0.854 -5.215 -24.037 1.00 77.44 282 CYS A N 1
ATOM 2165 C CA . CYS A 1 282 ? 1.861 -6.179 -24.484 1.00 77.44 282 CYS A CA 1
ATOM 2166 C C . CYS A 1 282 ? 2.842 -5.623 -25.528 1.00 77.44 282 CYS A C 1
ATOM 2168 O O . CYS A 1 282 ? 3.655 -6.376 -26.055 1.00 77.44 282 CYS A O 1
ATOM 2170 N N . GLN A 1 283 ? 2.748 -4.332 -25.862 1.00 81.06 283 GLN A N 1
ATOM 2171 C CA . GLN A 1 283 ? 3.695 -3.641 -26.747 1.00 81.06 283 GLN A CA 1
ATOM 2172 C C . GLN A 1 283 ? 4.850 -2.996 -25.970 1.00 81.06 283 GLN A C 1
ATOM 2174 O O . GLN A 1 283 ? 5.748 -2.423 -26.583 1.00 81.06 283 GLN A O 1
ATOM 2179 N N . GLN A 1 284 ? 4.830 -3.085 -24.637 1.00 78.56 284 GLN A N 1
ATOM 2180 C CA . GLN A 1 284 ? 5.920 -2.612 -23.795 1.00 78.56 284 GLN A CA 1
ATOM 2181 C C . GLN A 1 284 ? 7.200 -3.437 -24.011 1.00 78.56 284 GLN A C 1
ATOM 2183 O O . GLN A 1 284 ? 7.125 -4.598 -24.424 1.00 78.56 284 GLN A O 1
ATOM 2188 N N . PRO A 1 285 ? 8.383 -2.868 -23.729 1.00 81.38 285 PRO A N 1
ATOM 2189 C CA . PRO A 1 285 ? 9.620 -3.635 -23.692 1.00 81.38 285 PRO A CA 1
ATOM 2190 C C . PRO A 1 285 ? 9.515 -4.812 -22.714 1.00 81.38 285 PRO A C 1
ATOM 2192 O O . PRO A 1 285 ? 8.821 -4.735 -21.698 1.00 81.38 285 PRO A O 1
ATOM 2195 N N . CYS A 1 286 ? 10.222 -5.902 -23.013 1.00 84.31 286 CYS A N 1
ATOM 2196 C CA . CYS A 1 286 ? 10.422 -6.965 -22.034 1.00 84.31 286 CYS A CA 1
ATOM 2197 C C . CYS A 1 286 ? 11.160 -6.423 -20.803 1.00 84.31 286 CYS A C 1
ATOM 2199 O O . CYS A 1 286 ? 11.889 -5.434 -20.890 1.00 84.31 286 CYS A O 1
ATOM 2201 N N . GLY A 1 287 ? 10.985 -7.084 -19.664 1.00 82.44 287 GLY A N 1
ATOM 2202 C CA . GLY A 1 287 ? 11.672 -6.725 -18.426 1.00 82.44 287 GLY A CA 1
ATOM 2203 C C . GLY A 1 287 ? 12.297 -7.944 -17.775 1.00 82.44 287 GLY A C 1
ATOM 2204 O O . GLY A 1 287 ? 11.832 -9.062 -17.971 1.00 82.44 287 GLY A O 1
ATOM 2205 N N . GLU A 1 288 ? 13.337 -7.739 -16.979 1.00 84.88 288 GLU A N 1
ATOM 2206 C CA . GLU A 1 288 ? 13.884 -8.793 -16.130 1.00 84.88 288 GLU A CA 1
ATOM 2207 C C . GLU A 1 288 ? 12.792 -9.335 -15.191 1.00 84.88 288 GLU A C 1
ATOM 2209 O O . GLU A 1 288 ? 12.040 -8.558 -14.600 1.00 84.88 288 GLU A O 1
ATOM 2214 N N . GLY A 1 289 ? 12.681 -10.659 -15.049 1.00 87.31 289 GLY A N 1
ATOM 2215 C CA . GLY A 1 289 ? 11.725 -11.266 -14.125 1.00 87.31 289 GLY A CA 1
ATOM 2216 C C . GLY A 1 289 ? 11.624 -12.784 -14.216 1.00 87.31 289 GLY A C 1
ATOM 2217 O O . GLY A 1 289 ? 12.432 -13.454 -14.855 1.00 87.31 289 GLY A O 1
ATOM 2218 N N . CYS A 1 290 ? 10.614 -13.334 -13.544 1.00 88.31 290 CYS A N 1
ATOM 2219 C CA . CYS A 1 290 ? 10.321 -14.765 -13.574 1.00 88.31 290 CYS A CA 1
ATOM 2220 C C . CYS A 1 290 ? 9.213 -15.069 -14.581 1.00 88.31 290 CYS A C 1
ATOM 2222 O O . CYS A 1 290 ? 8.211 -14.356 -14.636 1.00 88.31 290 CYS A O 1
ATOM 2224 N N . VAL A 1 291 ? 9.376 -16.158 -15.325 1.00 91.00 291 VAL A N 1
ATOM 2225 C CA . VAL A 1 291 ? 8.419 -16.663 -16.313 1.00 91.00 291 VAL A CA 1
ATOM 2226 C C . VAL A 1 291 ? 8.032 -18.083 -15.923 1.00 91.00 291 VAL A C 1
ATOM 2228 O O . VAL A 1 291 ? 8.882 -18.860 -15.486 1.00 91.00 291 VAL A O 1
ATOM 2231 N N . CYS A 1 292 ? 6.746 -18.420 -16.035 1.00 93.38 292 CYS A N 1
ATOM 2232 C CA . CYS A 1 292 ? 6.290 -19.789 -15.812 1.00 93.38 292 CYS A CA 1
ATOM 2233 C C . CYS A 1 292 ? 6.904 -20.751 -16.832 1.00 93.38 292 CYS A C 1
ATOM 2235 O O . CYS A 1 292 ? 7.061 -20.410 -18.005 1.00 93.38 292 CYS A O 1
ATOM 2237 N N . ASP A 1 293 ? 7.230 -21.958 -16.375 1.00 94.31 293 ASP A N 1
ATOM 2238 C CA . ASP A 1 293 ? 7.737 -23.014 -17.246 1.00 94.31 293 ASP A CA 1
ATOM 2239 C C . ASP A 1 293 ? 6.671 -23.453 -18.268 1.00 94.31 293 ASP A C 1
ATOM 2241 O O . ASP A 1 293 ? 5.469 -23.235 -18.094 1.00 94.31 293 ASP A O 1
ATOM 2245 N N . GLU A 1 294 ? 7.101 -24.092 -19.359 1.00 93.38 294 GLU A N 1
ATOM 2246 C CA . GLU A 1 294 ? 6.190 -24.575 -20.402 1.00 93.38 294 GLU A CA 1
ATOM 2247 C C . GLU A 1 294 ? 5.094 -25.490 -19.815 1.00 93.38 294 GLU A C 1
ATOM 2249 O O . GLU A 1 294 ? 5.379 -26.455 -19.106 1.00 93.38 294 GLU A O 1
ATOM 2254 N N . GLY A 1 295 ? 3.827 -25.187 -20.121 1.00 91.56 295 GLY A N 1
ATOM 2255 C CA . GLY A 1 295 ? 2.657 -25.888 -19.574 1.00 91.56 295 GLY A CA 1
ATOM 2256 C C . GLY A 1 295 ? 2.062 -25.259 -18.307 1.00 91.56 295 GLY A C 1
ATOM 2257 O O . GLY A 1 295 ? 0.993 -25.692 -17.871 1.00 91.56 295 GLY A O 1
ATOM 2258 N N . PHE A 1 296 ? 2.699 -24.222 -17.757 1.00 95.25 296 PHE A N 1
ATOM 2259 C CA . PHE A 1 296 ? 2.224 -23.470 -16.598 1.00 95.25 296 PHE A CA 1
ATOM 2260 C C . PHE A 1 296 ? 1.853 -22.029 -16.972 1.00 95.25 296 PHE A C 1
ATOM 2262 O O . PHE A 1 296 ? 2.400 -21.438 -17.903 1.00 95.25 296 PHE A O 1
ATOM 2269 N N . VAL A 1 297 ? 0.915 -21.450 -16.224 1.00 93.81 297 VAL A N 1
ATOM 2270 C CA . VAL A 1 297 ? 0.449 -20.062 -16.363 1.00 93.81 297 VAL A CA 1
ATOM 2271 C C . VAL A 1 297 ? 0.356 -19.392 -14.994 1.00 93.81 297 VAL A C 1
ATOM 2273 O O . VAL A 1 297 ? 0.224 -20.068 -13.972 1.00 93.81 297 VAL A O 1
ATOM 2276 N N . PHE A 1 298 ? 0.400 -18.059 -14.954 1.00 92.75 298 PHE A N 1
ATOM 2277 C CA . PHE A 1 298 ? 0.261 -17.325 -13.697 1.00 92.75 298 PHE A CA 1
ATOM 2278 C C . PHE A 1 298 ? -1.173 -17.382 -13.150 1.00 92.75 298 PHE A C 1
ATOM 2280 O O . PHE A 1 298 ? -2.132 -16.977 -13.811 1.00 92.75 298 PHE A O 1
ATOM 2287 N N . SER A 1 299 ? -1.294 -17.816 -11.898 1.00 93.62 299 SER A N 1
ATOM 2288 C CA . SER A 1 299 ? -2.460 -17.661 -11.030 1.00 93.62 299 SER A CA 1
ATOM 2289 C C . SER A 1 299 ? -2.054 -16.769 -9.857 1.00 93.62 299 SER A C 1
ATOM 2291 O O . SER A 1 299 ? -1.529 -17.256 -8.850 1.00 93.62 299 SER A O 1
ATOM 2293 N N . GLY A 1 300 ? -2.245 -15.455 -10.003 1.00 90.62 300 GLY A N 1
ATOM 2294 C CA . GLY A 1 300 ? -1.606 -14.477 -9.126 1.00 90.62 300 GLY A CA 1
ATOM 2295 C C . GLY A 1 300 ? -0.098 -14.472 -9.350 1.00 90.62 300 GLY A C 1
ATOM 2296 O O . GLY A 1 300 ? 0.367 -14.253 -10.463 1.00 90.62 300 GLY A O 1
ATOM 2297 N N . ASP A 1 301 ? 0.667 -14.762 -8.302 1.00 88.06 301 ASP A N 1
ATOM 2298 C CA . ASP A 1 301 ? 2.133 -14.784 -8.330 1.00 88.06 301 ASP A CA 1
ATOM 2299 C C . ASP A 1 301 ? 2.737 -16.204 -8.360 1.00 88.06 301 ASP A C 1
ATOM 2301 O O . ASP A 1 301 ? 3.942 -16.373 -8.151 1.00 88.06 301 ASP A O 1
ATOM 2305 N N . LYS A 1 302 ? 1.903 -17.229 -8.586 1.00 92.69 302 LYS A N 1
ATOM 2306 C CA . LYS A 1 302 ? 2.294 -18.644 -8.683 1.00 92.69 302 LYS A CA 1
ATOM 2307 C C . LYS A 1 302 ? 2.058 -19.171 -10.089 1.00 92.69 302 LYS A C 1
ATOM 2309 O O . LYS A 1 302 ? 1.078 -18.801 -10.728 1.00 92.69 302 LYS A O 1
ATOM 2314 N N . CYS A 1 303 ? 2.911 -20.089 -10.519 1.00 94.62 303 CYS A N 1
ATOM 2315 C CA . CYS A 1 303 ? 2.729 -20.831 -11.756 1.00 94.62 303 CYS A CA 1
ATOM 2316 C C . CYS A 1 303 ? 1.939 -22.107 -11.468 1.00 94.62 303 CYS A C 1
ATOM 2318 O O . CYS A 1 303 ? 2.293 -22.873 -10.574 1.00 94.62 303 CYS A O 1
ATOM 2320 N N . VAL A 1 304 ? 0.838 -22.307 -12.189 1.00 95.94 304 VAL A N 1
ATOM 2321 C CA . VAL A 1 304 ? -0.021 -23.492 -12.069 1.00 95.94 304 VAL A CA 1
ATOM 2322 C C . VAL A 1 304 ? -0.305 -24.072 -13.453 1.00 95.94 304 VAL A C 1
ATOM 2324 O O . VAL A 1 304 ? -0.308 -23.323 -14.434 1.00 95.94 304 VAL A O 1
ATOM 2327 N N . PRO A 1 305 ? -0.563 -25.384 -13.569 1.00 95.31 305 PRO A N 1
ATOM 2328 C CA . PRO A 1 305 ? -1.110 -25.956 -14.792 1.00 95.31 305 PRO A CA 1
ATOM 2329 C C . PRO A 1 305 ? -2.411 -25.254 -15.198 1.00 95.31 305 PRO A C 1
ATOM 2331 O O . PRO A 1 305 ? -3.207 -24.863 -14.344 1.00 95.31 305 PRO A O 1
ATOM 2334 N N . GLN A 1 306 ? -2.659 -25.114 -16.501 1.00 89.50 306 GLN A N 1
ATOM 2335 C CA . GLN A 1 306 ? -3.846 -24.407 -17.003 1.00 89.50 306 GLN A CA 1
ATOM 2336 C C . GLN A 1 306 ? -5.175 -25.037 -16.533 1.00 89.50 306 GLN A C 1
ATOM 2338 O O . GLN A 1 306 ? -6.171 -24.338 -16.357 1.00 89.50 306 GLN A O 1
ATOM 2343 N N . ASP A 1 307 ? -5.199 -26.349 -16.293 1.00 91.56 307 ASP A N 1
ATOM 2344 C CA . ASP A 1 307 ? -6.347 -27.085 -15.748 1.00 91.56 307 ASP A CA 1
ATOM 2345 C C . ASP A 1 307 ? -6.493 -26.969 -14.218 1.00 91.56 307 ASP A C 1
ATOM 2347 O O . ASP A 1 307 ? -7.405 -27.555 -13.638 1.00 91.56 307 ASP A O 1
ATOM 2351 N N . GLN A 1 308 ? -5.623 -26.195 -13.565 1.00 94.69 308 GLN A N 1
ATOM 2352 C CA . GLN A 1 308 ? -5.681 -25.834 -12.145 1.00 94.69 308 GLN A CA 1
ATOM 2353 C C . GLN A 1 308 ? -5.890 -24.328 -11.941 1.00 94.69 308 GLN A C 1
ATOM 2355 O O . GLN A 1 308 ? -5.670 -23.801 -10.848 1.00 94.69 308 GLN A O 1
ATOM 2360 N N . CYS A 1 309 ? -6.326 -23.628 -12.989 1.00 94.12 309 CYS A N 1
ATOM 2361 C CA . CYS A 1 309 ? -6.782 -22.254 -12.867 1.00 94.12 309 CYS A CA 1
ATOM 2362 C C . CYS A 1 309 ? -8.015 -22.145 -11.961 1.00 94.12 309 CYS A C 1
ATOM 2364 O O . CYS A 1 309 ? -8.784 -23.088 -11.790 1.00 94.12 309 CYS A O 1
ATOM 2366 N N . GLY A 1 310 ? -8.183 -20.976 -11.357 1.00 95.12 310 GLY A N 1
ATOM 2367 C CA . GLY A 1 310 ? -9.272 -20.703 -10.433 1.00 95.12 310 GLY A CA 1
ATOM 2368 C C . GLY A 1 310 ? -10.569 -20.269 -11.117 1.00 95.12 310 GLY A C 1
ATOM 2369 O O . GLY A 1 310 ? -11.005 -20.853 -12.110 1.00 95.12 310 GLY A O 1
ATOM 2370 N N . CYS A 1 311 ? -11.199 -19.241 -10.561 1.00 94.75 311 CYS A N 1
ATOM 2371 C CA . CYS A 1 311 ? -12.522 -18.767 -10.940 1.00 94.75 311 CYS A CA 1
ATOM 2372 C C . CYS A 1 311 ? -12.516 -17.261 -11.211 1.00 94.75 311 CYS A C 1
ATOM 2374 O O . CYS A 1 311 ? -11.664 -16.540 -10.700 1.00 94.75 311 CYS A O 1
ATOM 2376 N N . LEU A 1 312 ? -13.499 -16.791 -11.980 1.00 93.00 312 LEU A N 1
ATOM 2377 C CA . LEU A 1 312 ? -13.856 -15.375 -12.054 1.00 93.00 312 LEU A CA 1
ATOM 2378 C C . LEU A 1 312 ? -15.150 -15.166 -11.267 1.00 93.00 312 LEU A C 1
ATOM 2380 O O . LEU A 1 312 ? -16.094 -15.948 -11.418 1.00 93.00 312 LEU A O 1
ATOM 2384 N N . ASP A 1 313 ? -15.189 -14.150 -10.408 1.00 91.88 313 ASP A N 1
ATOM 2385 C CA . ASP A 1 313 ? -16.408 -13.774 -9.697 1.00 91.88 313 ASP A CA 1
ATOM 2386 C C . ASP A 1 313 ? -17.372 -12.971 -10.598 1.00 91.88 313 ASP A C 1
ATOM 2388 O O . ASP A 1 313 ? -17.179 -12.824 -11.805 1.00 91.88 313 ASP A O 1
ATOM 2392 N N . ARG A 1 314 ? -18.462 -12.450 -10.021 1.00 89.94 314 ARG A N 1
ATOM 2393 C CA . ARG A 1 314 ? -19.463 -11.667 -10.772 1.00 89.94 314 ARG A CA 1
ATOM 2394 C C . ARG A 1 314 ? -18.964 -10.293 -11.231 1.00 89.94 314 ARG A C 1
ATOM 2396 O O . ARG A 1 314 ? -19.650 -9.665 -12.033 1.00 89.94 314 ARG A O 1
ATOM 2403 N N . ASN A 1 315 ? -17.841 -9.831 -10.691 1.00 88.69 315 ASN A N 1
ATOM 2404 C CA . ASN A 1 315 ? -17.179 -8.579 -11.039 1.00 88.69 315 ASN A CA 1
ATOM 2405 C C . ASN A 1 315 ? -15.935 -8.828 -11.910 1.00 88.69 315 ASN A C 1
ATOM 2407 O O . ASN A 1 315 ? -15.105 -7.932 -12.040 1.00 88.69 315 ASN A O 1
ATOM 2411 N N . ASP A 1 316 ? -15.799 -10.033 -12.478 1.00 89.31 316 ASP A N 1
ATOM 2412 C CA . ASP A 1 316 ? -14.653 -10.474 -13.278 1.00 89.31 316 ASP A CA 1
ATOM 2413 C C . ASP A 1 316 ? -13.310 -10.455 -12.515 1.00 89.31 316 ASP A C 1
ATOM 2415 O O . ASP A 1 316 ? -12.236 -10.430 -13.122 1.00 89.31 316 ASP A O 1
ATOM 2419 N N . LEU A 1 317 ? -13.347 -10.515 -11.177 1.00 91.62 317 LEU A N 1
ATOM 2420 C CA . LEU A 1 317 ? -12.154 -10.650 -10.345 1.00 91.62 317 LEU A CA 1
ATOM 2421 C C . LEU A 1 317 ? -11.707 -12.108 -10.297 1.00 91.62 317 LEU A C 1
ATOM 2423 O O . LEU A 1 317 ? -12.507 -13.022 -10.084 1.00 91.62 317 LEU A O 1
ATOM 2427 N N . TYR A 1 318 ? -10.408 -12.324 -10.495 1.00 93.62 318 TYR A N 1
ATOM 2428 C CA . TYR A 1 318 ? -9.821 -13.654 -10.458 1.00 93.62 318 TYR A CA 1
ATOM 2429 C C . TYR A 1 318 ? -9.553 -14.118 -9.023 1.00 93.62 318 TYR A C 1
ATOM 2431 O O . TYR A 1 318 ? -8.904 -13.427 -8.240 1.00 93.62 318 TYR A O 1
ATOM 2439 N N . HIS A 1 319 ? -9.994 -15.337 -8.724 1.00 94.50 319 HIS A N 1
ATOM 2440 C CA . HIS A 1 319 ? -9.797 -16.028 -7.455 1.00 94.50 319 HIS A CA 1
ATOM 2441 C C . HIS A 1 319 ? -9.083 -17.355 -7.709 1.00 94.50 319 HIS A C 1
ATOM 2443 O O . HIS A 1 319 ? -9.598 -18.158 -8.491 1.00 94.50 319 HIS A O 1
ATOM 2449 N N . PRO A 1 320 ? -7.920 -17.628 -7.088 1.00 95.19 320 PRO A N 1
ATOM 2450 C CA . PRO A 1 320 ? -7.249 -18.918 -7.206 1.00 95.19 320 PRO A CA 1
ATOM 2451 C C . PRO A 1 320 ? -8.149 -20.098 -6.811 1.00 95.19 320 PRO A C 1
ATOM 2453 O O . PRO A 1 320 ? -9.086 -19.967 -6.026 1.00 95.19 320 PRO A O 1
ATOM 2456 N N . LEU A 1 321 ? -7.845 -21.286 -7.333 1.00 95.94 321 LEU A N 1
ATOM 2457 C CA . LEU A 1 321 ? -8.571 -22.498 -6.959 1.00 95.94 321 LEU A CA 1
ATOM 2458 C C . LEU A 1 321 ? -8.460 -22.751 -5.442 1.00 95.94 321 LEU A C 1
ATOM 2460 O O . LEU A 1 321 ? -7.356 -22.786 -4.897 1.00 95.94 321 LEU A O 1
ATOM 2464 N N . GLY A 1 322 ? -9.599 -22.948 -4.773 1.00 95.25 322 GLY A N 1
ATOM 2465 C CA . GLY A 1 322 ? -9.684 -23.108 -3.318 1.00 95.25 322 GLY A CA 1
ATOM 2466 C C . GLY A 1 322 ? -9.720 -21.799 -2.522 1.00 95.25 322 GLY A C 1
ATOM 2467 O O . GLY A 1 322 ? -9.664 -21.850 -1.297 1.00 95.25 322 GLY A O 1
ATOM 2468 N N . ASP A 1 323 ? -9.795 -20.643 -3.185 1.00 95.50 323 ASP A N 1
ATOM 2469 C CA . ASP A 1 323 ? -9.940 -19.347 -2.521 1.00 95.50 323 ASP A CA 1
ATOM 2470 C C . ASP A 1 323 ? -11.340 -19.155 -1.905 1.00 95.50 323 ASP A C 1
ATOM 2472 O O . ASP A 1 323 ? -12.326 -19.749 -2.362 1.00 95.50 323 ASP A O 1
ATOM 2476 N N . HIS A 1 324 ? -11.417 -18.310 -0.874 1.00 94.81 324 HIS A N 1
ATOM 2477 C CA . HIS A 1 324 ? -12.623 -18.001 -0.104 1.00 94.81 324 HIS A CA 1
ATOM 2478 C C . HIS A 1 324 ? -12.704 -16.497 0.181 1.00 94.81 324 HIS A C 1
ATOM 2480 O O . HIS A 1 324 ? -11.739 -15.910 0.664 1.00 94.81 324 HIS A O 1
ATOM 2486 N N . TRP A 1 325 ? -13.858 -15.874 -0.066 1.00 95.00 325 TRP A N 1
ATOM 2487 C CA . TRP A 1 325 ? -14.026 -14.427 0.109 1.00 95.00 325 TRP A CA 1
ATOM 2488 C C . TRP A 1 325 ? -15.461 -14.040 0.460 1.00 95.00 325 TRP A C 1
ATOM 2490 O O . TRP A 1 325 ? -16.401 -14.814 0.282 1.00 95.00 325 TRP A O 1
ATOM 2500 N N . PHE A 1 326 ? -15.655 -12.808 0.930 1.00 94.81 326 PHE A N 1
ATOM 2501 C CA . PHE A 1 326 ? -16.985 -12.232 1.096 1.00 94.81 326 PHE A CA 1
ATOM 2502 C C . PHE A 1 326 ? -17.415 -11.508 -0.180 1.00 94.81 326 PHE A C 1
ATOM 2504 O O . PHE A 1 326 ? -16.804 -10.529 -0.587 1.00 94.81 326 PHE A O 1
ATOM 2511 N N . GLY A 1 327 ? -18.509 -11.953 -0.801 1.00 92.12 327 GLY A N 1
ATOM 2512 C CA . GLY A 1 327 ? -19.037 -11.368 -2.041 1.00 92.12 327 GLY A CA 1
ATOM 2513 C C . GLY A 1 327 ? -19.833 -10.070 -1.844 1.00 92.12 327 GLY A C 1
ATOM 2514 O O . GLY A 1 327 ? -20.396 -9.539 -2.799 1.00 92.12 327 GLY A O 1
ATOM 2515 N N . THR A 1 328 ? -19.950 -9.581 -0.606 1.00 91.19 328 THR A N 1
ATOM 2516 C CA . THR A 1 328 ? -20.707 -8.370 -0.257 1.00 91.19 328 THR A CA 1
ATOM 2517 C C . THR A 1 328 ? -20.030 -7.612 0.876 1.00 91.19 328 THR A C 1
ATOM 2519 O O . THR A 1 328 ? -19.645 -8.230 1.867 1.00 91.19 328 THR A O 1
ATOM 2522 N N . GLN A 1 329 ? -20.041 -6.281 0.801 1.00 87.69 329 GLN A N 1
ATOM 2523 C CA . GLN A 1 329 ? -19.441 -5.358 1.779 1.00 87.69 329 GLN A CA 1
ATOM 2524 C C . GLN A 1 329 ? -19.996 -5.458 3.211 1.00 87.69 329 GLN A C 1
ATOM 2526 O O . GLN A 1 329 ? -19.382 -4.988 4.159 1.00 87.69 329 GLN A O 1
ATOM 2531 N N . ASN A 1 330 ? -21.170 -6.066 3.393 1.00 86.25 330 ASN A N 1
ATOM 2532 C CA . ASN A 1 330 ? -21.774 -6.324 4.705 1.00 86.25 330 ASN A CA 1
ATOM 2533 C C . ASN A 1 330 ? -21.571 -7.775 5.186 1.00 86.25 330 ASN A C 1
ATOM 2535 O O . ASN A 1 330 ? -22.277 -8.213 6.093 1.00 86.25 330 ASN A O 1
ATOM 2539 N N . CYS A 1 331 ? -20.662 -8.527 4.554 1.00 91.56 331 CYS A N 1
ATOM 2540 C CA . CYS A 1 331 ? -20.348 -9.924 4.861 1.00 91.56 331 CYS A CA 1
ATOM 2541 C C . CYS A 1 331 ? -21.579 -10.855 4.843 1.00 91.56 331 CYS A C 1
ATOM 2543 O O . CYS A 1 331 ? -21.606 -11.868 5.539 1.00 91.56 331 CYS A O 1
ATOM 2545 N N . SER A 1 332 ? -22.609 -10.512 4.056 1.00 93.31 332 SER A N 1
ATOM 2546 C CA . SER A 1 332 ? -23.855 -11.287 3.959 1.00 93.31 332 SER A CA 1
ATOM 2547 C C . SER A 1 332 ? -23.779 -12.485 3.011 1.00 93.31 332 SER A C 1
ATOM 2549 O O . SER A 1 332 ? -24.682 -13.323 2.990 1.00 93.31 332 SER A O 1
ATOM 2551 N N . LEU A 1 333 ? -22.712 -12.566 2.219 1.00 95.31 333 LEU A N 1
ATOM 2552 C CA . LEU A 1 333 ? -22.490 -13.606 1.228 1.00 95.31 333 LEU A CA 1
ATOM 2553 C C . LEU A 1 333 ? -21.034 -14.064 1.299 1.00 95.31 333 LEU A C 1
ATOM 2555 O O . LEU A 1 333 ? -20.134 -13.253 1.097 1.00 95.31 333 LEU A O 1
ATOM 2559 N N . HIS A 1 334 ? -20.811 -15.346 1.569 1.00 96.12 334 HIS A N 1
ATOM 2560 C CA . HIS A 1 334 ? -19.488 -15.965 1.587 1.00 96.12 334 HIS A CA 1
ATOM 2561 C C . HIS A 1 334 ? -19.347 -16.887 0.376 1.00 96.12 334 HIS A C 1
ATOM 2563 O O . HIS A 1 334 ? -20.185 -17.761 0.165 1.00 96.12 334 HIS A O 1
ATOM 2569 N N . CYS A 1 335 ? -18.306 -16.686 -0.421 1.00 97.19 335 CYS A N 1
ATOM 2570 C CA . CYS A 1 335 ? -18.067 -17.349 -1.693 1.00 97.19 335 CYS A CA 1
ATOM 2571 C C . CYS A 1 335 ? -16.794 -18.199 -1.651 1.00 97.19 335 CYS A C 1
ATOM 2573 O O . CYS A 1 335 ? -15.885 -17.945 -0.862 1.00 97.19 335 CYS A O 1
ATOM 2575 N N . SER A 1 336 ? -16.733 -19.225 -2.497 1.00 97.38 336 SER A N 1
ATOM 2576 C CA . SER A 1 336 ? -15.537 -20.043 -2.685 1.00 97.38 336 SER A CA 1
ATOM 2577 C C . SER A 1 336 ? -15.381 -20.528 -4.121 1.00 97.38 336 SER A C 1
ATOM 2579 O O . SER A 1 336 ? -16.372 -20.823 -4.793 1.00 97.38 336 SER A O 1
ATOM 2581 N N . CYS A 1 337 ? -14.131 -20.621 -4.580 1.00 97.25 337 CYS A N 1
ATOM 2582 C CA . CYS A 1 337 ? -13.780 -21.210 -5.870 1.00 97.25 337 CYS A CA 1
ATOM 2583 C C . CYS A 1 337 ? -13.532 -22.711 -5.678 1.00 97.25 337 CYS A C 1
ATOM 2585 O O . CYS A 1 337 ? -12.434 -23.132 -5.308 1.00 97.25 337 CYS A O 1
ATOM 2587 N N . VAL A 1 338 ? -14.575 -23.523 -5.865 1.00 96.56 338 VAL A N 1
ATOM 2588 C CA . VAL A 1 338 ? -14.560 -24.952 -5.491 1.00 96.56 338 VAL A CA 1
ATOM 2589 C C . VAL A 1 338 ? -13.952 -25.851 -6.566 1.00 96.56 338 VAL A C 1
ATOM 2591 O O . VAL A 1 338 ? -13.396 -26.905 -6.259 1.00 96.56 338 VAL A O 1
ATOM 2594 N N . SER A 1 339 ? -14.060 -25.447 -7.828 1.00 94.56 339 SER A N 1
ATOM 2595 C CA . SER A 1 339 ? -13.433 -26.095 -8.979 1.00 94.56 339 SER A CA 1
ATOM 2596 C C . SER A 1 339 ? -13.197 -25.058 -10.078 1.00 94.56 339 SER A C 1
ATOM 2598 O O . SER A 1 339 ? -13.674 -23.934 -9.960 1.00 94.56 339 SER A O 1
ATOM 2600 N N . VAL A 1 340 ? -12.437 -25.400 -11.122 1.00 93.81 340 VAL A N 1
ATOM 2601 C CA . VAL A 1 340 ? -12.086 -24.467 -12.208 1.00 93.81 340 VAL A CA 1
ATOM 2602 C C . VAL A 1 340 ? -13.346 -23.798 -12.774 1.00 93.81 340 VAL A C 1
ATOM 2604 O O . VAL A 1 340 ? -14.203 -24.468 -13.350 1.00 93.81 340 VAL A O 1
ATOM 2607 N N . GLY A 1 341 ? -13.450 -22.478 -12.614 1.00 92.31 341 GLY A N 1
ATOM 2608 C CA . GLY A 1 341 ? -14.592 -21.680 -13.069 1.00 92.31 341 GLY A CA 1
ATOM 2609 C C . GLY A 1 341 ? -15.898 -21.839 -12.276 1.00 92.31 341 GLY A C 1
ATOM 2610 O O . GLY A 1 341 ? -16.898 -21.245 -12.675 1.00 92.31 341 GLY A O 1
ATOM 2611 N N . ASP A 1 342 ? -15.919 -22.602 -11.180 1.00 94.81 342 ASP A N 1
ATOM 2612 C CA . ASP A 1 342 ? -17.115 -22.843 -10.365 1.00 94.81 342 ASP A CA 1
ATOM 2613 C C . ASP A 1 342 ? -17.053 -22.090 -9.030 1.00 94.81 342 ASP A C 1
ATOM 2615 O O . ASP A 1 342 ? -16.282 -22.431 -8.126 1.00 94.81 342 ASP A O 1
ATOM 2619 N N . VAL A 1 343 ? -17.893 -21.059 -8.916 1.00 97.56 343 VAL A N 1
ATOM 2620 C CA . VAL A 1 343 ? -18.035 -20.230 -7.716 1.00 97.56 343 VAL A CA 1
ATOM 2621 C C . VAL A 1 343 ? -19.313 -20.605 -6.977 1.00 97.56 343 VAL A C 1
ATOM 2623 O O . VAL A 1 343 ? -20.419 -20.439 -7.496 1.00 97.56 343 VAL A O 1
ATOM 2626 N N . VAL A 1 344 ? -19.168 -21.024 -5.722 1.00 97.62 344 VAL A N 1
ATOM 2627 C CA . VAL A 1 344 ? -20.289 -21.312 -4.819 1.00 97.62 344 VAL A CA 1
ATOM 2628 C C . VAL A 1 344 ? -20.354 -20.238 -3.747 1.00 97.62 344 VAL A C 1
ATOM 2630 O O . VAL A 1 344 ? -19.360 -19.995 -3.069 1.00 97.62 344 VAL A O 1
ATOM 2633 N N . CYS A 1 345 ? -21.522 -19.612 -3.581 1.00 97.00 345 CYS A N 1
ATOM 2634 C CA . CYS A 1 345 ? -21.752 -18.583 -2.572 1.00 97.00 345 CYS A CA 1
ATOM 2635 C C . CYS A 1 345 ? -22.947 -18.926 -1.682 1.00 97.00 345 CYS A C 1
ATOM 2637 O O . CYS A 1 345 ? -24.049 -19.152 -2.188 1.00 97.00 345 CYS A O 1
ATOM 2639 N N . ASP A 1 346 ? -22.744 -18.856 -0.372 1.00 96.94 346 ASP A N 1
ATOM 2640 C CA . ASP A 1 346 ? -23.746 -19.128 0.651 1.00 96.94 346 ASP A CA 1
ATOM 2641 C C . ASP A 1 346 ? -24.035 -17.871 1.489 1.00 96.94 346 ASP A C 1
ATOM 2643 O O . ASP A 1 346 ? -23.135 -17.053 1.716 1.00 96.94 346 ASP A O 1
ATOM 2647 N N . PRO A 1 347 ? -25.279 -17.682 1.973 1.00 97.19 347 PRO A N 1
ATOM 2648 C CA . PRO A 1 347 ? -25.587 -16.620 2.923 1.00 97.19 347 PRO A CA 1
ATOM 2649 C C . PRO A 1 347 ? -24.729 -16.732 4.187 1.00 97.19 347 PRO A C 1
ATOM 2651 O O . PRO A 1 347 ? -24.588 -17.817 4.754 1.00 97.19 347 PRO A O 1
ATOM 2654 N N . TRP A 1 348 ? -24.212 -15.601 4.660 1.00 94.06 348 TRP A N 1
ATOM 2655 C CA . TRP A 1 348 ? -23.379 -15.523 5.855 1.00 94.06 348 TRP A CA 1
ATOM 2656 C C . TRP A 1 348 ? -23.808 -14.379 6.771 1.00 94.06 348 TRP A C 1
ATOM 2658 O O . TRP A 1 348 ? -24.472 -13.433 6.354 1.00 94.06 348 TRP A O 1
ATOM 2668 N N . GLN A 1 349 ? -23.449 -14.478 8.047 1.00 87.56 349 GLN A N 1
ATOM 2669 C CA . GLN A 1 349 ? -23.596 -13.397 9.010 1.00 87.56 349 GLN A CA 1
ATOM 2670 C C . GLN A 1 349 ? -22.478 -13.511 10.044 1.00 87.56 349 GLN A C 1
ATOM 2672 O O . GLN A 1 349 ? -22.235 -14.597 10.570 1.00 87.56 349 GLN A O 1
ATOM 2677 N N . CYS A 1 350 ? -21.825 -12.390 10.350 1.00 86.12 350 CYS A N 1
ATOM 2678 C CA . CYS A 1 350 ? -20.826 -12.345 11.412 1.00 86.12 350 CYS A CA 1
ATOM 2679 C C . CYS A 1 350 ? -21.425 -12.733 12.771 1.00 86.12 350 CYS A C 1
ATOM 2681 O O . CYS A 1 350 ? -22.608 -12.496 13.049 1.00 86.12 350 CYS A O 1
ATOM 2683 N N . GLY A 1 351 ? -20.597 -13.337 13.619 1.00 77.69 351 GLY A N 1
ATOM 2684 C CA . GLY A 1 351 ? -20.947 -13.693 14.983 1.00 77.69 351 GLY A CA 1
ATOM 2685 C C . GLY A 1 351 ? -21.301 -12.474 15.837 1.00 77.69 351 GLY A C 1
ATOM 2686 O O . GLY A 1 351 ? -21.009 -11.329 15.504 1.00 77.69 351 GLY A O 1
ATOM 2687 N N . ALA A 1 352 ? -21.918 -12.718 16.995 1.00 69.00 352 ALA A N 1
ATOM 2688 C CA . ALA A 1 352 ? -22.390 -11.651 17.885 1.00 69.00 352 ALA A CA 1
ATOM 2689 C C . ALA A 1 352 ? -21.276 -10.724 18.424 1.00 69.00 352 ALA A C 1
ATOM 2691 O O . ALA A 1 352 ? -21.581 -9.627 18.882 1.00 69.00 352 ALA A O 1
ATOM 2692 N N . ASN A 1 353 ? -20.013 -11.160 18.376 1.00 68.31 353 ASN A N 1
ATOM 2693 C CA . ASN A 1 353 ? -18.840 -10.401 18.822 1.00 68.31 353 ASN A CA 1
ATOM 2694 C C . ASN A 1 353 ? -17.877 -10.078 17.670 1.00 68.31 353 ASN A C 1
ATOM 2696 O O . ASN A 1 353 ? -16.701 -9.819 17.912 1.00 68.31 353 ASN A O 1
ATOM 2700 N N . GLU A 1 354 ? -18.369 -10.105 16.436 1.00 77.94 354 GLU A N 1
ATOM 2701 C CA . GLU A 1 354 ? -17.589 -9.813 15.240 1.00 77.94 354 GLU A CA 1
ATOM 2702 C C . GLU A 1 354 ? -18.191 -8.609 14.509 1.00 77.94 354 GLU A C 1
ATOM 2704 O O . GLU A 1 354 ? -19.407 -8.404 14.501 1.00 77.94 354 GLU A O 1
ATOM 2709 N N . ILE A 1 355 ? -17.337 -7.809 13.876 1.00 80.12 355 ILE A N 1
ATOM 2710 C CA . ILE A 1 355 ? -17.738 -6.722 12.985 1.00 80.12 355 ILE A CA 1
ATOM 2711 C C . ILE A 1 355 ? -17.264 -7.031 11.567 1.00 80.12 355 ILE A C 1
ATOM 2713 O O . ILE A 1 355 ? -16.139 -7.483 11.368 1.00 80.12 355 ILE A O 1
ATOM 2717 N N . CYS A 1 356 ? -18.138 -6.799 10.586 1.00 86.56 356 CYS A N 1
ATOM 2718 C CA . CYS A 1 356 ? -17.762 -6.870 9.180 1.00 86.56 356 CYS A CA 1
ATOM 2719 C C . CYS A 1 356 ? -17.011 -5.594 8.799 1.00 86.56 356 CYS A C 1
ATOM 2721 O O . CYS A 1 356 ? -17.603 -4.512 8.794 1.00 86.56 356 CYS A O 1
ATOM 2723 N N . ASN A 1 357 ? -15.721 -5.716 8.508 1.00 85.00 357 ASN A N 1
ATOM 2724 C CA . ASN A 1 357 ? -14.913 -4.648 7.936 1.00 85.00 357 ASN A CA 1
ATOM 2725 C C . ASN A 1 357 ? -13.678 -5.215 7.226 1.00 85.00 357 ASN A C 1
ATOM 2727 O O . ASN A 1 357 ? -13.390 -6.411 7.290 1.00 85.00 357 ASN A O 1
ATOM 2731 N N . VAL A 1 358 ? -12.950 -4.344 6.534 1.00 86.62 358 VAL A N 1
ATOM 2732 C CA . VAL A 1 358 ? -11.645 -4.673 5.965 1.00 86.62 358 VAL A CA 1
ATOM 2733 C C . VAL A 1 358 ? -10.584 -4.497 7.051 1.00 86.62 358 VAL A C 1
ATOM 2735 O O . VAL A 1 358 ? -10.508 -3.446 7.689 1.00 86.62 358 VAL A O 1
ATOM 2738 N N . GLN A 1 359 ? -9.771 -5.527 7.287 1.00 82.19 359 GLN A N 1
ATOM 2739 C CA . GLN A 1 359 ? -8.585 -5.446 8.146 1.00 82.19 359 GLN A CA 1
ATOM 2740 C C . GLN A 1 359 ? -7.400 -6.078 7.430 1.00 82.19 359 GLN A C 1
ATOM 2742 O O . GLN A 1 359 ? -7.497 -7.208 6.952 1.00 82.19 359 GLN A O 1
ATOM 2747 N N . ASN A 1 360 ? -6.278 -5.354 7.359 1.00 81.31 360 ASN A N 1
ATOM 2748 C CA . ASN A 1 360 ? -5.063 -5.794 6.662 1.00 81.31 360 ASN A CA 1
ATOM 2749 C C . ASN A 1 360 ? -5.352 -6.328 5.247 1.00 81.31 360 ASN A C 1
ATOM 2751 O O . ASN A 1 360 ? -4.876 -7.397 4.870 1.00 81.31 360 ASN A O 1
ATOM 2755 N N . GLY A 1 361 ? -6.196 -5.628 4.488 1.00 86.81 361 GLY A N 1
ATOM 2756 C CA . GLY A 1 361 ? -6.537 -6.040 3.132 1.00 86.81 361 GLY A CA 1
ATOM 2757 C C . GLY A 1 361 ? -7.653 -7.080 3.013 1.00 86.81 361 GLY A C 1
ATOM 2758 O O . GLY A 1 361 ? -8.090 -7.377 1.912 1.00 86.81 361 GLY A O 1
ATOM 2759 N N . THR A 1 362 ? -8.132 -7.667 4.111 1.00 88.62 362 THR A N 1
ATOM 2760 C CA . THR A 1 362 ? -9.124 -8.750 4.053 1.00 88.62 362 THR A CA 1
ATOM 2761 C C . THR A 1 362 ? -10.474 -8.269 4.573 1.00 88.62 362 THR A C 1
ATOM 2763 O O . THR A 1 362 ? -10.616 -7.983 5.767 1.00 88.62 362 THR A O 1
ATOM 2766 N N . LEU A 1 363 ? -11.478 -8.206 3.693 1.00 91.00 363 LEU A N 1
ATOM 2767 C CA . LEU A 1 363 ? -12.875 -8.075 4.103 1.00 91.00 363 LEU A CA 1
ATOM 2768 C C . LEU A 1 363 ? -13.282 -9.336 4.865 1.00 91.00 363 LEU A C 1
ATOM 2770 O O . LEU A 1 363 ? -13.143 -10.448 4.357 1.00 91.00 363 LEU A O 1
ATOM 2774 N N . GLY A 1 364 ? -13.781 -9.176 6.086 1.00 91.00 364 GLY A N 1
ATOM 2775 C CA . GLY A 1 364 ? -14.183 -10.321 6.887 1.00 91.00 364 GLY A CA 1
ATOM 2776 C C . GLY A 1 364 ? -14.910 -9.964 8.168 1.00 91.00 364 GLY A C 1
ATOM 2777 O O . GLY A 1 364 ? -15.072 -8.797 8.520 1.00 91.00 364 GLY A O 1
ATOM 2778 N N . CYS A 1 365 ? -15.360 -11.006 8.859 1.00 88.00 365 CYS A N 1
ATOM 2779 C CA . CYS A 1 365 ? -15.872 -10.909 10.215 1.00 88.00 365 CYS A CA 1
ATOM 2780 C C . CYS A 1 365 ? -14.690 -10.956 11.180 1.00 88.00 365 CYS A C 1
ATOM 2782 O O . CYS A 1 365 ? -14.041 -11.991 11.317 1.00 88.00 365 CYS A O 1
ATOM 2784 N N . HIS A 1 366 ? -14.402 -9.829 11.823 1.00 84.50 366 HIS A N 1
ATOM 2785 C CA . HIS A 1 366 ? -13.257 -9.690 12.716 1.00 84.50 366 HIS A CA 1
ATOM 2786 C C . HIS A 1 366 ? -13.719 -9.469 14.148 1.00 84.50 366 HIS A C 1
ATOM 2788 O O . HIS A 1 366 ? -14.687 -8.741 14.381 1.00 84.50 366 HIS A O 1
ATOM 2794 N N . ASP A 1 367 ? -13.008 -10.060 15.107 1.00 77.38 367 ASP A N 1
ATOM 2795 C CA . ASP A 1 367 ? -13.316 -9.907 16.526 1.00 77.38 367 ASP A CA 1
ATOM 2796 C C . ASP A 1 367 ? -13.372 -8.429 16.928 1.00 77.38 367 ASP A C 1
ATOM 2798 O O . ASP A 1 367 ? -12.519 -7.603 16.583 1.00 77.38 367 ASP A O 1
ATOM 2802 N N . ILE A 1 368 ? -14.375 -8.097 17.732 1.00 70.88 368 ILE A N 1
ATOM 2803 C CA . ILE A 1 368 ? -14.490 -6.781 18.340 1.00 70.88 368 ILE A CA 1
ATOM 2804 C C . ILE A 1 368 ? -13.404 -6.644 19.425 1.00 70.88 368 ILE A C 1
ATOM 2806 O O . ILE A 1 368 ? -13.594 -7.011 20.586 1.00 70.88 368 ILE A O 1
ATOM 2810 N N . VAL A 1 369 ? -12.241 -6.102 19.053 1.00 72.56 369 VAL A N 1
ATOM 2811 C CA . VAL A 1 369 ? -11.145 -5.784 19.986 1.00 72.56 369 VAL A CA 1
ATOM 2812 C C . VAL A 1 369 ? -11.564 -4.620 20.886 1.00 72.56 369 VAL A C 1
ATOM 2814 O O . VAL A 1 369 ? -12.084 -3.620 20.401 1.00 72.56 369 VAL A O 1
ATOM 2817 N N . SER A 1 370 ? -11.351 -4.716 22.201 1.00 82.69 370 SER A N 1
ATOM 2818 C CA . SER A 1 370 ? -11.731 -3.654 23.142 1.00 82.69 370 SER A CA 1
ATOM 2819 C C . SER A 1 370 ? -10.534 -2.850 23.652 1.00 82.69 370 SER A C 1
ATOM 2821 O O . SER A 1 370 ? -9.544 -3.445 24.077 1.00 82.69 370 SER A O 1
ATOM 2823 N N . ALA A 1 371 ? -10.655 -1.525 23.721 1.00 86.50 371 ALA A N 1
ATOM 2824 C CA . ALA A 1 371 ? -9.671 -0.636 24.343 1.00 86.50 371 ALA A CA 1
ATOM 2825 C C . ALA A 1 371 ? -10.172 -0.135 25.705 1.00 86.50 371 ALA A C 1
ATOM 2827 O O . ALA A 1 371 ? -11.379 0.017 25.906 1.00 86.50 371 ALA A O 1
ATOM 2828 N N . THR A 1 372 ? -9.264 0.142 26.649 1.00 92.06 372 THR A N 1
ATOM 2829 C CA . THR A 1 372 ? -9.634 0.615 27.996 1.00 92.06 372 THR A CA 1
ATOM 2830 C C . THR A 1 372 ? -8.924 1.912 28.372 1.00 92.06 372 THR A C 1
ATOM 2832 O O . THR A 1 372 ? -7.702 1.980 28.363 1.00 92.06 372 THR A O 1
ATOM 2835 N N . CYS A 1 373 ? -9.706 2.913 28.770 1.00 93.38 373 CYS A N 1
ATOM 2836 C CA . CYS A 1 373 ? -9.249 4.134 29.423 1.00 93.38 373 CYS A CA 1
ATOM 2837 C C . CYS A 1 373 ? -9.317 3.958 30.950 1.00 93.38 373 CYS A C 1
ATOM 2839 O O . CYS A 1 373 ? -10.304 3.431 31.479 1.00 93.38 373 CYS A O 1
ATOM 2841 N N . HIS A 1 374 ? -8.281 4.400 31.666 1.00 92.25 374 HIS A N 1
ATOM 2842 C CA . HIS A 1 374 ? -8.190 4.293 33.125 1.00 92.25 374 HIS A CA 1
ATOM 2843 C C . HIS A 1 374 ? -8.026 5.657 33.788 1.00 92.25 374 HIS A C 1
ATOM 2845 O O . HIS A 1 374 ? -7.270 6.498 33.315 1.00 92.25 374 HIS A O 1
ATOM 2851 N N . VAL A 1 375 ? -8.662 5.836 34.945 1.00 92.12 375 VAL A N 1
ATOM 2852 C CA . VAL A 1 375 ? -8.385 6.927 35.886 1.00 92.12 375 VAL A CA 1
ATOM 2853 C C . VAL A 1 375 ? -7.928 6.305 37.196 1.00 92.12 375 VAL A C 1
ATOM 2855 O O . VAL A 1 375 ? -8.657 5.499 37.777 1.00 92.12 375 VAL A O 1
ATOM 2858 N N . ALA A 1 376 ? -6.734 6.657 37.664 1.00 84.94 376 ALA A N 1
ATOM 2859 C CA . ALA A 1 376 ? -6.129 6.078 38.858 1.00 84.94 376 ALA A CA 1
ATOM 2860 C C . ALA A 1 376 ? -5.501 7.150 39.762 1.00 84.94 376 ALA A C 1
ATOM 2862 O O . ALA A 1 376 ? -4.832 8.061 39.283 1.00 84.94 376 ALA A O 1
ATOM 2863 N N . GLY A 1 377 ? -5.666 6.997 41.080 1.00 72.50 377 GLY A N 1
ATOM 2864 C CA . GLY A 1 377 ? -4.940 7.788 42.080 1.00 72.50 377 GLY A CA 1
ATOM 2865 C C . GLY A 1 377 ? -5.259 9.288 42.064 1.00 72.50 377 GLY A C 1
ATOM 2866 O O . GLY A 1 377 ? -6.430 9.676 42.062 1.00 72.50 377 GLY A O 1
ATOM 2867 N N . ASP A 1 378 ? -4.200 10.097 42.119 1.00 66.25 378 ASP A N 1
ATOM 2868 C CA . ASP A 1 378 ? -4.166 11.560 42.121 1.00 66.25 378 ASP A CA 1
ATOM 2869 C C . ASP A 1 378 ? -3.850 12.137 40.731 1.00 66.25 378 ASP A C 1
ATOM 2871 O O . ASP A 1 378 ? -2.714 12.246 40.287 1.00 66.25 378 ASP A O 1
ATOM 2875 N N . PRO A 1 379 ? -4.893 12.565 40.032 1.00 66.25 379 PRO A N 1
ATOM 2876 C CA . PRO A 1 379 ? -5.454 11.760 38.971 1.00 66.25 379 PRO A CA 1
ATOM 2877 C C . PRO A 1 379 ? -4.465 11.559 37.800 1.00 66.25 379 PRO A C 1
ATOM 2879 O O . PRO A 1 379 ? -4.058 12.492 37.096 1.00 66.25 379 PRO A O 1
ATOM 2882 N N . HIS A 1 380 ? -4.157 10.291 37.551 1.00 86.31 380 HIS A N 1
ATOM 2883 C CA . HIS A 1 380 ? -3.508 9.823 36.336 1.00 86.31 380 HIS A CA 1
ATOM 2884 C C . HIS A 1 380 ? -4.565 9.244 35.401 1.00 86.31 380 HIS A C 1
ATOM 2886 O O . HIS A 1 380 ? -5.340 8.369 35.797 1.00 86.31 380 HIS A O 1
ATOM 2892 N N . TYR A 1 381 ? -4.589 9.732 34.168 1.00 90.31 381 TYR A N 1
ATOM 2893 C CA . TYR A 1 381 ? -5.457 9.261 33.102 1.00 90.31 381 TYR A CA 1
ATOM 2894 C C . TYR A 1 381 ? -4.609 8.489 32.101 1.00 90.31 381 TYR A C 1
ATOM 2896 O O . TYR A 1 381 ? -3.631 9.022 31.583 1.00 90.31 381 TYR A O 1
ATOM 2904 N N . PHE A 1 382 ? -4.991 7.252 31.823 1.00 90.69 382 PHE A N 1
ATOM 2905 C CA . PHE A 1 382 ? -4.447 6.470 30.724 1.00 90.69 382 PHE A CA 1
ATOM 2906 C C . PHE A 1 382 ? -5.498 6.456 29.623 1.00 90.69 382 PHE A C 1
ATOM 2908 O O . PHE A 1 382 ? -6.614 5.989 29.859 1.00 90.69 382 PHE A O 1
ATOM 2915 N N . THR A 1 383 ? -5.173 7.016 28.459 1.00 91.50 383 THR A N 1
ATOM 2916 C CA . THR A 1 383 ? -6.088 7.052 27.310 1.00 91.50 383 THR A CA 1
ATOM 2917 C C . THR A 1 383 ? -6.310 5.648 26.740 1.00 91.50 383 THR A C 1
ATOM 2919 O O . THR A 1 383 ? -5.612 4.701 27.105 1.00 91.50 383 THR A O 1
ATOM 2922 N N . PHE A 1 384 ? -7.274 5.504 25.825 1.00 89.88 384 PHE A N 1
ATOM 2923 C CA . PHE A 1 384 ? -7.506 4.242 25.110 1.00 89.88 384 PHE A CA 1
ATOM 2924 C C . PHE A 1 384 ? -6.259 3.756 24.347 1.00 89.88 384 PHE A C 1
ATOM 2926 O O . PHE A 1 384 ? -6.026 2.552 24.287 1.00 89.88 384 PHE A O 1
ATOM 2933 N N . ASP A 1 385 ? -5.421 4.688 23.882 1.00 84.62 385 ASP A N 1
ATOM 2934 C CA . ASP A 1 385 ? -4.150 4.429 23.186 1.00 84.62 385 ASP A CA 1
ATOM 2935 C C . ASP A 1 385 ? -2.939 4.415 24.135 1.00 84.62 385 ASP A C 1
ATOM 2937 O O . ASP A 1 385 ? -1.795 4.590 23.725 1.00 84.62 385 ASP A O 1
ATOM 2941 N N . SER A 1 386 ? -3.177 4.210 25.434 1.00 83.44 386 SER A N 1
ATOM 2942 C CA . SER A 1 386 ? -2.146 4.064 26.473 1.00 83.44 386 SER A CA 1
ATOM 2943 C C . SER A 1 386 ? -1.302 5.311 26.776 1.00 83.44 386 SER A C 1
ATOM 2945 O O . SER A 1 386 ? -0.297 5.211 27.483 1.00 83.44 386 SER A O 1
ATOM 2947 N N . ALA A 1 387 ? -1.703 6.502 26.321 1.00 84.50 387 ALA A N 1
ATOM 2948 C CA . ALA A 1 387 ? -1.018 7.739 26.687 1.00 84.50 387 ALA A CA 1
ATOM 2949 C C . ALA A 1 387 ? -1.329 8.128 28.142 1.00 84.50 387 ALA A C 1
ATOM 2951 O O . ALA A 1 387 ? -2.481 8.078 28.574 1.00 84.50 387 ALA A O 1
ATOM 2952 N N . LEU A 1 388 ? -0.306 8.551 28.890 1.00 87.50 388 LEU A N 1
ATOM 2953 C CA . LEU A 1 388 ? -0.450 9.023 30.268 1.00 87.50 388 LEU A CA 1
ATOM 2954 C C . LEU A 1 388 ? -0.633 10.544 30.309 1.00 87.50 388 LEU A C 1
ATOM 2956 O O . LEU A 1 388 ? 0.244 11.298 29.893 1.00 87.50 388 LEU A O 1
ATOM 2960 N N . ILE A 1 389 ? -1.735 10.991 30.905 1.00 87.31 389 ILE A N 1
ATOM 2961 C CA . ILE A 1 389 ? -2.030 12.395 31.190 1.00 87.31 389 ILE A CA 1
ATOM 2962 C C . ILE A 1 389 ? -2.169 12.552 32.704 1.00 87.31 389 ILE A C 1
ATOM 2964 O O . ILE A 1 389 ? -2.883 11.797 33.356 1.00 87.31 389 ILE A O 1
ATOM 2968 N N . THR A 1 390 ? -1.502 13.548 33.282 1.00 85.31 390 THR A N 1
ATOM 2969 C CA . THR A 1 390 ? -1.657 13.893 34.704 1.00 85.31 390 THR A CA 1
ATOM 2970 C C . THR A 1 390 ? -2.204 15.304 34.806 1.00 85.31 390 THR A C 1
ATOM 2972 O O . THR A 1 390 ? -1.616 16.232 34.252 1.00 85.31 390 THR A O 1
ATOM 2975 N N . TYR A 1 391 ? -3.335 15.474 35.491 1.00 83.00 391 TYR A N 1
ATOM 2976 C CA . TYR A 1 391 ? -4.013 16.768 35.533 1.00 83.00 391 TYR A CA 1
ATOM 2977 C C . TYR A 1 391 ? -4.740 17.012 36.860 1.00 83.00 391 TYR A C 1
ATOM 2979 O O . TYR A 1 391 ? -5.782 16.428 37.141 1.00 83.00 391 TYR A O 1
ATOM 2987 N N . MET A 1 392 ? -4.215 17.928 37.669 1.00 83.88 392 MET A N 1
ATOM 2988 C CA . MET A 1 392 ? -4.708 18.203 39.020 1.00 83.88 392 MET A CA 1
ATOM 2989 C C . MET A 1 392 ? -5.813 19.266 39.009 1.00 83.88 392 MET A C 1
ATOM 2991 O O . MET A 1 392 ? -5.542 20.462 39.093 1.00 83.88 392 MET A O 1
ATOM 2995 N N . GLY A 1 393 ? -7.072 18.839 38.922 1.00 86.12 393 GLY A N 1
ATOM 2996 C CA . GLY A 1 393 ? -8.221 19.741 38.900 1.00 86.12 393 GLY A CA 1
ATOM 2997 C C . GLY A 1 393 ? -9.444 19.159 39.600 1.00 86.12 393 GLY A C 1
ATOM 2998 O O . GLY A 1 393 ? -9.658 17.950 39.598 1.00 86.12 393 GLY A O 1
ATOM 2999 N N . THR A 1 394 ? -10.255 20.021 40.220 1.00 88.88 394 THR A N 1
ATOM 3000 C CA . THR A 1 394 ? -11.405 19.648 41.074 1.00 88.88 394 THR A CA 1
ATOM 3001 C C . THR A 1 394 ? -12.768 19.852 40.403 1.00 88.88 394 THR A C 1
ATOM 3003 O O . THR A 1 394 ? -13.820 19.717 41.039 1.00 88.88 394 THR A O 1
ATOM 3006 N N . CYS A 1 395 ? -12.777 20.186 39.113 1.00 90.31 395 CYS A N 1
ATOM 3007 C CA . CYS A 1 395 ? -14.005 20.367 38.352 1.00 90.31 395 CYS A CA 1
ATOM 3008 C C . CYS A 1 395 ? -14.607 19.021 37.917 1.00 90.31 395 CYS A C 1
ATOM 3010 O O . CYS A 1 395 ? -14.206 17.935 38.345 1.00 90.31 395 CYS A O 1
ATOM 3012 N N . THR A 1 396 ? -15.666 19.116 37.117 1.00 93.25 396 THR A N 1
ATOM 3013 C CA . THR A 1 396 ? -16.203 17.984 36.362 1.00 93.25 396 THR A CA 1
ATOM 3014 C C . THR A 1 396 ? -15.649 18.064 34.949 1.00 93.25 396 THR A C 1
ATOM 3016 O O . THR A 1 396 ? -15.762 19.119 34.333 1.00 93.25 396 THR A O 1
ATOM 3019 N N . TYR A 1 397 ? -15.052 16.976 34.480 1.00 92.00 397 TYR A N 1
ATOM 3020 C CA . TYR A 1 397 ? -14.382 16.869 33.186 1.00 92.00 397 TYR A CA 1
ATOM 3021 C C . TYR A 1 397 ? -15.102 15.857 32.309 1.00 92.00 397 TYR A C 1
ATOM 3023 O O . TYR A 1 397 ? -15.678 14.895 32.830 1.00 92.00 397 TYR A O 1
ATOM 3031 N N . GLN A 1 398 ? -15.062 16.066 30.996 1.00 94.19 398 GLN A N 1
ATOM 3032 C CA . GLN A 1 398 ? -15.607 15.123 30.036 1.00 94.19 398 GLN A CA 1
ATOM 3033 C C . GLN A 1 398 ? -14.518 14.132 29.645 1.00 94.19 398 GLN A C 1
ATOM 3035 O O . GLN A 1 398 ? -13.609 14.449 28.886 1.00 94.19 398 GLN A O 1
ATOM 3040 N N . LEU A 1 399 ? -14.618 12.911 30.166 1.00 94.19 399 LEU A N 1
ATOM 3041 C CA . LEU A 1 3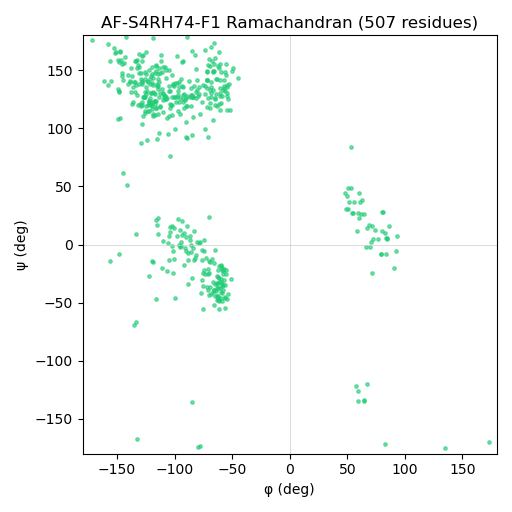99 ? -13.619 11.884 29.881 1.00 94.19 399 LEU A CA 1
ATOM 3042 C C . LEU A 1 399 ? -13.800 11.291 28.492 1.00 94.19 399 LEU A C 1
ATOM 3044 O O . LEU A 1 399 ? -12.820 11.025 27.811 1.00 94.19 399 LEU A O 1
ATOM 3048 N N . VAL A 1 400 ? -15.050 11.040 28.104 1.00 96.38 400 VAL A N 1
ATOM 3049 C CA . VAL A 1 400 ? -15.381 10.411 26.826 1.00 96.38 400 VAL A CA 1
ATOM 3050 C C . VAL A 1 400 ? -16.719 10.956 26.355 1.00 96.38 400 VAL A C 1
ATOM 3052 O O . VAL A 1 400 ? -17.687 10.955 27.113 1.00 96.38 400 VAL A O 1
ATOM 3055 N N . SER A 1 401 ? -16.799 11.390 25.107 1.00 95.50 401 SER A N 1
ATOM 3056 C CA . SER A 1 401 ? -18.058 11.644 24.415 1.00 95.50 401 SER A CA 1
ATOM 3057 C C . SER A 1 401 ? -17.958 11.149 22.987 1.00 95.50 401 SER A C 1
ATOM 3059 O O . SER A 1 401 ? -16.924 11.325 22.346 1.00 95.50 401 SER A O 1
ATOM 3061 N N . VAL A 1 402 ? -19.036 10.559 22.483 1.00 94.31 402 VAL A N 1
ATOM 3062 C CA . VAL A 1 402 ? -19.137 10.178 21.072 1.00 94.31 402 VAL A CA 1
ATOM 3063 C C . VAL A 1 402 ? -19.220 11.453 20.224 1.00 94.31 402 VAL A C 1
ATOM 3065 O O . VAL A 1 402 ? -20.102 12.280 20.451 1.00 94.31 402 VAL A O 1
ATOM 3068 N N . CYS A 1 403 ? -18.283 11.638 19.291 1.00 91.44 403 CYS A N 1
ATOM 3069 C CA . CYS A 1 403 ? -18.246 12.771 18.355 1.00 91.44 403 CYS A CA 1
ATOM 3070 C C . CYS A 1 403 ? -18.767 12.401 16.959 1.00 91.44 403 CYS A C 1
ATOM 3072 O O . CYS A 1 403 ? -19.258 13.275 16.249 1.00 91.44 403 CYS A O 1
ATOM 3074 N N . ASN A 1 404 ? -18.706 11.116 16.597 1.00 86.75 404 ASN A N 1
ATOM 3075 C CA . ASN A 1 404 ? -19.322 10.556 15.401 1.00 86.75 404 ASN A CA 1
ATOM 3076 C C . ASN A 1 404 ? -20.240 9.388 15.809 1.00 86.75 404 ASN A C 1
ATOM 3078 O O . ASN A 1 404 ? -19.784 8.404 16.386 1.00 86.75 404 ASN A O 1
ATOM 3082 N N . ALA A 1 405 ? -21.536 9.513 15.513 1.00 88.06 405 ALA A N 1
ATOM 3083 C CA . ALA A 1 405 ? -22.572 8.548 15.880 1.00 88.06 405 ALA A CA 1
ATOM 3084 C C . ALA A 1 405 ? -22.869 7.489 14.797 1.00 88.06 405 ALA A C 1
ATOM 3086 O O . ALA A 1 405 ? -23.826 6.727 14.937 1.00 88.06 405 ALA A O 1
ATOM 3087 N N . ASP A 1 406 ? -22.076 7.418 13.727 1.00 80.31 406 ASP A N 1
ATOM 3088 C CA . ASP A 1 406 ? -22.285 6.471 12.633 1.00 80.31 406 ASP A CA 1
ATOM 3089 C C . ASP A 1 406 ? -22.210 5.024 13.142 1.00 80.31 406 ASP A C 1
ATOM 3091 O O . ASP A 1 406 ? -21.161 4.553 13.600 1.00 80.31 406 ASP A O 1
ATOM 3095 N N . ASN A 1 407 ? -23.336 4.310 13.053 1.00 82.50 407 ASN A N 1
ATOM 3096 C CA . ASN A 1 407 ? -23.506 2.916 13.481 1.00 82.50 407 ASN A CA 1
ATOM 3097 C C . ASN A 1 407 ? -23.104 2.626 14.942 1.00 82.50 407 ASN A C 1
ATOM 3099 O O . ASN A 1 407 ? -22.737 1.497 15.263 1.00 82.50 407 ASN A O 1
ATOM 3103 N N . VAL A 1 408 ? -23.170 3.616 15.840 1.00 87.81 408 VAL A N 1
ATOM 3104 C CA . VAL A 1 408 ? -22.876 3.429 17.271 1.00 87.81 408 VAL A CA 1
ATOM 3105 C C . VAL A 1 408 ? -23.866 4.169 18.163 1.00 87.81 408 VAL A C 1
ATOM 3107 O O . VAL A 1 408 ? -24.408 5.208 17.794 1.00 87.81 408 VAL A O 1
ATOM 3110 N N . THR A 1 409 ? -24.080 3.662 19.379 1.00 91.56 409 THR A N 1
ATOM 3111 C CA . THR A 1 409 ? -24.932 4.328 20.374 1.00 91.56 409 THR A CA 1
ATOM 3112 C C . THR A 1 409 ? -24.190 5.520 20.990 1.00 91.56 409 THR A C 1
ATOM 3114 O O . THR A 1 409 ? -23.118 5.311 21.573 1.00 91.56 409 THR A O 1
ATOM 3117 N N . PRO A 1 410 ? -24.726 6.755 20.918 1.00 94.38 410 PRO A N 1
ATOM 3118 C CA . PRO A 1 410 ? -24.110 7.922 21.545 1.00 94.38 410 PRO A CA 1
ATOM 3119 C C . PRO A 1 410 ? -24.166 7.863 23.074 1.00 94.38 410 PRO A C 1
ATOM 3121 O O . PRO A 1 410 ? -25.195 7.516 23.659 1.00 94.38 410 PRO A O 1
ATOM 3124 N N . PHE A 1 411 ? -23.079 8.273 23.726 1.00 95.56 411 PHE A N 1
ATOM 3125 C CA . PHE A 1 411 ? -23.017 8.453 25.175 1.00 95.56 411 PHE A CA 1
ATOM 3126 C C . PHE A 1 411 ? -21.996 9.531 25.558 1.00 95.56 411 PHE A C 1
ATOM 3128 O O . PHE A 1 411 ? -21.115 9.893 24.769 1.00 95.56 411 PHE A O 1
ATOM 3135 N N . THR A 1 412 ? -22.079 9.989 26.807 1.00 97.00 412 THR A N 1
ATOM 3136 C CA . THR A 1 412 ? -21.105 10.903 27.414 1.00 97.00 412 THR A CA 1
ATOM 3137 C C . THR A 1 412 ? -20.760 10.449 28.831 1.00 97.00 412 THR A C 1
ATOM 3139 O O . THR A 1 412 ? -21.636 10.099 29.620 1.00 97.00 412 THR A O 1
ATOM 3142 N N . ILE A 1 413 ? -19.472 10.461 29.175 1.00 97.69 413 ILE A N 1
ATOM 3143 C CA . ILE A 1 413 ? -18.958 10.116 30.502 1.00 97.69 413 ILE A CA 1
ATOM 3144 C C . ILE A 1 413 ? -18.272 11.333 31.104 1.00 97.69 413 ILE A C 1
ATOM 3146 O O . ILE A 1 413 ? -17.286 11.846 30.571 1.00 97.69 413 ILE A O 1
ATOM 3150 N N . LEU A 1 414 ? -18.773 11.757 32.261 1.00 96.50 414 LEU A N 1
ATOM 3151 C CA . LEU A 1 414 ? -18.219 12.861 33.030 1.00 96.50 414 LEU A CA 1
ATOM 3152 C C . LEU A 1 414 ? -17.638 12.354 34.348 1.00 96.50 414 LEU A C 1
ATOM 3154 O O . LEU A 1 414 ? -18.252 11.545 35.047 1.00 96.50 414 LEU A O 1
ATOM 3158 N N . ALA A 1 415 ? -16.494 12.898 34.742 1.00 94.00 415 ALA A N 1
ATOM 3159 C CA . ALA A 1 415 ? -15.853 12.602 36.015 1.00 94.00 415 ALA A CA 1
ATOM 3160 C C . ALA A 1 415 ? -15.679 13.875 36.833 1.00 94.00 415 ALA A C 1
ATOM 3162 O O . ALA A 1 415 ? -15.105 14.855 36.368 1.00 94.00 415 ALA A O 1
ATOM 3163 N N . LYS A 1 416 ? -16.174 13.863 38.073 1.00 93.00 416 LYS A N 1
ATOM 3164 C CA . LYS A 1 416 ? -15.933 14.943 39.031 1.00 93.00 416 LYS A CA 1
ATOM 3165 C C . LYS A 1 416 ? -14.840 14.544 39.995 1.00 93.00 416 LYS A C 1
ATOM 3167 O O . LYS A 1 416 ? -14.991 13.542 40.700 1.00 93.00 416 LYS A O 1
ATOM 3172 N N . ASN A 1 417 ? -13.837 15.399 40.103 1.00 91.19 417 ASN A N 1
ATOM 3173 C CA . ASN A 1 417 ? -12.753 15.242 41.055 1.00 91.19 417 ASN A CA 1
ATOM 3174 C C . ASN A 1 417 ? -12.980 16.091 42.314 1.00 91.19 417 ASN A C 1
ATOM 3176 O O . ASN A 1 417 ? -13.802 17.007 42.340 1.00 91.19 417 ASN A O 1
ATOM 3180 N N . GLU A 1 418 ? -12.274 15.766 43.391 1.00 88.94 418 GLU A N 1
ATOM 3181 C CA . GLU A 1 418 ? -12.248 16.544 44.627 1.00 88.94 418 GLU A CA 1
ATOM 3182 C C . GLU A 1 418 ? -10.881 16.499 45.296 1.00 88.94 418 GLU A C 1
ATOM 3184 O O . GLU A 1 418 ? -10.149 15.523 45.160 1.00 88.94 418 GLU A O 1
ATOM 3189 N N . GLU A 1 419 ? -10.570 17.515 46.092 1.00 87.94 419 GLU A N 1
ATOM 3190 C CA . GLU A 1 419 ? -9.424 17.462 46.994 1.00 87.94 419 GLU A CA 1
ATOM 3191 C C . GLU A 1 419 ? -9.678 16.519 48.170 1.00 87.94 419 GLU A C 1
ATOM 3193 O O . GLU A 1 419 ? -10.773 16.480 48.746 1.00 87.94 419 GLU A O 1
ATOM 3198 N N . ARG A 1 420 ? -8.641 15.774 48.565 1.00 82.25 420 ARG A N 1
ATOM 3199 C CA . ARG A 1 420 ? -8.715 14.840 49.693 1.00 82.25 420 ARG A CA 1
ATOM 3200 C C . ARG A 1 420 ? -7.572 15.052 50.676 1.00 82.25 420 ARG A C 1
ATOM 3202 O O . ARG A 1 420 ? -6.556 14.372 50.618 1.00 82.25 420 ARG A O 1
ATOM 3209 N N . GLY A 1 421 ? -7.768 15.963 51.626 1.00 73.38 421 GLY A N 1
ATOM 3210 C CA . GLY A 1 421 ? -6.890 16.147 52.790 1.00 73.38 421 GLY A CA 1
ATOM 3211 C C . GLY A 1 421 ? -5.515 16.766 52.506 1.00 73.38 421 GLY A C 1
ATOM 3212 O O . GLY A 1 421 ? -4.963 17.386 53.409 1.00 73.38 421 GLY A O 1
ATOM 3213 N N . GLN A 1 422 ? -4.988 16.654 51.282 1.00 73.88 422 GLN A N 1
ATOM 3214 C CA . GLN A 1 422 ? -3.801 17.372 50.820 1.00 73.88 422 GLN A CA 1
ATOM 3215 C C . GLN A 1 422 ? -4.173 18.436 49.776 1.00 73.88 422 GLN A C 1
ATOM 3217 O O . GLN A 1 422 ? -4.885 18.109 48.822 1.00 73.88 422 GLN A O 1
ATOM 3222 N N . PRO A 1 423 ? -3.696 19.686 49.934 1.00 71.69 423 PRO A N 1
ATOM 3223 C CA . PRO A 1 423 ? -3.836 20.717 48.911 1.00 71.69 423 PRO A CA 1
ATOM 3224 C C . PRO A 1 423 ? -3.206 20.255 47.593 1.00 71.69 423 PRO A C 1
ATOM 3226 O O . PRO A 1 423 ? -2.145 19.633 47.609 1.00 71.69 423 PRO A O 1
ATOM 3229 N N . ASN A 1 424 ? -3.840 20.583 46.468 1.00 72.75 424 ASN A N 1
ATOM 3230 C CA . ASN A 1 424 ? -3.381 20.289 45.102 1.00 72.75 424 ASN A CA 1
ATOM 3231 C C . ASN A 1 424 ? -3.422 18.813 44.661 1.00 72.75 424 ASN A C 1
ATOM 3233 O O . ASN A 1 424 ? -3.057 18.534 43.523 1.00 72.75 424 ASN A O 1
ATOM 3237 N N . ALA A 1 425 ? -3.897 17.881 45.494 1.00 80.38 425 ALA A N 1
ATOM 3238 C CA . ALA A 1 425 ? -4.131 16.493 45.089 1.00 80.38 425 ALA A CA 1
ATOM 3239 C C . ALA A 1 425 ? -5.629 16.252 44.852 1.00 80.38 425 ALA A C 1
ATOM 3241 O O . ALA A 1 425 ? -6.428 16.262 45.797 1.00 80.38 425 ALA A O 1
ATOM 3242 N N . SER A 1 426 ? -6.017 16.023 43.594 1.00 85.88 426 SER A N 1
ATOM 3243 C CA . SER A 1 426 ? -7.412 15.790 43.207 1.00 85.88 426 SER A CA 1
ATOM 3244 C C . SER A 1 426 ? -7.690 14.313 42.922 1.00 85.88 426 SER A C 1
ATOM 3246 O O . SER A 1 426 ? -6.970 13.688 42.157 1.00 85.88 426 SER A O 1
ATOM 3248 N N . TYR A 1 427 ? -8.768 13.774 43.484 1.00 87.56 427 TYR A N 1
ATOM 3249 C CA . TYR A 1 427 ? -9.177 12.375 43.349 1.00 87.56 427 TYR A CA 1
ATOM 3250 C C . TYR A 1 427 ? -10.577 12.269 42.763 1.00 87.56 427 TYR A C 1
ATOM 3252 O O . TYR A 1 427 ? -11.440 13.105 43.043 1.00 87.56 427 TYR A O 1
ATOM 3260 N N . LEU A 1 428 ? -10.840 11.182 42.043 1.00 90.06 428 LEU A N 1
ATOM 3261 C CA . LEU A 1 428 ? -12.165 10.902 41.507 1.00 90.06 428 LEU A CA 1
ATOM 3262 C C . LEU A 1 428 ? -13.217 10.776 42.625 1.00 90.06 428 LEU A C 1
ATOM 3264 O O . LEU A 1 428 ? -13.050 10.048 43.606 1.00 90.06 428 LEU A O 1
ATOM 3268 N N . LYS A 1 429 ? -14.339 11.488 42.477 1.00 90.81 429 LYS A N 1
ATOM 3269 C CA . LYS A 1 429 ? -15.447 11.515 43.447 1.00 90.81 429 LYS A CA 1
ATOM 3270 C C . LYS A 1 429 ? -16.741 10.941 42.889 1.00 90.81 429 LYS A C 1
ATOM 3272 O O . LYS A 1 429 ? -17.435 10.188 43.581 1.00 90.81 429 LYS A O 1
ATOM 3277 N N . HIS A 1 430 ? -17.099 11.364 41.682 1.00 93.50 430 HIS A N 1
ATOM 3278 C CA . HIS A 1 430 ? -18.333 10.973 41.012 1.00 93.50 430 HIS A CA 1
ATOM 3279 C C . HIS A 1 430 ? -18.066 10.658 39.552 1.00 93.50 430 HIS A C 1
ATOM 3281 O O . HIS A 1 430 ? -17.278 11.352 38.915 1.00 93.50 430 HIS A O 1
ATOM 3287 N N . VAL A 1 431 ? -18.803 9.681 39.036 1.00 96.50 431 VAL A N 1
ATOM 3288 C CA . VAL A 1 431 ? -18.855 9.368 37.609 1.00 96.50 431 VAL A CA 1
ATOM 3289 C C . VAL A 1 431 ? -20.300 9.507 37.155 1.00 96.50 431 VAL A C 1
ATOM 3291 O O . VAL A 1 431 ? -21.204 8.989 37.816 1.00 96.50 431 VAL A O 1
ATOM 3294 N N . TYR A 1 432 ? -20.518 10.228 36.066 1.00 97.50 432 TYR A N 1
ATOM 3295 C CA . TYR A 1 432 ? -21.811 10.366 35.408 1.00 97.50 432 TYR A CA 1
ATOM 3296 C C . TYR A 1 432 ? -21.712 9.726 34.030 1.00 97.50 432 TYR A C 1
ATOM 3298 O O . TYR A 1 432 ? -20.733 9.956 33.326 1.00 97.50 432 TYR A O 1
ATOM 3306 N N . VAL A 1 433 ? -22.703 8.920 33.674 1.00 97.12 433 VAL A N 1
ATOM 3307 C CA . VAL A 1 433 ? -22.800 8.253 32.376 1.00 97.12 433 VAL A CA 1
ATOM 3308 C C . VAL A 1 433 ? -24.156 8.618 31.808 1.00 97.12 433 VAL A C 1
ATOM 3310 O O . VAL A 1 433 ? -25.184 8.245 32.379 1.00 97.12 433 VAL A O 1
ATOM 3313 N N . ASP A 1 434 ? -24.134 9.382 30.730 1.00 96.19 434 ASP A N 1
ATOM 3314 C CA . ASP A 1 434 ? -25.316 9.864 30.036 1.00 96.19 434 ASP A CA 1
ATOM 3315 C C . ASP A 1 434 ? -25.507 9.026 28.770 1.00 96.19 434 ASP A C 1
ATOM 3317 O O . ASP A 1 434 ? -24.618 8.973 27.919 1.00 96.19 434 ASP A O 1
ATOM 3321 N N . ILE A 1 435 ? -26.650 8.343 28.674 1.00 94.38 435 ILE A N 1
ATOM 3322 C CA . ILE A 1 435 ? -27.046 7.512 27.530 1.00 94.38 435 ILE A CA 1
ATOM 3323 C C . ILE A 1 435 ? -28.442 7.976 27.112 1.00 94.38 435 ILE A C 1
ATOM 3325 O O . ILE A 1 435 ? -29.412 7.796 27.849 1.00 94.38 435 ILE A O 1
ATOM 3329 N N . GLY A 1 436 ? -28.549 8.620 25.948 1.00 89.75 436 GLY A N 1
ATOM 3330 C CA . GLY A 1 436 ? -29.794 9.267 25.527 1.00 89.75 436 GLY A CA 1
ATOM 3331 C C . GLY A 1 436 ? -30.265 10.315 26.545 1.00 89.75 436 GLY A C 1
ATOM 3332 O O . GLY A 1 436 ? -29.548 11.268 26.843 1.00 89.75 436 GLY A O 1
ATOM 3333 N N . SER A 1 437 ? -31.477 10.151 27.080 1.00 90.06 437 SER A N 1
ATOM 3334 C CA . SER A 1 437 ? -32.038 11.025 28.124 1.00 90.06 437 SER A CA 1
ATOM 3335 C C . SER A 1 437 ? -31.738 10.572 29.556 1.00 90.06 437 SER A C 1
ATOM 3337 O O . SER A 1 437 ? -32.107 11.268 30.505 1.00 90.06 437 SER A O 1
ATOM 3339 N N . ASP A 1 438 ? -31.123 9.402 29.728 1.00 94.69 438 ASP A N 1
ATOM 3340 C CA . ASP A 1 438 ? -30.916 8.777 31.028 1.00 94.69 438 ASP A CA 1
ATOM 3341 C C . ASP A 1 438 ? -29.525 9.078 31.587 1.00 94.69 438 ASP A C 1
ATOM 3343 O O . ASP A 1 438 ? -28.522 9.041 30.876 1.00 94.69 438 ASP A O 1
ATOM 3347 N N . ARG A 1 439 ? -29.465 9.332 32.899 1.00 95.88 439 ARG A N 1
ATOM 3348 C CA . ARG A 1 439 ? -28.225 9.598 33.635 1.00 95.88 439 ARG A CA 1
ATOM 3349 C C . ARG A 1 439 ? -27.996 8.567 34.727 1.00 95.88 439 ARG A C 1
ATOM 3351 O O . ARG A 1 439 ? -28.743 8.488 35.711 1.00 95.88 439 ARG A O 1
ATOM 3358 N N . ILE A 1 440 ? -26.887 7.853 34.607 1.00 96.69 440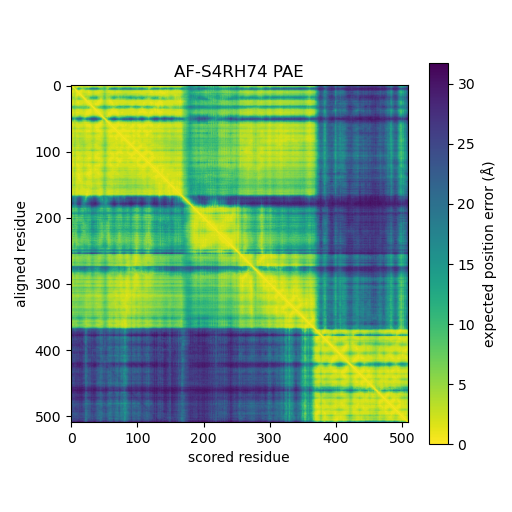 ILE A N 1
ATOM 3359 C CA . ILE A 1 440 ? -26.349 6.951 35.622 1.00 96.69 440 ILE A CA 1
ATOM 3360 C C . ILE A 1 440 ? -25.306 7.723 36.429 1.00 96.69 440 ILE A C 1
ATOM 3362 O O . ILE A 1 440 ? -24.363 8.287 35.884 1.00 96.69 440 ILE A O 1
ATOM 3366 N N . HIS A 1 441 ? -25.450 7.749 37.750 1.00 97.00 441 HIS A N 1
ATOM 3367 C CA . HIS A 1 441 ? -24.537 8.430 38.665 1.00 97.00 441 HIS A CA 1
ATOM 3368 C C . HIS A 1 441 ? -23.906 7.426 39.623 1.00 97.00 441 HIS A C 1
ATOM 3370 O O . HIS A 1 441 ? -24.568 6.902 40.524 1.00 97.00 441 HIS A O 1
ATOM 3376 N N . LEU A 1 442 ? -22.607 7.191 39.448 1.00 96.31 442 LEU A N 1
ATOM 3377 C CA . LEU A 1 442 ? -21.800 6.346 40.317 1.00 96.31 442 LEU A CA 1
ATOM 3378 C C . LEU A 1 442 ? -21.140 7.208 41.395 1.00 96.31 442 LEU A C 1
ATOM 3380 O O . LEU A 1 442 ? -20.516 8.241 41.128 1.00 96.31 442 LEU A O 1
ATOM 3384 N N . LYS A 1 443 ? -21.307 6.794 42.649 1.00 93.88 443 LYS A N 1
ATOM 3385 C CA . LYS A 1 443 ? -20.849 7.529 43.828 1.00 93.88 443 LYS A CA 1
ATOM 3386 C C . LYS A 1 443 ? -20.009 6.636 44.724 1.00 93.88 443 LYS A C 1
ATOM 3388 O O . LYS A 1 443 ? -20.090 5.408 44.676 1.00 93.88 443 LYS A O 1
ATOM 3393 N N . LYS A 1 444 ? -19.260 7.289 45.615 1.00 90.50 444 LYS A N 1
ATOM 3394 C CA . LYS A 1 444 ? -18.497 6.617 46.665 1.00 90.50 444 LYS A CA 1
ATOM 3395 C C . LYS A 1 444 ? -19.331 5.605 47.447 1.00 90.50 444 LYS A C 1
ATOM 3397 O O . LYS A 1 444 ? -20.535 5.798 47.632 1.00 90.50 444 LYS A O 1
ATOM 3402 N N . LYS A 1 445 ? -18.654 4.576 47.968 1.00 88.94 445 LYS A N 1
ATOM 3403 C CA . LYS A 1 445 ? -19.275 3.444 48.682 1.00 88.94 445 LYS A CA 1
ATOM 3404 C C . LYS A 1 445 ? -20.258 2.658 47.800 1.00 88.94 445 LYS A C 1
ATOM 3406 O O . LYS A 1 445 ? -21.298 2.215 48.283 1.00 88.94 445 LYS A O 1
ATOM 3411 N N . ASN A 1 446 ? -19.932 2.526 46.514 1.00 90.38 446 ASN A N 1
ATOM 3412 C CA . ASN A 1 446 ? -20.651 1.709 45.531 1.00 90.38 446 ASN A CA 1
ATOM 3413 C C . ASN A 1 446 ? -22.145 2.052 45.409 1.00 90.38 446 ASN A C 1
ATOM 3415 O O . ASN A 1 446 ? -22.992 1.177 45.234 1.00 90.38 446 ASN A O 1
ATOM 3419 N N . VAL A 1 447 ? -22.489 3.339 45.528 1.00 92.69 447 VAL A N 1
ATOM 3420 C CA . VAL A 1 447 ? -23.873 3.807 45.377 1.00 92.69 447 VAL A CA 1
ATOM 3421 C C . VAL A 1 447 ? -24.131 4.175 43.920 1.00 92.69 447 VAL A C 1
ATOM 3423 O O . VAL A 1 447 ? -23.453 5.043 43.376 1.00 92.69 447 VAL A O 1
ATOM 3426 N N . ILE A 1 448 ? -25.158 3.560 43.334 1.00 94.38 448 ILE A N 1
ATOM 3427 C CA . ILE A 1 448 ? -25.626 3.812 41.967 1.00 94.38 448 ILE A CA 1
ATOM 3428 C C . ILE A 1 448 ? -26.959 4.554 42.036 1.00 94.38 448 ILE A C 1
ATOM 3430 O O . ILE A 1 448 ? -27.881 4.108 42.730 1.00 94.38 448 ILE A O 1
ATOM 3434 N N . LEU A 1 449 ? -27.071 5.678 41.329 1.00 94.69 449 LEU A N 1
ATOM 3435 C CA . LEU A 1 449 ? -28.348 6.335 41.064 1.00 94.69 449 LEU A CA 1
ATOM 3436 C C . LEU A 1 449 ? -28.645 6.283 39.564 1.00 94.69 449 LEU A C 1
ATOM 3438 O O . LEU A 1 449 ? -27.766 6.584 38.766 1.00 94.69 449 LEU A O 1
ATOM 3442 N N . LEU A 1 450 ? -29.880 5.968 39.195 1.00 93.69 450 LEU A N 1
ATOM 3443 C CA . LEU A 1 450 ? -30.401 6.111 37.840 1.00 93.69 450 LEU A CA 1
ATOM 3444 C C . LEU A 1 450 ? -31.467 7.205 37.865 1.00 93.69 450 LEU A C 1
ATOM 3446 O O . LEU A 1 450 ? -32.431 7.109 38.630 1.00 93.69 450 LEU A O 1
ATOM 3450 N N . ASN A 1 451 ? -31.258 8.280 37.105 1.00 93.88 451 ASN A N 1
ATOM 3451 C CA . ASN A 1 451 ? -32.131 9.461 37.083 1.00 93.88 451 ASN A CA 1
ATOM 3452 C C . ASN A 1 451 ? -32.439 9.996 38.496 1.00 93.88 451 ASN A C 1
ATOM 3454 O O . ASN A 1 451 ? -33.575 10.311 38.852 1.00 93.88 451 ASN A O 1
ATOM 3458 N N . GLY A 1 452 ? -31.411 10.026 39.352 1.00 92.94 452 GLY A N 1
ATOM 3459 C CA . GLY A 1 452 ? -31.494 10.486 40.742 1.00 92.94 452 GLY A CA 1
ATOM 3460 C C . GLY A 1 452 ? -32.081 9.480 41.742 1.00 92.94 452 GLY A C 1
ATOM 3461 O O . GLY A 1 452 ? -31.998 9.714 42.949 1.00 92.94 452 GLY A O 1
ATOM 3462 N N . LYS A 1 453 ? -32.620 8.339 41.294 1.00 92.69 453 LYS A N 1
ATOM 3463 C CA . LYS A 1 453 ? -33.165 7.290 42.171 1.00 92.69 453 LYS A CA 1
ATOM 3464 C C . LYS A 1 453 ? -32.138 6.194 42.423 1.00 92.69 453 LYS A C 1
ATOM 3466 O O . LYS A 1 453 ? -31.473 5.732 41.505 1.00 92.69 453 LYS A O 1
ATOM 3471 N N . LYS A 1 454 ? -32.013 5.751 43.675 1.00 92.62 454 LYS A N 1
ATOM 3472 C CA . LYS A 1 454 ? -31.054 4.702 44.049 1.00 92.62 454 LYS A CA 1
ATOM 3473 C C . LYS A 1 454 ? -31.452 3.351 43.455 1.00 92.62 454 LYS A C 1
ATOM 3475 O O . LYS A 1 454 ? -32.585 2.914 43.635 1.00 92.62 454 LYS A O 1
ATOM 3480 N N . VAL A 1 455 ? -30.495 2.684 42.817 1.00 89.88 455 VAL A N 1
ATOM 3481 C CA . VAL A 1 455 ? -30.658 1.351 42.224 1.00 89.88 455 VAL A CA 1
ATOM 3482 C C . VAL A 1 455 ? -30.211 0.275 43.220 1.00 89.88 455 VAL A C 1
ATOM 3484 O O . VAL A 1 455 ? -29.248 0.472 43.968 1.00 89.88 455 VAL A O 1
ATOM 3487 N N . LYS A 1 456 ? -30.920 -0.860 43.258 1.00 86.69 456 LYS A N 1
ATOM 3488 C CA . LYS A 1 456 ? -30.472 -2.079 43.951 1.00 86.69 456 LYS A CA 1
ATOM 3489 C C . LYS A 1 456 ? -29.731 -2.967 42.954 1.00 86.69 456 LYS A C 1
ATOM 3491 O O . LYS A 1 456 ? -30.214 -3.147 41.846 1.00 86.69 456 LYS A O 1
ATOM 3496 N N . THR A 1 457 ? -28.592 -3.518 43.353 1.00 81.31 457 THR A N 1
ATOM 3497 C CA . THR A 1 457 ? -27.776 -4.417 42.527 1.00 81.31 457 THR A CA 1
ATOM 3498 C C . THR A 1 457 ? -27.875 -5.871 43.015 1.00 81.31 457 THR A C 1
ATOM 3500 O O . THR A 1 457 ? -28.050 -6.083 44.219 1.00 81.31 457 THR A O 1
ATOM 3503 N N . PRO A 1 458 ? -27.740 -6.872 42.122 1.00 80.69 458 PRO A N 1
ATOM 3504 C CA . PRO A 1 458 ? -27.656 -6.733 40.666 1.00 80.69 458 PRO A CA 1
ATOM 3505 C C . PRO A 1 458 ? -29.010 -6.343 40.047 1.00 80.69 458 PRO A C 1
ATOM 3507 O O . PRO A 1 458 ? -30.065 -6.703 40.561 1.00 80.69 458 PRO A O 1
ATOM 3510 N N . MET A 1 459 ? -28.971 -5.603 38.942 1.00 79.50 459 MET A N 1
ATOM 3511 C CA . MET A 1 459 ? -30.138 -5.242 38.133 1.00 79.50 459 MET A CA 1
ATOM 3512 C C . MET A 1 459 ? -29.823 -5.622 36.688 1.00 79.50 459 MET A C 1
ATOM 3514 O O . MET A 1 459 ? -29.012 -4.963 36.040 1.00 79.50 459 MET A O 1
ATOM 3518 N N . ILE A 1 460 ? -30.412 -6.733 36.242 1.00 66.88 460 ILE A N 1
ATOM 3519 C CA . ILE A 1 460 ? -30.156 -7.349 34.928 1.00 66.88 460 ILE A CA 1
ATOM 3520 C C . ILE A 1 460 ? -31.090 -6.760 33.861 1.00 66.88 460 ILE A C 1
ATOM 3522 O O . ILE A 1 460 ? -30.677 -6.555 32.728 1.00 66.88 460 ILE A O 1
ATOM 3526 N N . GLU A 1 461 ? -32.322 -6.418 34.236 1.00 69.00 461 GLU A N 1
ATOM 3527 C CA . GLU A 1 461 ? -33.246 -5.641 33.408 1.00 69.00 461 GLU A CA 1
ATOM 3528 C C . GLU A 1 461 ? -33.314 -4.227 33.977 1.00 69.00 461 GLU A C 1
ATOM 3530 O O . GLU A 1 461 ? -34.012 -3.978 34.967 1.00 69.00 461 GLU A O 1
ATOM 3535 N N . SER A 1 462 ? -32.516 -3.308 33.427 1.00 65.31 462 SER A N 1
ATOM 3536 C CA . SER A 1 462 ? -32.572 -1.916 33.861 1.00 65.31 462 SER A CA 1
ATOM 3537 C C . SER A 1 462 ? -33.697 -1.129 33.184 1.00 65.31 462 SER A C 1
ATOM 3539 O O . SER A 1 462 ? -34.239 -1.543 32.165 1.00 65.31 462 SER A O 1
ATOM 3541 N N . LEU A 1 463 ? -34.058 0.028 33.757 1.00 72.81 463 LEU A N 1
ATOM 3542 C CA . LEU A 1 463 ? -35.008 0.959 33.128 1.00 72.81 463 LEU A CA 1
ATOM 3543 C C . LEU A 1 463 ? -34.446 1.572 31.833 1.00 72.81 463 LEU A C 1
ATOM 3545 O O . LEU A 1 463 ? -35.218 2.113 31.050 1.00 72.81 463 LEU A O 1
ATOM 3549 N N . VAL A 1 464 ? -33.130 1.473 31.618 1.00 79.94 464 VAL A N 1
ATOM 3550 C CA . VAL A 1 464 ? -32.470 1.768 30.346 1.00 79.94 464 VAL A CA 1
ATOM 3551 C C . VAL A 1 464 ? -32.281 0.437 29.603 1.00 79.94 464 VAL A C 1
ATOM 3553 O O . VAL A 1 464 ? -31.552 -0.431 30.107 1.00 79.94 464 VAL A O 1
ATOM 3556 N N . PRO A 1 465 ? -32.935 0.232 28.444 1.00 80.62 465 PRO A N 1
ATOM 3557 C CA . PRO A 1 465 ? -32.755 -0.977 27.644 1.00 80.62 465 PRO A CA 1
ATOM 3558 C C . PRO A 1 465 ? -31.273 -1.233 27.356 1.00 80.62 465 PRO A C 1
ATOM 3560 O O . PRO A 1 465 ? -30.522 -0.292 27.108 1.00 80.62 465 PRO A O 1
ATOM 3563 N N . GLY A 1 466 ? -30.845 -2.492 27.448 1.00 82.94 466 GLY A N 1
ATOM 3564 C CA . GLY A 1 466 ? -29.463 -2.879 27.154 1.00 82.94 466 GLY A CA 1
ATOM 3565 C C . GLY A 1 466 ? -28.442 -2.601 28.260 1.00 82.94 466 GLY A C 1
ATOM 3566 O O . GLY A 1 466 ? -27.316 -3.073 28.159 1.00 82.94 466 GLY A O 1
ATOM 3567 N N . VAL A 1 467 ? -28.801 -1.895 29.342 1.00 90.75 467 VAL A N 1
ATOM 3568 C CA . VAL A 1 467 ? -27.878 -1.578 30.448 1.00 90.75 467 VAL A CA 1
ATOM 3569 C C . VAL A 1 467 ? -28.084 -2.519 31.634 1.00 90.75 467 VAL A C 1
ATOM 3571 O O . VAL A 1 467 ? -29.210 -2.761 32.065 1.00 90.75 467 VAL A O 1
ATOM 3574 N N . GLN A 1 468 ? -26.985 -3.003 32.211 1.00 90.44 468 GLN A N 1
ATOM 3575 C CA . GLN A 1 468 ? -26.956 -3.871 33.386 1.00 90.44 468 GLN A CA 1
ATOM 3576 C C . GLN A 1 468 ? -26.062 -3.294 34.484 1.00 90.44 468 GLN A C 1
ATOM 3578 O O . GLN A 1 468 ? -24.982 -2.763 34.219 1.00 90.44 468 GLN A O 1
ATOM 3583 N N . PHE A 1 469 ? -26.491 -3.455 35.739 1.00 91.81 469 PHE A N 1
ATOM 3584 C CA . PHE A 1 469 ? -25.735 -3.033 36.919 1.00 91.81 469 PHE A CA 1
ATOM 3585 C C . PHE A 1 469 ? -25.381 -4.225 37.799 1.00 91.81 469 PHE A C 1
ATOM 3587 O O . PHE A 1 469 ? -26.259 -4.982 38.224 1.00 91.81 469 PHE A O 1
ATOM 3594 N N . SER A 1 470 ? -24.116 -4.348 38.181 1.00 91.19 470 SER A N 1
ATOM 3595 C CA . SER A 1 470 ? -23.675 -5.362 39.140 1.00 91.19 470 SER A CA 1
ATOM 3596 C C . SER A 1 470 ? -22.586 -4.817 40.062 1.00 91.19 470 SER A C 1
ATOM 3598 O O . SER A 1 470 ? -21.988 -3.772 39.810 1.00 91.19 470 SER A O 1
ATOM 3600 N N . ILE A 1 471 ? -22.381 -5.487 41.197 1.00 89.50 471 ILE A N 1
ATOM 3601 C CA . ILE A 1 471 ? -21.231 -5.241 42.071 1.00 89.50 471 ILE A CA 1
ATOM 3602 C C . ILE A 1 471 ? -20.413 -6.525 42.079 1.00 89.50 471 ILE A C 1
ATOM 3604 O O . ILE A 1 471 ? -20.916 -7.565 42.502 1.00 89.50 471 ILE A O 1
ATOM 3608 N N . ILE A 1 472 ? -19.176 -6.447 41.597 1.00 86.50 472 ILE A N 1
ATOM 3609 C CA . ILE A 1 472 ? -18.251 -7.578 41.508 1.00 86.50 472 ILE A CA 1
ATOM 3610 C C . ILE A 1 472 ? -16.983 -7.196 42.272 1.00 86.50 472 ILE A C 1
ATOM 3612 O O . ILE A 1 472 ? -16.281 -6.246 41.923 1.00 86.50 472 ILE A O 1
ATOM 3616 N N . GLY A 1 473 ? -16.708 -7.912 43.363 1.00 89.00 473 GLY A N 1
ATOM 3617 C CA . GLY A 1 473 ? -15.643 -7.537 44.293 1.00 89.00 473 GLY A CA 1
ATOM 3618 C C . GLY A 1 473 ? -15.878 -6.139 44.878 1.00 89.00 473 GLY A C 1
ATOM 3619 O O . GLY A 1 473 ? -16.942 -5.860 45.431 1.00 89.00 473 GLY A O 1
ATOM 3620 N N . SER A 1 474 ? -14.886 -5.255 44.755 1.00 89.00 474 SER A N 1
ATOM 3621 C CA . SER A 1 474 ? -14.981 -3.855 45.190 1.00 89.00 474 SER A CA 1
ATOM 3622 C C . SER A 1 474 ? -15.601 -2.919 44.149 1.00 89.00 474 SER A C 1
ATOM 3624 O O . SER A 1 474 ? -15.836 -1.757 44.469 1.00 89.00 474 SER A O 1
ATOM 3626 N N . TYR A 1 475 ? -15.870 -3.394 42.930 1.00 93.38 475 TYR A N 1
ATOM 3627 C CA . TYR A 1 475 ? -16.262 -2.555 41.802 1.00 93.38 475 TYR A CA 1
ATOM 3628 C C . TYR A 1 475 ? -17.765 -2.562 41.556 1.00 93.38 475 TYR A C 1
ATOM 3630 O O . TYR A 1 475 ? -18.416 -3.606 41.563 1.00 93.38 475 TYR A O 1
ATOM 3638 N N . VAL A 1 476 ? -18.299 -1.384 41.252 1.00 94.12 476 VAL A N 1
ATOM 3639 C CA . VAL A 1 476 ? -19.545 -1.234 40.505 1.00 94.12 476 VAL A CA 1
ATOM 3640 C C . VAL A 1 476 ? -19.250 -1.448 39.029 1.00 94.12 476 VAL A C 1
ATOM 3642 O O . VAL A 1 476 ? -18.357 -0.800 38.489 1.00 94.12 476 VAL A O 1
ATOM 3645 N N . HIS A 1 477 ? -20.029 -2.313 38.392 1.00 94.56 477 HIS A N 1
ATOM 3646 C CA . HIS A 1 477 ? -20.002 -2.563 36.961 1.00 94.56 477 HIS A CA 1
ATOM 3647 C C . HIS A 1 477 ? -21.274 -2.009 36.317 1.00 94.56 477 HIS A C 1
ATOM 3649 O O . HIS A 1 477 ? -22.384 -2.307 36.767 1.00 94.56 477 HIS A O 1
ATOM 3655 N N . VAL A 1 478 ? -21.095 -1.229 35.255 1.00 94.75 478 VAL A N 1
ATOM 3656 C CA . VAL A 1 478 ? -22.139 -0.881 34.288 1.00 94.75 478 VAL A CA 1
ATOM 3657 C C . VAL A 1 478 ? -21.753 -1.556 32.982 1.00 94.75 478 VAL A C 1
ATOM 3659 O O . VAL A 1 478 ? -20.671 -1.292 32.464 1.00 94.75 478 VAL A O 1
ATOM 3662 N N . VAL A 1 479 ? -22.592 -2.455 32.486 1.00 91.62 479 VAL A N 1
ATOM 3663 C CA . VAL A 1 479 ? -22.367 -3.179 31.227 1.00 91.62 479 VAL A CA 1
ATOM 3664 C C . VAL A 1 479 ? -23.501 -2.832 30.282 1.00 91.62 479 VAL A C 1
ATOM 3666 O O . VAL A 1 479 ? -24.650 -2.774 30.714 1.00 91.62 479 VAL A O 1
ATOM 3669 N N . THR A 1 480 ? -23.178 -2.585 29.020 1.00 91.00 480 THR A N 1
ATOM 3670 C CA . THR A 1 480 ? -24.159 -2.286 27.975 1.00 91.00 480 THR A CA 1
ATOM 3671 C C . THR A 1 480 ? -24.081 -3.321 26.856 1.00 91.00 480 THR A C 1
ATOM 3673 O O . THR A 1 480 ? -23.023 -3.912 26.634 1.00 91.00 480 THR A O 1
ATOM 3676 N N . ASP A 1 481 ? -25.185 -3.539 26.153 1.00 85.88 481 ASP A N 1
ATOM 3677 C CA . ASP A 1 481 ? -25.267 -4.417 24.978 1.00 85.88 481 ASP A CA 1
ATOM 3678 C C . ASP A 1 481 ? -24.548 -3.854 23.743 1.00 85.88 481 ASP A C 1
ATOM 3680 O O . ASP A 1 481 ? -24.134 -4.615 22.875 1.00 85.88 481 ASP A O 1
ATOM 3684 N N . PHE A 1 482 ? -24.321 -2.541 23.696 1.00 85.50 482 PHE A N 1
ATOM 3685 C CA . PHE A 1 482 ? -23.548 -1.874 22.647 1.00 85.50 482 PHE A CA 1
ATOM 3686 C C . PHE A 1 482 ? -22.030 -1.829 22.914 1.00 85.50 482 PHE A C 1
ATOM 3688 O O . PHE A 1 482 ? -21.290 -1.194 22.167 1.00 85.50 482 PHE A O 1
ATOM 3695 N N . GLY A 1 483 ? -21.534 -2.504 23.958 1.00 86.12 483 GLY A N 1
ATOM 3696 C CA . GLY A 1 483 ? -20.095 -2.719 24.166 1.00 86.12 483 GLY A CA 1
ATOM 3697 C C . GLY A 1 483 ? -19.368 -1.687 25.041 1.00 86.12 483 GLY A C 1
ATOM 3698 O O . GLY A 1 483 ? -18.148 -1.771 25.178 1.00 86.12 483 GLY A O 1
ATOM 3699 N N . LEU A 1 484 ? -20.080 -0.752 25.682 1.00 92.69 484 LEU A N 1
ATOM 3700 C CA . LEU A 1 484 ? -19.532 0.082 26.761 1.00 92.69 484 LEU A CA 1
ATOM 3701 C C . LEU A 1 484 ? -19.549 -0.685 28.091 1.00 92.69 484 LEU A C 1
ATOM 3703 O O . LEU A 1 484 ? -20.605 -1.138 28.547 1.00 92.69 484 LEU A O 1
ATOM 3707 N N . VAL A 1 485 ? -18.391 -0.764 28.749 1.00 94.75 485 VAL A N 1
ATOM 3708 C CA . VAL A 1 485 ? -18.242 -1.325 30.099 1.00 94.75 485 VAL A CA 1
ATOM 3709 C C . VAL A 1 485 ? -17.551 -0.319 31.010 1.00 94.75 485 VAL A C 1
ATOM 3711 O O . VAL A 1 485 ? -16.460 0.156 30.714 1.00 94.75 485 VAL A O 1
ATOM 3714 N N . ILE A 1 486 ? -18.157 -0.022 32.158 1.00 96.50 486 ILE A N 1
ATOM 3715 C CA . ILE A 1 486 ? -17.606 0.896 33.158 1.00 96.50 486 ILE A CA 1
ATOM 3716 C C . ILE A 1 486 ? -17.416 0.162 34.476 1.00 96.50 486 ILE A C 1
ATOM 3718 O O . ILE A 1 486 ? -18.342 -0.474 34.980 1.00 96.50 486 ILE A O 1
ATOM 3722 N N . LYS A 1 487 ? -16.226 0.295 35.063 1.00 96.31 487 LYS A N 1
ATOM 3723 C CA . LYS A 1 487 ? -15.884 -0.234 36.385 1.00 96.31 487 LYS A CA 1
ATOM 3724 C C . LYS A 1 487 ? -15.439 0.905 37.288 1.00 96.31 487 LYS A C 1
ATOM 3726 O O . LYS A 1 487 ? -14.453 1.568 36.989 1.00 96.31 487 LYS A O 1
ATOM 3731 N N . PHE A 1 488 ? -16.124 1.107 38.408 1.00 95.50 488 PHE A N 1
ATOM 3732 C CA . PHE A 1 488 ? -15.751 2.111 39.408 1.00 95.50 488 PHE A CA 1
ATOM 3733 C C . PHE A 1 488 ? -15.628 1.472 40.790 1.00 95.50 488 PHE A C 1
ATOM 3735 O O . PHE A 1 488 ? -16.564 0.824 41.252 1.00 95.50 488 PHE A O 1
ATOM 3742 N N . ASP A 1 489 ? -14.494 1.657 41.462 1.00 93.56 489 ASP A N 1
ATOM 3743 C CA . ASP A 1 489 ? -14.217 1.056 42.779 1.00 93.56 489 ASP A CA 1
ATOM 3744 C C . ASP A 1 489 ? -14.947 1.743 43.949 1.00 93.56 489 ASP A C 1
ATOM 3746 O O . ASP A 1 489 ? -14.828 1.328 45.103 1.00 93.56 489 ASP A O 1
ATOM 3750 N N . GLY A 1 490 ? -15.663 2.840 43.681 1.00 90.31 490 GLY A N 1
ATOM 3751 C CA . GLY A 1 490 ? -16.315 3.628 44.721 1.00 90.31 490 GLY A CA 1
ATOM 3752 C C . GLY A 1 490 ? -15.351 4.476 45.556 1.00 90.31 490 GLY A C 1
ATOM 3753 O O . GLY A 1 490 ? -15.767 4.986 46.606 1.00 90.31 490 GLY A O 1
ATOM 3754 N N . VAL A 1 491 ? -14.095 4.630 45.132 1.00 89.56 491 VAL A N 1
ATOM 3755 C CA . VAL A 1 491 ? -13.040 5.342 45.862 1.00 89.56 491 VAL A CA 1
ATOM 3756 C C . VAL A 1 491 ? -12.268 6.304 44.964 1.00 89.56 491 VAL A C 1
ATOM 3758 O O . VAL A 1 491 ? -12.344 7.503 45.233 1.00 89.56 491 VAL A O 1
ATOM 3761 N N . HIS A 1 492 ? -11.513 5.807 43.981 1.00 86.62 492 HIS A N 1
ATOM 3762 C CA . HIS A 1 492 ? -10.632 6.616 43.127 1.00 86.62 492 HIS A CA 1
ATOM 3763 C C . HIS A 1 492 ? -10.311 5.993 41.758 1.00 86.62 492 HIS A C 1
ATOM 3765 O O . HIS A 1 492 ? -9.766 6.696 40.913 1.00 86.62 492 HIS A O 1
ATOM 3771 N N . HIS A 1 493 ? -10.579 4.703 41.535 1.00 93.00 493 HIS A N 1
ATOM 3772 C CA . HIS A 1 493 ? -10.252 4.024 40.283 1.00 93.00 493 HIS A CA 1
ATOM 3773 C C . HIS A 1 493 ? -11.486 3.853 39.394 1.00 93.00 493 HIS A C 1
ATOM 3775 O O . HIS A 1 493 ? -12.500 3.286 39.814 1.00 93.00 493 HIS A O 1
ATOM 3781 N N . LEU A 1 494 ? -11.366 4.310 38.149 1.00 95.44 494 LEU A N 1
ATOM 3782 C CA . LEU A 1 494 ? -12.353 4.150 37.086 1.00 95.44 494 LEU A CA 1
ATOM 3783 C C . LEU A 1 494 ? -11.699 3.487 35.877 1.00 95.44 494 LEU A C 1
ATOM 3785 O O . LEU A 1 494 ? -10.612 3.873 35.467 1.00 95.44 494 LEU A O 1
ATOM 3789 N N . SER A 1 495 ? -12.387 2.520 35.288 1.00 95.75 495 SER A N 1
ATOM 3790 C CA . SER A 1 495 ? -12.031 1.906 34.014 1.00 95.75 495 SER A CA 1
ATOM 3791 C C . SER A 1 495 ? -13.231 2.002 33.078 1.00 95.75 495 SER A C 1
ATOM 3793 O O . SER A 1 495 ? -14.357 1.706 33.481 1.00 95.75 495 SER A O 1
ATOM 3795 N N . ILE A 1 496 ? -12.983 2.468 31.857 1.00 96.69 496 ILE A N 1
ATOM 3796 C CA . ILE A 1 496 ? -13.961 2.615 30.780 1.00 96.69 496 ILE A CA 1
ATOM 3797 C C . ILE A 1 496 ? -13.437 1.786 29.615 1.00 96.69 496 ILE A C 1
ATOM 3799 O O . ILE A 1 496 ? -12.386 2.106 29.071 1.00 96.69 496 ILE A O 1
ATOM 3803 N N . THR A 1 497 ? -14.147 0.733 29.241 1.00 94.75 497 THR A N 1
ATOM 3804 C CA . THR A 1 497 ? -13.791 -0.142 28.123 1.00 94.75 497 THR A CA 1
ATOM 3805 C C . THR A 1 497 ? -14.798 0.048 26.995 1.00 94.75 497 THR A C 1
ATOM 3807 O O . THR A 1 497 ? -16.004 0.074 27.252 1.00 94.75 497 THR A O 1
ATOM 3810 N N . LEU A 1 498 ? -14.298 0.181 25.767 1.00 92.19 498 LEU A N 1
ATOM 3811 C CA . LEU A 1 498 ? -15.090 0.303 24.543 1.00 92.19 498 LEU A CA 1
ATOM 3812 C C . LEU A 1 498 ? -14.676 -0.758 23.533 1.00 92.19 498 LEU A C 1
ATOM 3814 O O . LEU A 1 498 ? -13.502 -1.113 23.454 1.00 92.19 498 LEU A O 1
ATOM 3818 N N . SER A 1 499 ? -15.639 -1.223 22.745 1.00 85.75 499 SER A N 1
ATOM 3819 C CA . SER A 1 499 ? -15.412 -2.026 21.546 1.00 85.75 499 SER A CA 1
ATOM 3820 C C . SER A 1 499 ? -14.730 -1.225 20.429 1.00 85.75 499 SER A C 1
ATOM 3822 O O . SER A 1 499 ? -14.867 -0.003 20.349 1.00 85.75 499 SER A O 1
ATOM 3824 N N . SER A 1 500 ? -14.071 -1.927 19.505 1.00 79.62 500 SER A N 1
ATOM 3825 C CA . SER A 1 500 ? -13.460 -1.363 18.292 1.00 79.62 500 SER A CA 1
ATOM 3826 C C . SER A 1 500 ? -14.454 -0.603 17.410 1.00 79.62 500 SER A C 1
ATOM 3828 O O . SER A 1 500 ? -14.050 0.290 16.674 1.00 79.62 500 SER A O 1
ATOM 3830 N N . ALA A 1 501 ? -15.760 -0.864 17.543 1.00 81.19 501 ALA A N 1
ATOM 3831 C CA . ALA A 1 501 ? -16.819 -0.096 16.884 1.00 81.19 501 ALA A CA 1
ATOM 3832 C C . ALA A 1 501 ? -16.762 1.419 17.185 1.00 81.19 501 ALA A C 1
ATOM 3834 O O . ALA A 1 501 ? -17.225 2.222 16.370 1.00 81.19 501 ALA A O 1
ATOM 3835 N N . TYR A 1 502 ? -16.183 1.803 18.332 1.00 87.50 502 TYR A N 1
ATOM 3836 C CA . TYR A 1 502 ? -15.993 3.190 18.770 1.00 87.50 502 TYR A CA 1
ATOM 3837 C C . TYR A 1 502 ? -14.617 3.785 18.414 1.00 87.50 502 TYR A C 1
ATOM 3839 O O . TYR A 1 502 ? -14.349 4.935 18.776 1.00 87.50 502 TYR A O 1
ATOM 3847 N N . ALA A 1 503 ? -13.746 3.048 17.715 1.00 82.31 503 ALA A N 1
ATOM 3848 C CA . ALA A 1 503 ? -12.442 3.553 17.283 1.00 82.31 503 ALA A CA 1
ATOM 3849 C C . ALA A 1 503 ? -12.607 4.829 16.439 1.00 82.31 503 ALA A C 1
ATOM 3851 O O . ALA A 1 503 ? -13.454 4.883 15.550 1.00 82.31 503 ALA A O 1
ATOM 3852 N N . ASN A 1 504 ? -11.827 5.871 16.748 1.00 81.12 504 ASN A N 1
ATOM 3853 C CA . ASN A 1 504 ? -11.880 7.199 16.112 1.00 81.12 504 ASN A CA 1
ATOM 3854 C C . ASN A 1 504 ? -13.239 7.932 16.187 1.00 81.12 504 ASN A C 1
ATOM 3856 O O . ASN A 1 504 ? -13.421 8.955 15.530 1.00 81.12 504 ASN A O 1
ATOM 3860 N N . LYS A 1 505 ? -14.191 7.455 17.001 1.00 88.56 505 LYS A N 1
ATOM 3861 C CA . LYS A 1 505 ? -15.536 8.049 17.149 1.00 88.56 505 LYS A CA 1
ATOM 3862 C C . LYS A 1 505 ? -15.771 8.727 18.498 1.00 88.56 505 LYS A C 1
ATOM 3864 O O . LYS A 1 505 ? -16.881 9.192 18.767 1.00 88.56 505 LYS A O 1
ATOM 3869 N N . VAL A 1 506 ? -14.757 8.778 19.361 1.00 93.25 506 VAL A N 1
ATOM 3870 C CA . VAL A 1 506 ? -14.842 9.352 20.709 1.00 93.25 506 VAL A CA 1
ATOM 3871 C C . VAL A 1 506 ? -13.774 10.413 20.944 1.00 93.25 506 VAL A C 1
ATOM 3873 O O . VAL A 1 506 ? -12.670 10.328 20.418 1.00 93.25 506 VAL A O 1
ATOM 3876 N N . ILE A 1 507 ? -14.104 11.401 21.771 1.00 91.81 507 ILE A N 1
ATOM 3877 C CA . ILE A 1 507 ? -13.204 12.482 22.188 1.00 91.81 507 ILE A CA 1
ATOM 3878 C C . ILE A 1 507 ? -13.264 12.694 23.702 1.00 91.81 507 ILE A C 1
ATOM 3880 O O . ILE A 1 507 ? -14.264 12.371 24.347 1.00 91.81 507 ILE A O 1
ATOM 3884 N N . ALA A 1 508 ? -12.217 13.305 24.249 1.00 84.44 508 ALA A N 1
ATOM 3885 C CA . ALA A 1 508 ? -12.187 13.873 25.595 1.00 84.44 508 ALA A CA 1
ATOM 3886 C C . ALA A 1 508 ? -12.086 15.405 25.496 1.00 84.44 508 ALA A C 1
ATOM 3888 O O . ALA A 1 508 ? -11.487 15.906 24.542 1.00 84.44 508 ALA A O 1
ATOM 3889 N N . VAL A 1 509 ? -12.682 16.137 26.449 1.00 59.59 509 VAL A N 1
ATOM 3890 C CA . VAL A 1 509 ? -12.627 17.615 26.520 1.00 59.59 509 VAL A CA 1
ATOM 3891 C C . VAL A 1 509 ? -12.316 18.084 27.934 1.00 59.59 509 VAL A C 1
ATOM 3893 O O . VAL A 1 509 ? -13.001 17.624 28.884 1.00 59.59 509 VAL A O 1
#

Nearest PDB structures (foldseek):
  9gvj-assembly1_A  TM=5.065E-01  e=1.141E-35  Homo sapiens
  9gvq-assembly1_B  TM=4.914E-01  e=5.978E-35  Homo sapiens
  8oes-assembly1_A  TM=4.951E-01  e=3.322E-35  Homo sapiens
  8oer-assembly1_B  TM=4.944E-01  e=6.306E-35  Homo sapiens
  7prl-assembly1_A  TM=7.194E-01  e=6.908E-22  Homo sapiens

Foldseek 3Di:
DKFFFLTWDQALLGDIAHDHDQFKFFAKWQDPPPDPDFTKTKIWGWHDDFPGAGTAGAWIWMQGPNWTWIQGAPRWIFIPLATFFPFDDDVQWTWHDAALWTWIAGVQGFIWIDSRTGMIDTDHDQVQAQRMDTCNARNPNDPPQSQQAPVRDRDPGSHRSRVRGGPDPDDDDDDDDDFDDPQLVLLCQLVDCPHQCVVLVVPDPSPVLSVSLSVQCRSNVNDLVSNLRSVVVSQVVSVVVVHHTDDDDPVHSADADPQKDWDQFAQQDAAALLRDDDVCSRVDGGHTHIHGHPQWHDPRRDTDHSQQAWEQDPSRTGDGAFDWAQPDQQSQKIWGGPGHHDIDIDGDHADLQWGQDNDSNGGDTHGFDKFKWKFAFLTWIQDSVRDTDHDQDQAKWWAKFFQDPVVAFTKTKIWGWDDDPDPRRIFTAWIWIGGPPWIWIAGAPRWIDIVNHTDDPQDQCDPDPQWTWHDDPQWIWIGGSRAWIWTDSSTGMIMTMGTPVCVVRMDID

Radius of gyration: 28.93 Å; Cα contacts (8 Å, |Δi|>4): 1155; chains: 1; bounding box: 71×56×80 Å

Mean predicted aligned error: 13.18 Å